Protein AF-0000000083204837 (afdb_homodimer)

Secondary structure (DSSP, 8-state):
------HHHHHHHHHHHTT--HHHHHHHTT-S-THHHHHHHHTSS---HHHHHHHHHH-TTB-HHHHHH--S-SB--TTTS--EEEEEEEEHHHHGGGGGG---SEEEE-GGG-S-SEEEEE--STTGGGS-TTEEEEEEEE-GGG--TT-EEEEEESS-EEEEEEEEPSSTTEEEEE-S-TTT---EEEEGGGEEEEEEEEEEEEE--/------HHHHHHHHHHHTT--HHHHHHHTT-S-THHHHHHHHTSS---HHHHHHHHHH-TTB-HHHHHH--S-SB--TTTS--EEEEEEEEHHHHGGGGGG---SEEEE-GGG-S-SEEEEE--STTGGGS-TTEEEEEEEE-GGG--TT-EEEEEESS-EEEEEEEEPSSTTEEEEE-S-TTT---EEEEGGGEEEEEEEEEEEEE--

pLDDT: mean 86.73, std 13.71, range [25.52, 98.75]

Nearest PDB structures (foldseek):
  6hu8-assembly1_A  TM=7.201E-01  e=7.499E-02  Streptococcus vestibularis F0396
  6qer-assembly4_D  TM=6.445E-01  e=8.971E-02  Streptococcus thermophilus LMD-9
  4wvh-assembly1_A  TM=6.451E-01  e=5.905E-02  Escherichia coli K-12
  5jub-assembly1_B  TM=6.820E-01  e=1.950E-01  Streptococcus thermophilus LMD-9
  6hua-assembly1_A  TM=6.881E-01  e=2.070E-01  Streptococcus vestibularis F0396

Sequence (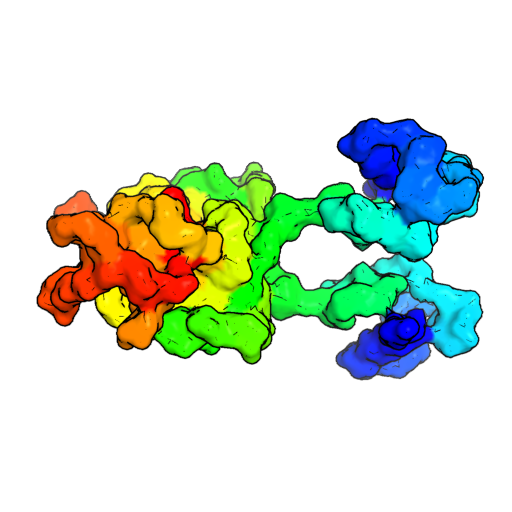418 aa):
MREKQNNWQRIEAVIKWANMSTNYFARYIGLARGENLYQIKRGNNGISLDVADRIVSKFPQVDKLWLLTGEGQMFSDEKLRGVQIPFYNVDVEQAVAHVAHLEAESSLMVPQAGQCDLAMCYMGRAMGPALPPGAVVLLKAVDPDAIIPGGEYVIVSRKIVTLRIVRLSDGDDKLRLVAGDKENYDDIILNVSDIKSVYKVKGKLIINSMREKQNNWQRIEAVIKWANMSTNYFARYIGLARGENLYQIKRGNNGISLDVADRIVSKFPQVDKLWLLTGEGQMFSDEKLRGVQIPFYNVDVEQAVAHVAHLEAESSLMVPQAGQCDLAMCYMGRAMGPALPPGAVVLLKAVDPDAIIPGGEYVIVSRKIVTLRIVRLSDGDDKLRLVAGDKENYDDIILNVSDIKSVYKVKGKLIINS

Solvent-accessible surface area (backbone atoms only — not comparable to full-atom values): 22190 Å² total; per-residue (Å²): 128,82,78,58,60,52,57,35,55,48,52,47,51,51,34,57,72,69,68,46,52,72,62,58,44,25,50,70,49,64,38,93,53,49,57,65,57,51,35,22,61,72,62,76,39,71,65,45,70,66,60,46,49,30,46,29,71,76,36,71,52,39,19,60,52,14,58,64,64,44,50,78,45,64,42,36,37,49,69,65,44,19,68,65,21,40,24,33,94,44,43,41,60,77,40,56,93,50,47,90,79,54,72,62,74,40,36,30,21,48,57,89,46,55,84,44,65,31,28,27,24,36,67,55,64,52,38,28,82,78,45,40,58,68,20,34,37,31,24,25,78,45,58,75,86,68,65,55,72,72,38,48,29,39,39,33,36,83,86,49,48,44,69,28,32,34,34,76,36,92,60,89,62,33,34,27,35,33,39,62,28,55,88,83,39,72,72,44,80,41,50,54,87,44,52,75,48,33,26,39,46,28,25,38,38,43,64,48,129,129,82,80,62,62,51,57,35,56,49,53,47,50,52,35,55,72,68,68,47,53,72,60,57,45,26,50,69,50,64,39,93,55,49,56,66,58,50,35,22,61,73,62,78,40,70,63,44,69,67,59,47,49,33,46,31,72,75,37,70,51,38,19,59,51,15,58,65,64,46,50,79,46,65,41,30,34,47,69,61,42,15,67,66,21,39,24,34,94,43,42,40,60,79,40,57,94,50,48,89,77,55,71,62,75,40,38,30,20,47,55,87,46,56,83,44,65,32,30,26,24,36,65,56,65,51,38,28,81,77,46,40,59,70,20,34,37,32,25,25,77,46,58,76,86,68,64,55,72,71,37,48,29,40,38,34,35,82,87,50,50,45,70,27,31,34,34,77,36,92,59,87,62,34,35,27,34,32,40,61,27,56,89,83,38,72,72,43,80,43,52,55,87,44,53,75,50,33,26,39,47,28,24,38,37,43,62,48,128

Structure (mmCIF, N/CA/C/O backbone):
data_AF-0000000083204837-model_v1
#
loop_
_entity.id
_entity.type
_entity.pdbx_description
1 polymer 'Uncharacterized protein'
#
loop_
_atom_site.group_PDB
_atom_site.id
_atom_site.type_symbol
_atom_site.label_atom_id
_atom_site.label_alt_id
_atom_site.label_comp_id
_atom_site.label_asym_id
_atom_site.label_entity_id
_atom_site.label_seq_id
_atom_site.pdbx_PDB_ins_code
_atom_site.Cartn_x
_atom_site.Cartn_y
_atom_site.Cartn_z
_atom_site.occupancy
_atom_site.B_iso_or_equiv
_atom_site.auth_seq_id
_atom_site.auth_comp_id
_atom_site.auth_asym_id
_atom_site.auth_atom_id
_atom_site.pdbx_PDB_model_num
ATOM 1 N N . MET A 1 1 ? 19.281 29.141 4.973 1 25.52 1 MET A N 1
ATOM 2 C CA . MET A 1 1 ? 17.969 29.641 5.375 1 25.52 1 MET A CA 1
ATOM 3 C C . MET A 1 1 ? 16.875 29.062 4.48 1 25.52 1 MET A C 1
ATOM 5 O O . MET A 1 1 ? 16.656 29.547 3.365 1 25.52 1 MET A O 1
ATOM 9 N N . ARG A 1 2 ? 16.641 27.891 4.109 1 36.44 2 ARG A N 1
ATOM 10 C CA . ARG A 1 2 ? 15.898 27.391 2.961 1 36.44 2 ARG A CA 1
ATOM 11 C C . ARG A 1 2 ? 14.508 28.016 2.883 1 36.44 2 ARG A C 1
ATOM 13 O O . ARG A 1 2 ? 13.797 28.094 3.887 1 36.44 2 ARG A O 1
ATOM 20 N N . GLU A 1 3 ? 14.18 28.844 2.031 1 39.19 3 GLU A N 1
ATOM 21 C CA . GLU A 1 3 ? 13.164 29.891 1.859 1 39.19 3 GLU A CA 1
ATOM 22 C C . GLU A 1 3 ? 11.758 29.312 2.014 1 39.19 3 GLU A C 1
ATOM 24 O O . GLU A 1 3 ? 11.328 28.484 1.202 1 39.19 3 GLU A O 1
ATOM 29 N N . LYS A 1 4 ? 11.5 28.922 3.293 1 48.47 4 LYS A N 1
ATOM 30 C CA . LYS A 1 4 ? 10.141 28.531 3.652 1 48.47 4 LYS A CA 1
ATOM 31 C C . LYS A 1 4 ? 9.109 29.422 2.963 1 48.47 4 LYS A C 1
ATOM 33 O O . LYS A 1 4 ? 9.234 30.641 2.982 1 48.47 4 LYS A O 1
ATOM 38 N N . GLN A 1 5 ? 8.5 28.953 1.961 1 56.72 5 GLN A N 1
ATOM 39 C CA . GLN A 1 5 ? 7.508 29.781 1.286 1 56.72 5 GLN A CA 1
ATOM 40 C C . GLN A 1 5 ? 6.73 30.625 2.285 1 56.72 5 GLN A C 1
ATOM 42 O O . GLN A 1 5 ? 6.359 30.156 3.361 1 56.72 5 GLN A O 1
ATOM 47 N N . ASN A 1 6 ? 6.789 32.094 2.213 1 77.69 6 ASN A N 1
ATOM 48 C CA . ASN A 1 6 ? 6.117 33.031 3.123 1 77.69 6 ASN A CA 1
ATOM 49 C C . ASN A 1 6 ? 4.625 32.75 3.213 1 77.69 6 ASN A C 1
ATOM 51 O O . ASN A 1 6 ? 4.074 32 2.377 1 77.69 6 ASN A O 1
ATOM 55 N N . ASN A 1 7 ? 4.027 33 4.262 1 86.88 7 ASN A N 1
ATOM 56 C CA . ASN A 1 7 ? 2.609 32.781 4.531 1 86.88 7 ASN A CA 1
ATOM 57 C C . ASN A 1 7 ? 1.743 33.188 3.342 1 86.88 7 ASN A C 1
ATOM 59 O O . ASN A 1 7 ? 0.875 32.406 2.912 1 86.88 7 ASN A O 1
ATOM 63 N N . TRP A 1 8 ? 2.195 34.281 2.758 1 89.56 8 TRP A N 1
ATOM 64 C CA . TRP A 1 8 ? 1.377 34.781 1.654 1 89.56 8 TRP A CA 1
ATOM 65 C C . TRP A 1 8 ? 1.583 33.938 0.403 1 89.56 8 TRP A C 1
ATOM 67 O O . TRP A 1 8 ? 0.633 33.656 -0.335 1 89.56 8 TRP A O 1
ATOM 77 N N . GLN A 1 9 ? 2.795 33.469 0.089 1 87.62 9 GLN A N 1
ATOM 78 C CA . GLN A 1 9 ? 3.078 32.688 -1.095 1 87.62 9 GLN A CA 1
ATOM 79 C C . GLN A 1 9 ? 2.252 31.391 -1.098 1 87.62 9 GLN A C 1
ATOM 81 O O . GLN A 1 9 ? 1.774 30.953 -2.148 1 87.62 9 GLN A O 1
ATOM 86 N N . ARG A 1 10 ? 2.055 30.859 0.007 1 89.06 10 ARG A N 1
ATOM 87 C CA . ARG A 1 10 ? 1.282 29.625 0.085 1 89.06 10 ARG A CA 1
ATOM 88 C C . ARG A 1 10 ? -0.199 29.891 -0.166 1 89.06 10 ARG A C 1
ATOM 90 O O . ARG A 1 10 ? -0.857 29.125 -0.881 1 89.06 10 ARG A O 1
ATOM 97 N N . ILE A 1 11 ? -0.664 30.984 0.372 1 89.81 11 ILE A N 1
ATOM 98 C CA . ILE A 1 11 ? -2.053 31.359 0.146 1 89.81 11 ILE A CA 1
ATOM 99 C C . ILE A 1 11 ? -2.262 31.703 -1.329 1 89.81 11 ILE A C 1
ATOM 101 O O . ILE A 1 11 ? -3.23 31.25 -1.943 1 89.81 11 ILE A O 1
ATOM 105 N N . GLU A 1 12 ? -1.315 32.406 -1.79 1 87.62 12 GLU A N 1
ATOM 106 C CA . GLU A 1 12 ? -1.396 32.812 -3.191 1 87.62 12 GLU A CA 1
ATOM 107 C C . GLU A 1 12 ? -1.38 31.594 -4.117 1 87.62 12 GLU A C 1
ATOM 109 O O . GLU A 1 12 ? -2.088 31.562 -5.125 1 87.62 12 GLU A O 1
ATOM 114 N N . ALA A 1 13 ? -0.554 30.641 -3.855 1 84.19 13 ALA A N 1
ATOM 115 C CA . ALA A 1 13 ? -0.505 29.406 -4.637 1 84.19 13 ALA A CA 1
ATOM 116 C C . ALA A 1 13 ? -1.88 28.75 -4.711 1 84.19 13 ALA A C 1
ATOM 118 O O . ALA A 1 13 ? -2.295 28.281 -5.773 1 84.19 13 ALA A O 1
ATOM 119 N N . VAL A 1 14 ? -2.59 28.703 -3.65 1 84.62 14 VAL A N 1
ATOM 120 C CA . VAL A 1 14 ? -3.914 28.094 -3.605 1 84.62 14 VAL A CA 1
ATOM 121 C C . VAL A 1 14 ? -4.895 28.906 -4.434 1 84.62 14 VAL A C 1
ATOM 123 O O . VAL A 1 14 ? -5.691 28.359 -5.195 1 84.62 14 VAL A O 1
ATOM 126 N N . ILE A 1 15 ? -4.793 30.234 -4.285 1 84.94 15 ILE A N 1
ATOM 127 C CA . ILE A 1 15 ? -5.688 31.141 -4.988 1 84.94 15 ILE A CA 1
ATOM 128 C C . ILE A 1 15 ? -5.492 31 -6.496 1 84.94 15 ILE A C 1
ATOM 130 O O . ILE A 1 15 ? -6.465 30.891 -7.246 1 84.94 15 ILE A O 1
ATOM 134 N N . LYS A 1 16 ? -4.254 30.938 -6.852 1 78.88 16 LYS A N 1
ATOM 135 C CA . LYS A 1 16 ? -3.936 30.766 -8.266 1 78.88 16 LYS A CA 1
ATOM 136 C C . LYS A 1 16 ? -4.426 29.422 -8.781 1 78.88 16 LYS A C 1
ATOM 138 O O . LYS A 1 16 ? -5.004 29.328 -9.867 1 78.88 16 LYS A O 1
ATOM 143 N N . TRP A 1 17 ? -4.137 28.453 -8.07 1 73.44 17 TRP A N 1
ATOM 144 C CA . TRP A 1 17 ? -4.594 27.125 -8.43 1 73.44 17 TRP A CA 1
ATOM 145 C C . TRP A 1 17 ? -6.113 27.078 -8.57 1 73.44 17 TRP A C 1
ATOM 147 O O . TRP A 1 17 ? -6.645 26.422 -9.461 1 73.44 17 TRP A O 1
ATOM 157 N N . ALA A 1 18 ? -6.816 27.688 -7.68 1 72.06 18 ALA A N 1
ATOM 158 C CA . ALA A 1 18 ? -8.281 27.703 -7.676 1 72.06 18 ALA A CA 1
ATOM 159 C C . ALA A 1 18 ? -8.812 28.656 -8.75 1 72.06 18 ALA A C 1
ATOM 161 O O . ALA A 1 18 ? -10.023 28.734 -8.953 1 72.06 18 ALA A O 1
ATOM 162 N N . ASN A 1 19 ? -7.887 29.328 -9.32 1 74.62 19 ASN A N 1
ATOM 163 C CA . ASN A 1 19 ? -8.227 30.281 -10.375 1 74.62 19 ASN A CA 1
ATOM 164 C C . ASN A 1 19 ? -9.227 31.328 -9.891 1 74.62 19 ASN A C 1
ATOM 166 O O . ASN A 1 19 ? -10.242 31.562 -10.547 1 74.62 19 ASN A O 1
ATOM 170 N N . MET A 1 20 ? -8.953 31.969 -8.734 1 79.38 20 MET A N 1
ATOM 171 C CA . MET A 1 20 ? -9.82 32.969 -8.133 1 79.38 20 MET A CA 1
ATOM 172 C C . MET A 1 20 ? -9.055 34.25 -7.879 1 79.38 20 MET A C 1
ATOM 174 O O . MET A 1 20 ? -7.824 34.25 -7.801 1 79.38 20 MET A O 1
ATOM 178 N N . SER A 1 21 ? -9.836 35.375 -7.832 1 84.81 21 SER A N 1
ATOM 179 C CA . SER A 1 21 ? -9.25 36.594 -7.301 1 84.81 21 SER A CA 1
ATOM 180 C C . SER A 1 21 ? -9.141 36.531 -5.781 1 84.81 21 SER A C 1
ATOM 182 O O . SER A 1 21 ? -9.859 35.781 -5.129 1 84.81 21 SER A O 1
ATOM 184 N N . THR A 1 22 ? -8.258 37.344 -5.285 1 87.94 22 THR A N 1
ATOM 185 C CA . THR A 1 22 ? -8.047 37.375 -3.842 1 87.94 22 THR A CA 1
ATOM 186 C C . THR A 1 22 ? -9.336 37.719 -3.109 1 87.94 22 THR A C 1
ATOM 188 O O . THR A 1 22 ? -9.688 37.062 -2.115 1 87.94 22 THR A O 1
ATOM 191 N N . ASN A 1 23 ? -10.07 38.688 -3.686 1 86.81 23 ASN A N 1
ATOM 192 C CA . ASN A 1 23 ? -11.32 39.125 -3.066 1 86.81 23 ASN A CA 1
ATOM 193 C C . ASN A 1 23 ? -12.383 38.031 -3.121 1 86.81 23 ASN A C 1
ATOM 195 O O . ASN A 1 23 ? -13.07 37.781 -2.133 1 86.81 23 ASN A O 1
ATOM 199 N N . TYR A 1 24 ? -12.562 37.5 -4.258 1 84.75 24 TYR A N 1
ATOM 200 C CA . TYR A 1 24 ? -13.523 36.406 -4.402 1 84.75 24 TYR A CA 1
ATOM 201 C C . TYR A 1 24 ? -13.148 35.219 -3.518 1 84.75 24 TYR A C 1
ATOM 203 O O . TYR A 1 24 ? -14.023 34.594 -2.906 1 84.75 24 TYR A O 1
ATOM 211 N N . PHE A 1 25 ? -11.883 34.781 -3.496 1 88.81 25 PHE A N 1
ATOM 212 C CA . PHE A 1 25 ? -11.383 33.719 -2.658 1 88.81 25 PHE A CA 1
ATOM 213 C C . PHE A 1 25 ? -11.75 33.938 -1.198 1 88.81 25 PHE A C 1
ATOM 215 O O . PHE A 1 25 ? -12.234 33.031 -0.525 1 88.81 25 PHE A O 1
ATOM 222 N N . ALA A 1 26 ? -11.547 35.156 -0.722 1 91 26 ALA A N 1
ATOM 223 C CA . ALA A 1 26 ? -11.859 35.5 0.664 1 91 26 ALA A CA 1
ATOM 224 C C . ALA A 1 26 ? -13.328 35.219 0.978 1 91 26 ALA A C 1
ATOM 226 O O . ALA A 1 26 ? -13.656 34.594 1.993 1 91 26 ALA A O 1
ATOM 227 N N . ARG A 1 27 ? -14.148 35.688 0.08 1 85.5 27 ARG A N 1
ATOM 228 C CA . ARG A 1 27 ? -15.586 35.469 0.252 1 85.5 27 ARG A CA 1
ATOM 229 C C . ARG A 1 27 ? -15.93 33.969 0.171 1 85.5 27 ARG A C 1
ATOM 231 O O . ARG A 1 27 ? -16.75 33.469 0.941 1 85.5 27 ARG A O 1
ATOM 238 N N . TYR A 1 28 ? -15.258 33.406 -0.716 1 85.62 28 TYR A N 1
ATOM 239 C CA . TYR A 1 28 ? -15.539 32 -0.984 1 85.62 28 TYR A CA 1
ATOM 240 C C . TYR A 1 28 ? -15.227 31.141 0.236 1 85.62 28 TYR A C 1
ATOM 242 O O . TYR A 1 28 ? -15.969 30.203 0.545 1 85.62 28 TYR A O 1
ATOM 250 N N . ILE A 1 29 ? -14.172 31.422 0.95 1 89.62 29 ILE A N 1
ATOM 251 C CA . ILE A 1 29 ? -13.797 30.594 2.09 1 89.62 29 ILE A CA 1
ATOM 252 C C . ILE A 1 29 ? -14.492 31.094 3.35 1 89.62 29 ILE A C 1
ATOM 254 O O . ILE A 1 29 ? -14.242 30.609 4.449 1 89.62 29 ILE A O 1
ATOM 258 N N . GLY A 1 30 ? -15.258 32.125 3.189 1 87.56 30 GLY A N 1
ATOM 259 C CA . GLY A 1 30 ? -16.141 32.562 4.27 1 87.56 30 GLY A CA 1
ATOM 260 C C . GLY A 1 30 ? -15.547 33.656 5.117 1 87.56 30 GLY A C 1
ATOM 261 O O . GLY A 1 30 ? -15.914 33.812 6.281 1 87.56 30 GLY A O 1
ATOM 262 N N . LEU A 1 31 ? -14.578 34.281 4.605 1 87.62 31 LEU A N 1
ATOM 263 C CA . LEU A 1 31 ? -14.07 35.438 5.336 1 87.62 31 LEU A CA 1
ATOM 264 C C . LEU A 1 31 ? -14.914 36.688 5.062 1 87.62 31 LEU A C 1
ATOM 266 O O . LEU A 1 31 ? -15.367 36.875 3.938 1 87.62 31 LEU A O 1
ATOM 270 N N . ALA A 1 32 ? -15.43 37.281 6.23 1 75.94 32 ALA A N 1
ATOM 271 C CA . ALA A 1 32 ? -16.297 38.469 6.086 1 75.94 32 ALA A CA 1
ATOM 272 C C . ALA A 1 32 ? -15.609 39.531 5.246 1 75.94 32 ALA A C 1
ATOM 274 O O . ALA A 1 32 ? -16.266 40.219 4.457 1 75.94 32 ALA A O 1
ATOM 275 N N . ARG A 1 33 ? -14.352 39.812 5.508 1 73.75 33 ARG A N 1
ATOM 276 C CA . ARG A 1 33 ? -13.586 40.812 4.766 1 73.75 33 ARG A CA 1
ATOM 277 C C . ARG A 1 33 ? -12.234 40.25 4.328 1 73.75 33 ARG A C 1
ATOM 279 O O . ARG A 1 33 ? -11.68 39.375 4.988 1 73.75 33 ARG A O 1
ATOM 286 N N . GLY A 1 34 ? -11.844 40.688 3.115 1 76.5 34 GLY A N 1
ATOM 287 C CA . GLY A 1 34 ? -10.555 40.281 2.582 1 76.5 34 GLY A CA 1
ATOM 288 C C . GLY A 1 34 ? -9.383 40.812 3.379 1 76.5 34 GLY A C 1
ATOM 289 O O . GLY A 1 34 ? -8.227 40.531 3.068 1 76.5 34 GLY A O 1
ATOM 290 N N . GLU A 1 35 ? -9.758 41.531 4.438 1 78.44 35 GLU A N 1
ATOM 291 C CA . GLU A 1 35 ? -8.711 42.188 5.203 1 78.44 35 GLU A CA 1
ATOM 292 C C . GLU A 1 35 ? -7.742 41.188 5.816 1 78.44 35 GLU A C 1
ATOM 294 O O . GLU A 1 35 ? -6.531 41.438 5.855 1 78.44 35 GLU A O 1
ATOM 299 N N . ASN A 1 36 ? -8.242 40.125 6.277 1 83.69 36 ASN A N 1
ATOM 300 C CA . ASN A 1 36 ? -7.379 39.094 6.879 1 83.69 36 ASN A CA 1
ATOM 301 C C . ASN A 1 36 ? -6.316 38.625 5.898 1 83.69 36 ASN A C 1
ATOM 303 O O . ASN A 1 36 ? -5.145 38.5 6.262 1 83.69 36 ASN A O 1
ATOM 307 N N . LEU A 1 37 ? -6.695 38.469 4.695 1 89.25 37 LEU A N 1
ATOM 308 C CA . LEU A 1 37 ? -5.766 38 3.682 1 89.25 37 LEU A CA 1
ATOM 309 C C . LEU A 1 37 ? -4.75 39.062 3.318 1 89.25 37 LEU A C 1
ATOM 311 O O . LEU A 1 37 ? -3.576 38.781 3.094 1 89.25 37 LEU A O 1
ATOM 315 N N . TYR A 1 38 ? -5.25 40.281 3.34 1 87.75 38 TYR A N 1
ATOM 316 C CA . TYR A 1 38 ? -4.352 41.406 3.02 1 87.75 38 TYR A CA 1
ATOM 317 C C . TYR A 1 38 ? -3.295 41.594 4.102 1 87.75 38 TYR A C 1
ATOM 319 O O . TYR A 1 38 ? -2.146 41.906 3.809 1 87.75 38 TYR A O 1
ATOM 327 N N . GLN A 1 39 ? -3.631 41.312 5.348 1 87.81 39 GLN A N 1
ATOM 328 C CA . GLN A 1 39 ? -2.664 41.375 6.438 1 87.81 39 GLN A CA 1
ATOM 329 C C . GLN A 1 39 ? -1.592 40.312 6.285 1 87.81 39 GLN A C 1
ATOM 331 O O . GLN A 1 39 ? -0.418 40.531 6.578 1 87.81 39 GLN A O 1
ATOM 336 N N . ILE A 1 40 ? -1.996 39.219 5.863 1 87.38 40 ILE A N 1
ATOM 337 C CA . ILE A 1 40 ? -1.04 38.156 5.613 1 87.38 40 ILE A CA 1
ATOM 338 C C . ILE A 1 40 ? -0.119 38.531 4.461 1 87.38 40 ILE A C 1
ATOM 340 O O . ILE A 1 40 ? 1.095 38.344 4.527 1 87.38 40 ILE A O 1
ATOM 344 N N . LYS A 1 41 ? -0.685 39.125 3.521 1 87.06 41 LYS A N 1
ATOM 345 C CA . LYS A 1 41 ? 0.069 39.562 2.352 1 87.06 41 LYS A CA 1
ATOM 346 C C . LYS A 1 41 ? 1.113 40.625 2.734 1 87.06 41 LYS A C 1
ATOM 348 O O . LYS A 1 41 ? 2.236 40.594 2.225 1 87.06 41 LYS A O 1
ATOM 353 N N . ARG A 1 42 ? 0.731 41.406 3.678 1 87.38 42 ARG A N 1
ATOM 354 C CA . ARG A 1 42 ? 1.624 42.469 4.129 1 87.38 42 ARG A CA 1
ATOM 355 C C . ARG A 1 42 ? 2.656 41.938 5.117 1 87.38 42 ARG A C 1
ATOM 357 O O . ARG A 1 42 ? 3.59 42.656 5.492 1 87.38 42 ARG A O 1
ATOM 364 N N . GLY A 1 43 ? 2.375 40.719 5.559 1 83.56 43 GLY A N 1
ATOM 365 C CA . GLY A 1 43 ? 3.334 40.094 6.465 1 83.56 43 GLY A CA 1
ATOM 366 C C . GLY A 1 43 ? 3.018 40.375 7.926 1 83.56 43 GLY A C 1
ATOM 367 O O . GLY A 1 43 ? 3.816 40.031 8.805 1 83.56 43 GLY A O 1
ATOM 368 N N . ASN A 1 44 ? 1.895 41 8.188 1 81.5 44 ASN A N 1
ATOM 369 C CA . ASN A 1 44 ? 1.525 41.344 9.555 1 81.5 44 ASN A CA 1
ATOM 370 C C . ASN A 1 44 ? 1.095 40.125 10.352 1 81.5 44 ASN A C 1
ATOM 372 O O . ASN A 1 44 ? 1.309 40.062 11.562 1 81.5 44 ASN A O 1
ATOM 376 N N . ASN A 1 45 ? 0.405 39.219 9.695 1 80.31 45 ASN A N 1
ATOM 377 C CA . ASN A 1 45 ? -0.092 38.031 10.344 1 80.31 45 ASN A CA 1
ATOM 378 C C . ASN A 1 45 ? 0.33 36.781 9.586 1 80.31 45 ASN A C 1
ATOM 380 O O . ASN A 1 45 ? 0.504 36.812 8.367 1 80.31 45 ASN A O 1
ATOM 384 N N . GLY A 1 46 ? 0.539 35.688 10.383 1 85 46 GLY A N 1
ATOM 385 C CA . GLY A 1 46 ? 0.645 34.375 9.742 1 85 46 GLY A CA 1
ATOM 386 C C . GLY A 1 46 ? -0.701 33.781 9.383 1 85 46 GLY A C 1
ATOM 387 O O . GLY A 1 46 ? -1.734 34.438 9.508 1 85 46 GLY A O 1
ATOM 388 N N . ILE A 1 47 ? -0.545 32.594 8.766 1 87.31 47 ILE A N 1
ATOM 389 C CA . ILE A 1 47 ? -1.783 31.875 8.477 1 87.31 47 ILE A CA 1
ATOM 390 C C . ILE A 1 47 ? -2.332 31.266 9.766 1 87.31 47 ILE A C 1
ATOM 392 O O . ILE A 1 47 ? -1.701 30.391 10.367 1 87.31 47 ILE A O 1
ATOM 396 N N . SER A 1 48 ? -3.414 31.844 10.172 1 84.62 48 SER A N 1
ATOM 397 C CA . SER A 1 48 ? -4.031 31.328 11.391 1 84.62 48 SER A CA 1
ATOM 398 C C . SER A 1 48 ? -4.68 29.969 11.133 1 84.62 48 SER A C 1
ATOM 400 O O . SER A 1 48 ? -4.949 29.609 9.984 1 84.62 48 SER A O 1
ATOM 402 N N . LEU A 1 49 ? -4.961 29.25 12.203 1 84.56 49 LEU A N 1
ATOM 403 C CA . LEU A 1 49 ? -5.656 27.969 12.109 1 84.56 49 LEU A CA 1
ATOM 404 C C . LEU A 1 49 ? -7.047 28.156 11.5 1 84.56 49 LEU A C 1
ATOM 406 O O . LEU A 1 49 ? -7.504 27.312 10.727 1 84.56 49 LEU A O 1
ATOM 410 N N . ASP A 1 50 ? -7.629 29.266 11.891 1 86 50 ASP A N 1
ATOM 411 C CA . ASP A 1 50 ? -8.961 29.562 11.359 1 86 50 ASP A CA 1
ATOM 412 C C . ASP A 1 50 ? -8.93 29.703 9.844 1 86 50 ASP A C 1
ATOM 414 O O . ASP A 1 50 ? -9.734 29.094 9.141 1 86 50 ASP A O 1
ATOM 418 N N . VAL A 1 51 ? -8.023 30.5 9.383 1 88.81 51 VAL A N 1
ATOM 419 C CA . VAL A 1 51 ? -7.891 30.703 7.945 1 88.81 51 VAL A CA 1
ATOM 420 C C . VAL A 1 51 ? -7.551 29.391 7.254 1 88.81 51 VAL A C 1
ATOM 422 O O . VAL A 1 51 ? -8.125 29.062 6.215 1 88.81 51 VAL A O 1
ATOM 425 N N . ALA A 1 52 ? -6.648 28.594 7.793 1 89.44 52 ALA A N 1
ATOM 426 C CA . ALA A 1 52 ? -6.273 27.312 7.223 1 89.44 52 ALA A CA 1
ATOM 427 C C . ALA A 1 52 ? -7.473 26.375 7.156 1 89.44 52 ALA A C 1
ATOM 429 O O . ALA A 1 52 ? -7.68 25.688 6.148 1 89.44 52 ALA A O 1
ATOM 430 N N . ASP A 1 53 ? -8.211 26.344 8.172 1 86.25 53 ASP A N 1
ATOM 431 C CA . ASP A 1 53 ? -9.391 25.484 8.227 1 86.25 53 ASP A CA 1
ATOM 432 C C . ASP A 1 53 ? -10.391 25.859 7.137 1 86.25 53 ASP A C 1
ATOM 434 O O . ASP A 1 53 ? -10.977 24.984 6.492 1 86.25 53 ASP A O 1
ATOM 438 N N . ARG A 1 54 ? -10.578 27.031 7.012 1 87.06 54 ARG A N 1
ATOM 439 C CA . ARG A 1 54 ? -11.523 27.5 6.008 1 87.06 54 ARG A CA 1
ATOM 440 C C . ARG A 1 54 ? -11.07 27.125 4.602 1 87.06 54 ARG A C 1
ATOM 442 O O . ARG A 1 54 ? -11.875 26.688 3.775 1 87.06 54 ARG A O 1
ATOM 449 N N . ILE A 1 55 ? -9.836 27.234 4.348 1 88.44 55 ILE A N 1
ATOM 450 C CA . ILE A 1 55 ? -9.281 26.906 3.039 1 88.44 55 ILE A CA 1
ATOM 451 C C . ILE A 1 55 ? -9.422 25.406 2.779 1 88.44 55 ILE A C 1
ATOM 453 O O . ILE A 1 55 ? -9.938 25 1.737 1 88.44 55 ILE A O 1
ATOM 457 N N . VAL A 1 56 ? -9.031 24.578 3.686 1 84.25 56 VAL A N 1
ATOM 458 C CA . VAL A 1 56 ? -9.008 23.141 3.486 1 84.25 56 VAL A CA 1
ATOM 459 C C . VAL A 1 56 ? -10.438 22.594 3.416 1 84.25 56 VAL A C 1
ATOM 461 O O . VAL A 1 56 ? -10.703 21.625 2.715 1 84.25 56 VAL A O 1
ATOM 464 N N . SER A 1 57 ? -11.266 23.312 4.125 1 80.5 57 SER A N 1
ATOM 465 C CA . SER A 1 57 ? -12.672 22.922 4.062 1 80.5 57 SER A CA 1
ATOM 466 C C . SER A 1 57 ? -13.227 23.062 2.65 1 80.5 57 SER A C 1
ATOM 468 O O . SER A 1 57 ? -14.016 22.234 2.195 1 80.5 57 SER A O 1
ATOM 470 N N . LYS A 1 58 ? -12.812 24.062 1.978 1 77.44 58 LYS A N 1
ATOM 471 C CA . LYS A 1 58 ? -13.289 24.328 0.624 1 77.44 58 LYS A CA 1
ATOM 472 C C . LYS A 1 58 ? -12.414 23.625 -0.413 1 77.44 58 LYS A C 1
ATOM 474 O O . LYS A 1 58 ? -12.891 23.281 -1.498 1 77.44 58 LYS A O 1
ATOM 479 N N . PHE A 1 59 ? -11.172 23.484 -0.092 1 76.38 59 PHE A N 1
ATOM 480 C CA . PHE A 1 59 ? -10.203 22.828 -0.963 1 76.38 59 PHE A CA 1
ATOM 481 C C . PHE A 1 59 ? -9.5 21.688 -0.235 1 76.38 59 PHE A C 1
ATOM 483 O O . PHE A 1 59 ? -8.344 21.812 0.157 1 76.38 59 PHE A O 1
ATOM 490 N N . PRO A 1 60 ? -10.148 20.531 -0.127 1 71.06 60 PRO A N 1
ATOM 491 C CA . PRO A 1 60 ? -9.617 19.422 0.662 1 71.06 60 PRO A CA 1
ATOM 492 C C . PRO A 1 60 ? -8.312 18.859 0.092 1 71.06 60 PRO A C 1
ATOM 494 O O . PRO A 1 60 ? -7.574 18.172 0.796 1 71.06 60 PRO A O 1
ATOM 497 N N . GLN A 1 61 ? -8.016 19.234 -1.072 1 63.22 61 GLN A N 1
ATOM 498 C CA . GLN A 1 61 ? -6.781 18.75 -1.689 1 63.22 61 GLN A CA 1
ATOM 499 C C . GLN A 1 61 ? -5.566 19.5 -1.154 1 63.22 61 GLN A C 1
ATOM 501 O O . GLN A 1 61 ? -4.43 19.047 -1.324 1 63.22 61 GLN A O 1
ATOM 506 N N . VAL A 1 62 ? -5.824 20.578 -0.617 1 76.31 62 VAL A N 1
ATOM 507 C CA . VAL A 1 62 ? -4.723 21.391 -0.101 1 76.31 62 VAL A CA 1
ATOM 508 C C . VAL A 1 62 ? -4.277 20.844 1.256 1 76.31 62 VAL A C 1
ATOM 510 O O . VAL A 1 62 ? -5.109 20.578 2.127 1 76.31 62 VAL A O 1
ATOM 513 N N . ASP A 1 63 ? -2.998 20.594 1.404 1 74.19 63 ASP A N 1
ATOM 514 C CA . ASP A 1 63 ? -2.418 20.078 2.639 1 74.19 63 ASP A CA 1
ATOM 515 C C . ASP A 1 63 ? -2.389 21.141 3.727 1 74.19 63 ASP A C 1
ATOM 517 O O . ASP A 1 63 ? -1.763 22.188 3.557 1 74.19 63 ASP A O 1
ATOM 521 N N . LYS A 1 64 ? -3.059 20.844 4.809 1 81.56 64 LYS A N 1
ATOM 522 C CA . LYS A 1 64 ? -3.176 21.844 5.875 1 81.56 64 LYS A CA 1
ATOM 523 C C . LYS A 1 64 ? -1.814 22.141 6.492 1 81.56 64 LYS A C 1
ATOM 525 O O . LYS A 1 64 ? -1.519 23.297 6.812 1 81.56 64 LYS A O 1
ATOM 530 N N . LEU A 1 65 ? -1.01 21.109 6.68 1 77.69 65 LEU A N 1
ATOM 531 C CA . LEU A 1 65 ? 0.318 21.328 7.242 1 77.69 65 LEU A CA 1
ATOM 532 C C . LEU A 1 65 ? 1.158 22.219 6.324 1 77.69 65 LEU A C 1
ATOM 534 O O . LEU A 1 65 ? 1.841 23.125 6.789 1 77.69 65 LEU A O 1
ATOM 538 N N . TRP A 1 66 ? 1.069 21.875 5.082 1 80.5 66 TRP A N 1
ATOM 539 C CA . TRP A 1 66 ? 1.783 22.703 4.113 1 80.5 66 TRP A CA 1
ATOM 540 C C . TRP A 1 66 ? 1.326 24.156 4.199 1 80.5 66 TRP A C 1
ATOM 542 O O . TRP A 1 66 ? 2.152 25.062 4.219 1 80.5 66 TRP A O 1
ATOM 552 N N . LEU A 1 67 ? 0.046 24.203 4.215 1 87.25 67 LEU A N 1
ATOM 553 C CA . LEU A 1 67 ? -0.5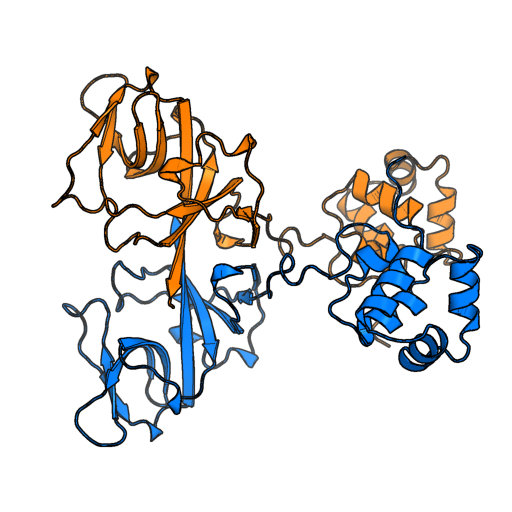26 25.547 4.254 1 87.25 67 LEU A CA 1
ATOM 554 C C . LEU A 1 67 ? -0.012 26.328 5.465 1 87.25 67 LEU A C 1
ATOM 556 O O . LEU A 1 67 ? 0.363 27.484 5.344 1 87.25 67 LEU A O 1
ATOM 560 N N . LEU A 1 68 ? 0.095 25.688 6.633 1 85.81 68 LEU A N 1
ATOM 561 C CA . LEU A 1 68 ? 0.423 26.344 7.891 1 85.81 68 LEU A CA 1
ATOM 562 C C . LEU A 1 68 ? 1.929 26.531 8.023 1 85.81 68 LEU A C 1
ATOM 564 O O . LEU A 1 68 ? 2.381 27.516 8.641 1 85.81 68 LEU A O 1
ATOM 568 N N . THR A 1 69 ? 2.678 25.625 7.438 1 81.81 69 THR A N 1
ATOM 569 C CA . THR A 1 69 ? 4.086 25.625 7.816 1 81.81 69 THR A CA 1
ATOM 570 C C . THR A 1 69 ? 4.977 25.719 6.586 1 81.81 69 THR A C 1
ATOM 572 O O . THR A 1 69 ? 6.168 26.031 6.695 1 81.81 69 THR A O 1
ATOM 575 N N . GLY A 1 70 ? 4.379 25.359 5.449 1 76.75 70 GLY A N 1
ATOM 576 C CA . GLY A 1 70 ? 5.203 25.281 4.25 1 76.75 70 GLY A CA 1
ATOM 577 C C . GLY A 1 70 ? 5.879 23.922 4.086 1 76.75 70 GLY A C 1
ATOM 578 O O . GLY A 1 70 ? 6.574 23.703 3.094 1 76.75 70 GLY A O 1
ATOM 579 N N . GLU A 1 71 ? 5.629 23.172 5.121 1 70.94 71 GLU A N 1
ATOM 580 C CA . GLU A 1 71 ? 6.207 21.844 5.039 1 70.94 71 GLU A CA 1
ATOM 581 C C . GLU A 1 71 ? 5.344 20.906 4.191 1 70.94 71 GLU A C 1
ATOM 583 O O . GLU A 1 71 ? 4.121 20.906 4.32 1 70.94 71 GLU A O 1
ATOM 588 N N . GLY A 1 72 ? 6.023 20.156 3.295 1 67.62 72 GLY A N 1
ATOM 589 C CA . GLY A 1 72 ? 5.293 19.281 2.395 1 67.62 72 GLY A CA 1
ATOM 590 C C . GLY A 1 72 ? 4.902 19.953 1.092 1 67.62 72 GLY A C 1
ATOM 591 O O . GLY A 1 72 ? 5.613 20.828 0.604 1 67.62 72 GLY A O 1
ATOM 592 N N . GLN A 1 73 ? 3.943 19.453 0.467 1 63.09 73 GLN A N 1
ATOM 593 C CA . GLN A 1 73 ? 3.445 19.984 -0.796 1 63.09 73 GLN A CA 1
ATOM 594 C C . GLN A 1 73 ? 2.057 20.594 -0.626 1 63.09 73 GLN A C 1
ATOM 596 O O . GLN A 1 73 ? 1.34 20.266 0.321 1 63.09 73 GLN A O 1
ATOM 601 N N . MET A 1 74 ? 1.871 21.703 -1.509 1 66.88 74 MET A N 1
ATOM 602 C CA . MET A 1 74 ? 0.6 22.422 -1.475 1 66.88 74 MET A CA 1
ATOM 603 C C . MET A 1 74 ? -0.572 21.453 -1.411 1 66.88 74 MET A C 1
ATOM 605 O O . MET A 1 74 ? -1.523 21.672 -0.658 1 66.88 74 MET A O 1
ATOM 609 N N . PHE A 1 75 ? -0.454 20.641 -2.445 1 56.19 75 PHE A N 1
ATOM 610 C CA . PHE A 1 75 ? -1.545 19.672 -2.488 1 56.19 75 PHE A CA 1
ATOM 611 C C . PHE A 1 75 ? -1.239 18.469 -1.599 1 56.19 75 PHE A C 1
ATOM 613 O O . PHE A 1 75 ? -0.094 18.016 -1.526 1 56.19 75 PHE A O 1
ATOM 620 N N . SER A 1 76 ? -1.945 18.562 -0.694 1 49.03 76 SER A N 1
ATOM 621 C CA . SER A 1 76 ? -1.786 17.281 0.001 1 49.03 76 SER A CA 1
ATOM 622 C C . SER A 1 76 ? -1.564 16.141 -0.983 1 49.03 76 SER A C 1
ATOM 624 O O . SER A 1 76 ? -2.281 16.031 -1.979 1 49.03 76 SER A O 1
ATOM 626 N N . ASP A 1 77 ? -0.375 16.203 -1.557 1 43.66 77 ASP A N 1
ATOM 627 C CA . ASP A 1 77 ? -0.157 15.172 -2.566 1 43.66 77 ASP A CA 1
ATOM 628 C C . ASP A 1 77 ? -1.184 14.047 -2.436 1 43.66 77 ASP A C 1
ATOM 630 O O . ASP A 1 77 ? -1.088 13.211 -1.532 1 43.66 77 ASP A O 1
ATOM 634 N N . GLU A 1 78 ? -2.24 14.336 -2.639 1 41.84 78 GLU A N 1
ATOM 635 C CA . GLU A 1 78 ? -3.105 13.203 -2.957 1 41.84 78 GLU A CA 1
ATOM 636 C C . GLU A 1 78 ? -2.32 12.078 -3.631 1 41.84 78 GLU A C 1
ATOM 638 O O . GLU A 1 78 ? -2.693 10.906 -3.529 1 41.84 78 GLU A O 1
ATOM 643 N N . LYS A 1 79 ? -1.494 12.5 -4.602 1 40.03 79 LYS A N 1
ATOM 644 C CA . LYS A 1 79 ? -0.591 11.547 -5.238 1 40.03 79 LYS A CA 1
ATOM 645 C C . LYS A 1 79 ? 0.319 10.875 -4.211 1 40.03 79 LYS A C 1
ATOM 647 O O . LYS A 1 79 ? 0.661 9.703 -4.348 1 40.03 79 LYS A O 1
ATOM 652 N N . LEU A 1 80 ? 0.942 11.734 -3.43 1 43.12 80 LEU A N 1
ATOM 653 C CA . LEU A 1 80 ? 1.711 11.266 -2.283 1 43.12 80 LEU A CA 1
ATOM 654 C C . LEU A 1 80 ? 0.79 10.711 -1.2 1 43.12 80 LEU A C 1
ATOM 656 O O . LEU A 1 80 ? 1.216 9.914 -0.364 1 43.12 80 LEU A O 1
ATOM 660 N N . ARG A 1 81 ? -0.31 11.461 -1.024 1 46.88 81 ARG A N 1
ATOM 661 C CA . ARG A 1 81 ? -1.284 10.922 -0.079 1 46.88 81 ARG A CA 1
ATOM 662 C C . ARG A 1 81 ? -2.109 9.812 -0.714 1 46.88 81 ARG A C 1
ATOM 664 O O . ARG A 1 81 ? -3.059 10.078 -1.454 1 46.88 81 ARG A O 1
ATOM 671 N N . GLY A 1 82 ? -1.474 9.227 -1.682 1 52.38 82 GLY A N 1
ATOM 672 C CA . GLY A 1 82 ? -2.227 8.109 -2.223 1 52.38 82 GLY A CA 1
ATOM 673 C C . GLY A 1 82 ? -3.525 7.848 -1.483 1 52.38 82 GLY A C 1
ATOM 674 O O . GLY A 1 82 ? -3.686 8.266 -0.333 1 52.38 82 GLY A O 1
ATOM 675 N N . VAL A 1 83 ? -4.66 7.863 -2.201 1 64.81 83 VAL A N 1
ATOM 676 C CA . VAL A 1 83 ? -5.938 7.488 -1.6 1 64.81 83 VAL A CA 1
ATOM 677 C C . VAL A 1 83 ? -5.715 6.395 -0.556 1 64.81 83 VAL A C 1
ATOM 679 O O . VAL A 1 83 ? -5.043 5.398 -0.826 1 64.81 83 VAL A O 1
ATOM 682 N N . GLN A 1 84 ? -6.035 6.766 0.657 1 77.44 84 GLN A N 1
ATOM 683 C CA . GLN A 1 84 ? -5.949 5.777 1.726 1 77.44 84 GLN A CA 1
ATOM 684 C C . GLN A 1 84 ? -7.031 4.711 1.579 1 77.44 84 GLN A C 1
ATOM 686 O O . GLN A 1 84 ? -8.203 5.031 1.359 1 77.44 84 GLN A O 1
ATOM 691 N N . ILE A 1 85 ? -6.586 3.537 1.591 1 88.62 85 ILE A N 1
ATOM 692 C CA . ILE A 1 85 ? -7.484 2.387 1.545 1 88.62 85 ILE A CA 1
ATOM 693 C C . ILE A 1 85 ? -7.656 1.809 2.947 1 88.62 85 ILE A C 1
ATOM 695 O O . ILE A 1 85 ? -6.707 1.271 3.525 1 88.62 85 ILE A O 1
ATOM 699 N N . PRO A 1 86 ? -8.836 1.99 3.551 1 89.06 86 PRO A N 1
ATOM 700 C CA . PRO A 1 86 ? -9 1.381 4.871 1 89.06 86 PRO A CA 1
ATOM 701 C C . PRO A 1 86 ? -8.773 -0.13 4.859 1 89.06 86 PRO A C 1
ATOM 703 O O . PRO A 1 86 ? -9.273 -0.824 3.969 1 89.06 86 PRO A O 1
ATOM 706 N N . PHE A 1 87 ? -7.992 -0.631 5.77 1 95 87 PHE A N 1
ATOM 707 C CA . PHE A 1 87 ? -7.684 -2.051 5.887 1 95 87 PHE A CA 1
ATOM 708 C C . PHE A 1 87 ? -8.391 -2.66 7.094 1 95 87 PHE A C 1
ATOM 710 O O . PHE A 1 87 ? -8.266 -2.156 8.211 1 95 87 PHE A O 1
ATOM 717 N N . TYR A 1 88 ? -9.117 -3.711 6.801 1 94.5 88 TYR A N 1
ATOM 718 C CA . TYR A 1 88 ? -9.758 -4.512 7.836 1 94.5 88 TYR A CA 1
ATOM 719 C C . TYR A 1 88 ? -9.094 -5.871 7.969 1 94.5 88 TYR A C 1
ATOM 721 O O . TYR A 1 88 ? -9.055 -6.648 7.012 1 94.5 88 TYR A O 1
ATOM 729 N N . ASN A 1 89 ? -8.547 -6.203 9.109 1 95.12 89 ASN A N 1
ATOM 730 C CA . ASN A 1 89 ? -7.875 -7.48 9.336 1 95.12 89 ASN A CA 1
ATOM 731 C C . ASN A 1 89 ? -8.875 -8.602 9.625 1 95.12 89 ASN A C 1
ATOM 733 O O . ASN A 1 89 ? -8.883 -9.164 10.719 1 95.12 89 ASN A O 1
ATOM 737 N N . VAL A 1 90 ? -9.703 -8.844 8.695 1 97.19 90 VAL A N 1
ATOM 738 C CA . VAL A 1 90 ? -10.734 -9.875 8.75 1 97.19 90 VAL A CA 1
ATOM 739 C C . VAL A 1 90 ? -10.883 -10.539 7.383 1 97.19 90 VAL A C 1
ATOM 741 O O . VAL A 1 90 ? -10.5 -9.961 6.363 1 97.19 90 VAL A O 1
ATOM 744 N N . ASP A 1 91 ? -11.344 -11.781 7.387 1 98.44 91 ASP A N 1
ATOM 745 C CA . ASP A 1 91 ? -11.555 -12.523 6.148 1 98.44 91 ASP A CA 1
ATOM 746 C C . ASP A 1 91 ? -12.633 -11.867 5.289 1 98.44 91 ASP A C 1
ATOM 748 O O . ASP A 1 91 ? -13.766 -11.695 5.738 1 98.44 91 ASP A O 1
ATOM 752 N N . VAL A 1 92 ? -12.281 -11.586 4.066 1 98.62 92 VAL A N 1
ATOM 753 C CA . VAL A 1 92 ? -13.172 -10.867 3.162 1 98.62 92 VAL A CA 1
ATOM 754 C C . VAL A 1 92 ? -14.453 -11.664 2.945 1 98.62 92 VAL A C 1
ATOM 756 O O . VAL A 1 92 ? -15.539 -11.086 2.848 1 98.62 92 VAL A O 1
ATOM 759 N N . GLU A 1 93 ? -14.383 -12.953 2.904 1 98.38 93 GLU A N 1
ATOM 760 C CA . GLU A 1 93 ? -15.547 -13.773 2.6 1 98.38 93 GLU A CA 1
ATOM 761 C C . GLU A 1 93 ? -16.484 -13.867 3.797 1 98.38 93 GLU A C 1
ATOM 763 O O . GLU A 1 93 ? -17.641 -14.281 3.656 1 98.38 93 GLU A O 1
ATOM 768 N N . GLN A 1 94 ? -16.047 -13.438 4.926 1 96.81 94 GLN A N 1
ATOM 769 C CA . GLN A 1 94 ? -16.875 -13.523 6.125 1 96.81 94 GLN A CA 1
ATOM 770 C C . GLN A 1 94 ? -17.391 -12.148 6.539 1 96.81 94 GLN A C 1
ATOM 772 O O . GLN A 1 94 ? -18.422 -12.039 7.207 1 96.81 94 GLN A O 1
ATOM 777 N N . ALA A 1 95 ? -16.688 -11.18 6.086 1 97.31 95 ALA A N 1
ATOM 778 C CA . ALA A 1 95 ? -16.938 -9.922 6.797 1 97.31 95 ALA A CA 1
ATOM 779 C C . ALA A 1 95 ? -17.391 -8.828 5.836 1 97.31 95 ALA A C 1
ATOM 781 O O . ALA A 1 95 ? -17.953 -7.816 6.266 1 97.31 95 ALA A O 1
ATOM 782 N N . VAL A 1 96 ? -17.172 -8.969 4.539 1 97.88 96 VAL A N 1
ATOM 783 C CA . VAL A 1 96 ? -17.359 -7.844 3.629 1 97.88 96 VAL A CA 1
ATOM 784 C C . VAL A 1 96 ? -18.828 -7.441 3.584 1 97.88 96 VAL A C 1
ATOM 786 O O . VAL A 1 96 ? -19.141 -6.266 3.4 1 97.88 96 VAL A O 1
ATOM 789 N N . ALA A 1 97 ? -19.703 -8.367 3.771 1 95.94 97 ALA A N 1
ATOM 790 C CA . ALA A 1 97 ? -21.125 -8.086 3.746 1 95.94 97 ALA A CA 1
ATOM 791 C C . ALA A 1 97 ? -21.516 -7.117 4.855 1 95.94 97 ALA A C 1
ATOM 793 O O . ALA A 1 97 ? -22.562 -6.457 4.777 1 95.94 97 ALA A O 1
ATOM 794 N N . HIS A 1 98 ? -20.719 -6.957 5.898 1 95.12 98 HIS A N 1
ATOM 795 C CA . HIS A 1 98 ? -21.031 -6.098 7.031 1 95.12 98 HIS A CA 1
ATOM 796 C C . HIS A 1 98 ? -19.938 -5.055 7.258 1 95.12 98 HIS A C 1
ATOM 798 O O . HIS A 1 98 ? -19.672 -4.676 8.398 1 95.12 98 HIS A O 1
ATOM 804 N N . VAL A 1 99 ? -19.359 -4.688 6.188 1 93.25 99 VAL A N 1
ATOM 805 C CA . VAL A 1 99 ? -18.203 -3.809 6.289 1 93.25 99 VAL A CA 1
ATOM 806 C C . VAL A 1 99 ? -18.609 -2.486 6.938 1 93.25 99 VAL A C 1
ATOM 808 O O . VAL A 1 99 ? -17.812 -1.858 7.637 1 93.25 99 VAL A O 1
ATOM 811 N N . ALA A 1 100 ? -19.797 -2.039 6.812 1 88.06 100 ALA A N 1
ATOM 812 C CA . ALA A 1 100 ? -20.297 -0.783 7.367 1 88.06 100 ALA A CA 1
ATOM 813 C C . ALA A 1 100 ? -20.203 -0.783 8.891 1 88.06 100 ALA A C 1
ATOM 815 O O . ALA A 1 100 ? -20.172 0.279 9.516 1 88.06 100 ALA A O 1
ATOM 816 N N . HIS A 1 101 ? -20.094 -1.932 9.5 1 93.5 101 HIS A N 1
ATOM 817 C CA . HIS A 1 101 ? -20.078 -2.055 10.953 1 93.5 101 HIS A CA 1
ATOM 818 C C . HIS A 1 101 ? -18.672 -2.352 11.469 1 93.5 101 HIS A C 1
ATOM 820 O O . HIS A 1 101 ? -18.5 -2.619 12.664 1 93.5 101 HIS A O 1
ATOM 826 N N . LEU A 1 102 ? -17.797 -2.363 10.547 1 91 102 LEU A N 1
ATOM 827 C CA . LEU A 1 102 ? -16.422 -2.678 10.938 1 91 102 LEU A CA 1
ATOM 828 C C . LEU A 1 102 ? -15.594 -1.404 11.102 1 91 102 LEU A C 1
ATOM 830 O O . LEU A 1 102 ? -15.914 -0.372 10.508 1 91 102 LEU A O 1
ATOM 834 N N . GLU A 1 103 ? -14.586 -1.534 11.914 1 84.44 103 GLU A N 1
ATOM 835 C CA . GLU A 1 103 ? -13.594 -0.48 12.062 1 84.44 103 GLU A CA 1
ATOM 836 C C . GLU A 1 103 ? -12.273 -0.874 11.406 1 84.44 103 GLU A C 1
ATOM 838 O O . GLU A 1 103 ? -11.758 -1.97 11.641 1 84.44 103 GLU A O 1
ATOM 843 N N . ALA A 1 104 ? -11.852 0.049 10.625 1 84.69 104 ALA A N 1
ATOM 844 C CA . ALA A 1 104 ? -10.57 -0.212 9.961 1 84.69 104 ALA A CA 1
ATOM 845 C C . ALA A 1 104 ? -9.438 -0.29 10.984 1 84.69 104 ALA A C 1
ATOM 847 O O . ALA A 1 104 ? -9.383 0.503 11.922 1 84.69 104 ALA A O 1
ATOM 848 N N . GLU A 1 105 ? -8.625 -1.303 10.789 1 85.06 105 GLU A N 1
ATOM 849 C CA . GLU A 1 105 ? -7.457 -1.445 11.664 1 85.06 105 GLU A CA 1
ATOM 850 C C . GLU A 1 105 ? -6.375 -0.434 11.297 1 85.06 105 GLU A C 1
ATOM 852 O O . GLU A 1 105 ? -5.691 0.094 12.18 1 85.06 105 GLU A O 1
ATOM 857 N N . SER A 1 106 ? -6.203 -0.234 10.016 1 83.5 106 SER A N 1
ATOM 858 C CA . SER A 1 106 ? -5.211 0.679 9.461 1 83.5 106 SER A CA 1
ATOM 859 C C . SER A 1 106 ? -5.598 1.131 8.062 1 83.5 106 SER A C 1
ATOM 861 O O . SER A 1 106 ? -6.75 0.969 7.645 1 83.5 106 SER A O 1
ATOM 863 N N . SER A 1 107 ? -4.613 1.75 7.41 1 85.44 107 SER A N 1
ATOM 864 C CA . SER A 1 107 ? -4.828 2.158 6.023 1 85.44 107 SER A CA 1
ATOM 865 C C . SER A 1 107 ? -3.629 1.8 5.152 1 85.44 107 SER A C 1
ATOM 867 O O . SER A 1 107 ? -2.502 1.708 5.641 1 85.44 107 SER A O 1
ATOM 869 N N . LEU A 1 108 ? -3.99 1.511 3.943 1 88.62 108 LEU A N 1
ATOM 870 C CA . LEU A 1 108 ? -2.977 1.303 2.916 1 88.62 108 LEU A CA 1
ATOM 871 C C . LEU A 1 108 ? -2.947 2.471 1.938 1 88.62 108 LEU A C 1
ATOM 873 O O . LEU A 1 108 ? -3.943 3.18 1.777 1 88.62 108 LEU A O 1
ATOM 877 N N . MET A 1 109 ? -1.803 2.635 1.389 1 85.94 109 MET A N 1
ATOM 878 C CA . MET A 1 109 ? -1.646 3.531 0.247 1 85.94 109 MET A CA 1
ATOM 879 C C . MET A 1 109 ? -0.957 2.822 -0.913 1 85.94 109 MET A C 1
ATOM 881 O O . MET A 1 109 ? 0.212 2.445 -0.808 1 85.94 109 MET A O 1
ATOM 885 N N . VAL A 1 110 ? -1.687 2.584 -1.944 1 91.06 110 VAL A N 1
ATOM 886 C CA . VAL A 1 110 ? -1.207 1.877 -3.127 1 91.06 110 VAL A CA 1
ATOM 887 C C . VAL A 1 110 ? -1.642 2.625 -4.387 1 91.06 110 VAL A C 1
ATOM 889 O O . VAL A 1 110 ? -2.633 2.258 -5.023 1 91.06 110 VAL A O 1
ATOM 892 N N . PRO A 1 111 ? -0.882 3.564 -4.715 1 85.88 111 PRO A N 1
ATOM 893 C CA . PRO A 1 111 ? -1.27 4.367 -5.879 1 85.88 111 PRO A CA 1
ATOM 894 C C . PRO A 1 111 ? -1.444 3.525 -7.141 1 85.88 111 PRO A C 1
ATOM 896 O O . PRO A 1 111 ? -2.287 3.842 -7.984 1 85.88 111 PRO A O 1
ATOM 899 N N . GLN A 1 112 ? -0.715 2.43 -7.293 1 87.31 112 GLN A N 1
ATOM 900 C CA . GLN A 1 112 ? -0.739 1.59 -8.484 1 87.31 112 GLN A CA 1
ATOM 901 C C . GLN A 1 112 ? -2.092 0.902 -8.648 1 87.31 112 GLN A C 1
ATOM 903 O O . GLN A 1 112 ? -2.443 0.458 -9.742 1 87.31 112 GLN A O 1
ATOM 908 N N . ALA A 1 113 ? -2.85 0.856 -7.547 1 90.12 113 ALA A N 1
ATOM 909 C CA . ALA A 1 113 ? -4.125 0.145 -7.586 1 90.12 113 ALA A CA 1
ATOM 910 C C . ALA A 1 113 ? -5.266 1.087 -7.953 1 90.12 113 ALA A C 1
ATOM 912 O O . ALA A 1 113 ? -6.402 0.646 -8.156 1 90.12 113 ALA A O 1
ATOM 913 N N . GLY A 1 114 ? -4.988 2.307 -8.039 1 83.5 114 GLY A N 1
ATOM 914 C CA . GLY A 1 114 ? -6.055 3.262 -8.281 1 83.5 114 GLY A CA 1
ATOM 915 C C . GLY A 1 114 ? -7.02 3.391 -7.113 1 83.5 114 GLY A C 1
ATOM 916 O O . GLY A 1 114 ? -6.613 3.283 -5.953 1 83.5 114 GLY A O 1
ATOM 917 N N . GLN A 1 115 ? -8.25 3.707 -7.441 1 82 115 GLN A N 1
ATOM 918 C CA . GLN A 1 115 ? -9.25 3.914 -6.398 1 82 115 GLN A CA 1
ATOM 919 C C . GLN A 1 115 ? -9.75 2.582 -5.84 1 82 115 GLN A C 1
ATOM 921 O O . GLN A 1 115 ? -10.211 1.724 -6.594 1 82 115 GLN A O 1
ATOM 926 N N . CYS A 1 116 ? -9.594 2.381 -4.613 1 90.06 116 CYS A N 1
ATOM 927 C CA . CYS A 1 116 ? -10.109 1.235 -3.869 1 90.06 116 CYS A CA 1
ATOM 928 C C . CYS A 1 116 ? -10.945 1.687 -2.684 1 90.06 116 CYS A C 1
ATOM 930 O O . CYS A 1 116 ? -10.688 2.738 -2.096 1 90.06 116 CYS A O 1
ATOM 932 N N . ASP A 1 117 ? -11.906 0.927 -2.389 1 91.81 117 ASP A N 1
ATOM 933 C CA . ASP A 1 117 ? -12.797 1.298 -1.297 1 91.81 117 ASP A CA 1
ATOM 934 C C . ASP A 1 117 ? -12.32 0.708 0.028 1 91.81 117 ASP A C 1
ATOM 936 O O . ASP A 1 117 ? -12.5 1.316 1.085 1 91.81 117 ASP A O 1
ATOM 940 N N . LEU A 1 118 ? -11.742 -0.438 -0.041 1 94.12 118 LEU A N 1
ATOM 941 C CA . LEU A 1 118 ? -11.32 -1.119 1.179 1 94.12 118 LEU A CA 1
ATOM 942 C C . LEU A 1 118 ? -10.336 -2.236 0.864 1 94.12 118 LEU A C 1
ATOM 944 O O . LEU A 1 118 ? -10.18 -2.629 -0.295 1 94.12 118 LEU A O 1
ATOM 948 N N . ALA A 1 119 ? -9.648 -2.686 1.857 1 97.75 119 ALA A N 1
ATOM 949 C CA . ALA A 1 119 ? -8.773 -3.854 1.812 1 97.75 119 ALA A CA 1
ATOM 950 C C . ALA A 1 119 ? -9.078 -4.816 2.953 1 97.75 119 ALA A C 1
ATOM 952 O O . ALA A 1 119 ? -9.375 -4.391 4.074 1 97.75 119 ALA A O 1
ATOM 953 N N . MET A 1 120 ? -9.062 -6.109 2.66 1 98.38 120 MET A N 1
ATOM 954 C CA . MET A 1 120 ? -9.305 -7.168 3.637 1 98.38 120 MET A CA 1
ATOM 955 C C . MET A 1 120 ? -8.398 -8.367 3.375 1 98.38 120 MET A C 1
ATOM 957 O O . MET A 1 120 ? -7.773 -8.453 2.318 1 98.38 120 MET A O 1
ATOM 961 N N . CYS A 1 121 ? -8.344 -9.289 4.293 1 98 121 CYS A N 1
ATOM 962 C CA . CYS A 1 121 ? -7.582 -10.523 4.125 1 98 121 CYS A CA 1
ATOM 963 C C . CYS A 1 121 ? -8.414 -11.586 3.414 1 98 121 CYS A C 1
ATOM 965 O O . CYS A 1 121 ? -9.633 -11.648 3.594 1 98 121 CYS A O 1
ATOM 967 N N . TYR A 1 122 ? -7.816 -12.289 2.551 1 98.56 122 TYR A N 1
ATOM 968 C CA . TYR A 1 122 ? -8.391 -13.516 2.016 1 98.56 122 TYR A CA 1
ATOM 969 C C . TYR A 1 122 ? -7.867 -14.734 2.77 1 98.56 122 TYR A C 1
ATOM 971 O O . TYR A 1 122 ? -6.664 -14.992 2.787 1 98.56 122 TYR A O 1
ATOM 979 N N . MET A 1 123 ? -8.781 -15.5 3.332 1 97.94 123 MET A N 1
ATOM 980 C CA . MET A 1 123 ? -8.367 -16.656 4.129 1 97.94 123 MET A CA 1
ATOM 981 C C . MET A 1 123 ? -8.789 -17.953 3.455 1 97.94 123 MET A C 1
ATOM 983 O O . MET A 1 123 ? -8.523 -19.047 3.975 1 97.94 123 MET A O 1
ATOM 987 N N . GLY A 1 124 ? -9.453 -17.859 2.338 1 96.81 124 GLY A N 1
ATOM 988 C CA . GLY A 1 124 ? -9.883 -19.047 1.609 1 96.81 124 GLY A CA 1
ATOM 989 C C . GLY A 1 124 ? -8.758 -19.75 0.882 1 96.81 124 GLY A C 1
ATOM 990 O O . GLY A 1 124 ? -7.617 -19.266 0.892 1 96.81 124 GLY A O 1
ATOM 991 N N . ARG A 1 125 ? -9.109 -20.906 0.241 1 96.19 125 ARG A N 1
ATOM 992 C CA . ARG A 1 125 ? -8.125 -21.703 -0.48 1 96.19 125 ARG A CA 1
ATOM 993 C C . ARG A 1 125 ? -8.539 -21.906 -1.933 1 96.19 125 ARG A C 1
ATOM 995 O O . ARG A 1 125 ? -7.754 -22.406 -2.746 1 96.19 125 ARG A O 1
ATOM 1002 N N . ALA A 1 126 ? -9.656 -21.484 -2.24 1 97.31 126 ALA A N 1
ATOM 1003 C CA . ALA A 1 126 ? -10.258 -21.812 -3.531 1 97.31 126 ALA A CA 1
ATOM 1004 C C . ALA A 1 126 ? -9.492 -21.172 -4.676 1 97.31 126 ALA A C 1
ATOM 1006 O O . ALA A 1 126 ? -9.516 -21.656 -5.809 1 97.31 126 ALA A O 1
ATOM 1007 N N . MET A 1 127 ? -8.805 -20.156 -4.402 1 96.75 127 MET A N 1
ATOM 1008 C CA . MET A 1 127 ? -8.172 -19.406 -5.488 1 96.75 127 MET A CA 1
ATOM 1009 C C . MET A 1 127 ? -6.754 -19.906 -5.734 1 96.75 127 MET A C 1
ATOM 1011 O O . MET A 1 127 ? -6.082 -19.438 -6.66 1 96.75 127 MET A O 1
ATOM 1015 N N . GLY A 1 128 ? -6.273 -20.781 -4.922 1 94.31 128 GLY A N 1
ATOM 1016 C CA . GLY A 1 128 ? -4.996 -21.422 -5.172 1 94.31 128 GLY A CA 1
ATOM 1017 C C . GLY A 1 128 ? -3.803 -20.547 -4.84 1 94.31 128 GLY A C 1
ATOM 1018 O O . GLY A 1 128 ? -3.926 -19.594 -4.078 1 94.31 128 GLY A O 1
ATOM 1019 N N . PRO A 1 129 ? -2.621 -20.859 -5.434 1 89.56 129 PRO A N 1
ATOM 1020 C CA . PRO A 1 129 ? -1.362 -20.203 -5.074 1 89.56 129 PRO A CA 1
ATOM 1021 C C . PRO A 1 129 ? -1.294 -18.766 -5.551 1 89.56 129 PRO A C 1
ATOM 1023 O O . PRO A 1 129 ? -0.516 -17.969 -5.016 1 89.56 129 PRO A O 1
ATOM 1026 N N . ALA A 1 130 ? -2.039 -18.453 -6.551 1 89.44 130 ALA A N 1
ATOM 1027 C CA . ALA A 1 130 ? -2.039 -17.094 -7.062 1 89.44 130 ALA A CA 1
ATOM 1028 C C . ALA A 1 130 ? -2.635 -16.125 -6.047 1 89.44 130 ALA A C 1
ATOM 1030 O O . ALA A 1 130 ? -2.357 -14.922 -6.086 1 89.44 130 ALA A O 1
ATOM 1031 N N . LEU A 1 131 ? -3.459 -16.672 -5.219 1 95.62 131 LEU A N 1
ATOM 1032 C CA . LEU A 1 131 ? -4.035 -15.93 -4.105 1 95.62 131 LEU A CA 1
ATOM 1033 C C . LEU A 1 131 ? -4.121 -16.797 -2.854 1 95.62 131 LEU A C 1
ATOM 1035 O O . LEU A 1 131 ? -5.184 -17.328 -2.537 1 95.62 131 LEU A O 1
ATOM 1039 N N . PRO A 1 132 ? -3.037 -16.875 -2.135 1 95 132 PRO A N 1
ATOM 1040 C CA . PRO A 1 132 ? -2.979 -17.75 -0.965 1 95 132 PRO A CA 1
ATOM 1041 C C . PRO A 1 132 ? -3.701 -17.172 0.248 1 95 132 PRO A C 1
ATOM 1043 O O . PRO A 1 132 ? -3.912 -15.961 0.322 1 95 132 PRO A O 1
ATOM 1046 N N . PRO A 1 133 ? -4.062 -18.125 1.164 1 96.56 133 PRO A N 1
ATOM 1047 C CA . PRO A 1 133 ? -4.621 -17.609 2.418 1 96.56 133 PRO A CA 1
ATOM 1048 C C . PRO A 1 133 ? -3.693 -16.625 3.117 1 96.56 133 PRO A C 1
ATOM 1050 O O . PRO A 1 133 ? -2.475 -16.812 3.133 1 96.56 133 PRO A O 1
ATOM 1053 N N . GLY A 1 134 ? -4.273 -15.523 3.637 1 96.06 134 GLY A N 1
ATOM 1054 C CA . GLY A 1 134 ? -3.5 -14.508 4.332 1 96.06 134 GLY A CA 1
ATOM 1055 C C . GLY A 1 134 ? -3.18 -13.305 3.467 1 96.06 134 GLY A C 1
ATOM 1056 O O . GLY A 1 134 ? -2.787 -12.25 3.979 1 96.06 134 GLY A O 1
ATOM 1057 N N . ALA A 1 135 ? -3.371 -13.461 2.162 1 97.25 135 ALA A N 1
ATOM 1058 C CA . ALA A 1 135 ? -3.146 -12.328 1.263 1 97.25 135 ALA A CA 1
ATOM 1059 C C . ALA A 1 135 ? -4.148 -11.211 1.525 1 97.25 135 ALA A C 1
ATOM 1061 O O . ALA A 1 135 ? -5.242 -11.461 2.041 1 97.25 135 ALA A O 1
ATOM 1062 N N . VAL A 1 136 ? -3.723 -10.023 1.232 1 97.94 136 VAL A N 1
ATOM 1063 C CA . VAL A 1 136 ? -4.609 -8.867 1.326 1 97.94 136 VAL A CA 1
ATOM 1064 C C . VAL A 1 136 ? -5.16 -8.531 -0.056 1 97.94 136 VAL A C 1
ATOM 1066 O O . VAL A 1 136 ? -4.406 -8.445 -1.028 1 97.94 136 VAL A O 1
ATOM 1069 N N . VAL A 1 137 ? -6.461 -8.359 -0.154 1 98.56 137 VAL A N 1
ATOM 1070 C CA . VAL A 1 137 ? -7.074 -7.984 -1.425 1 98.56 137 VAL A CA 1
ATOM 1071 C C . VAL A 1 137 ? -7.574 -6.543 -1.356 1 98.56 137 VAL A C 1
ATOM 1073 O O . VAL A 1 137 ? -8.148 -6.125 -0.346 1 98.56 137 VAL A O 1
ATOM 1076 N N . LEU A 1 138 ? -7.266 -5.766 -2.369 1 97.69 138 LEU A N 1
ATOM 1077 C CA . LEU A 1 138 ? -7.75 -4.402 -2.555 1 97.69 138 LEU A CA 1
ATOM 1078 C C . LEU A 1 138 ? -9.023 -4.387 -3.391 1 97.69 138 LEU A C 1
ATOM 1080 O O . LEU A 1 138 ? -9.047 -4.902 -4.512 1 97.69 138 LEU A O 1
ATOM 1084 N N . LEU A 1 139 ? -10.047 -3.707 -2.816 1 98.06 139 LEU A N 1
ATOM 1085 C CA . LEU A 1 139 ? -11.375 -3.916 -3.389 1 98.06 139 LEU A CA 1
ATOM 1086 C C . LEU A 1 139 ? -12.023 -2.586 -3.762 1 98.06 139 LEU A C 1
ATOM 1088 O O . LEU A 1 139 ? -11.883 -1.6 -3.033 1 98.06 139 LEU A O 1
ATOM 1092 N N . LYS A 1 140 ? -12.727 -2.641 -4.832 1 95.19 140 LYS A N 1
ATOM 1093 C CA . LYS A 1 140 ? -13.586 -1.543 -5.273 1 95.19 140 LYS A CA 1
ATOM 1094 C C . LYS A 1 140 ? -15.016 -2.021 -5.496 1 95.19 140 LYS A C 1
ATOM 1096 O O . LYS A 1 140 ? -15.25 -2.961 -6.262 1 95.19 140 LYS A O 1
ATOM 1101 N N . ALA A 1 141 ? -15.961 -1.428 -4.773 1 95.25 141 ALA A N 1
ATOM 1102 C CA . ALA A 1 141 ? -17.359 -1.734 -5.031 1 95.25 141 ALA A CA 1
ATOM 1103 C C . ALA A 1 141 ? -17.766 -1.326 -6.445 1 95.25 141 ALA A C 1
ATOM 1105 O O . ALA A 1 141 ? -17.422 -0.231 -6.902 1 95.25 141 ALA A O 1
ATOM 1106 N N . VAL A 1 142 ? -18.406 -2.256 -7.113 1 93.88 142 VAL A N 1
ATOM 1107 C CA . VAL A 1 142 ? -18.875 -1.956 -8.461 1 93.88 142 VAL A CA 1
ATOM 1108 C C . VAL A 1 142 ? -20.312 -2.463 -8.633 1 93.88 142 VAL A C 1
ATOM 1110 O O . VAL A 1 142 ? -20.766 -3.307 -7.859 1 93.88 142 VAL A O 1
ATOM 1113 N N . ASP A 1 143 ? -20.953 -1.906 -9.633 1 91.88 143 ASP A N 1
ATOM 1114 C CA . ASP A 1 143 ? -22.266 -2.438 -10.008 1 91.88 143 ASP A CA 1
ATOM 1115 C C . ASP A 1 143 ? -22.125 -3.816 -10.648 1 91.88 143 ASP A C 1
ATOM 1117 O O . ASP A 1 143 ? -21.219 -4.047 -11.453 1 91.88 143 ASP A O 1
ATOM 1121 N N . PRO A 1 144 ? -23.078 -4.66 -10.312 1 93.06 144 PRO A N 1
ATOM 1122 C CA . PRO A 1 144 ? -23.031 -5.977 -10.953 1 93.06 144 PRO A CA 1
ATOM 1123 C C . PRO A 1 144 ? -22.984 -5.895 -12.477 1 93.06 144 PRO A C 1
ATOM 1125 O O . PRO A 1 144 ? -22.375 -6.75 -13.125 1 93.06 144 PRO A O 1
ATOM 1128 N N . ASP A 1 145 ? -23.5 -4.91 -13.055 1 89.81 145 ASP A N 1
ATOM 1129 C CA . ASP A 1 145 ? -23.531 -4.738 -14.508 1 89.81 145 ASP A CA 1
ATOM 1130 C C . ASP A 1 145 ? -22.141 -4.387 -15.039 1 89.81 145 ASP A C 1
ATOM 1132 O O . ASP A 1 145 ? -21.891 -4.465 -16.25 1 89.81 145 ASP A O 1
ATOM 1136 N N . ALA A 1 146 ? -21.297 -4.012 -14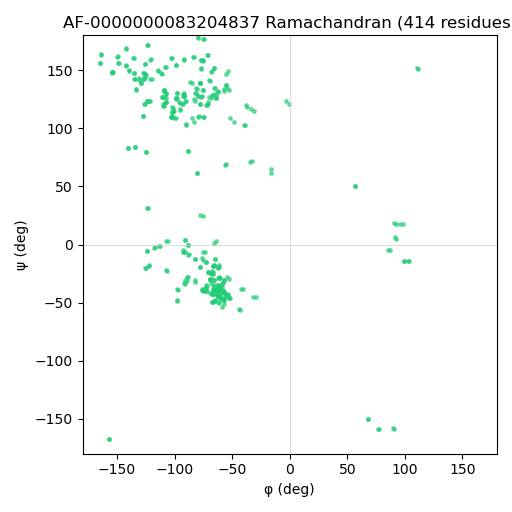.141 1 91.25 146 ALA A N 1
ATOM 1137 C CA . ALA A 1 146 ? -19.953 -3.59 -14.531 1 91.25 146 ALA A CA 1
ATOM 1138 C C . ALA A 1 146 ? -18.984 -4.766 -14.516 1 91.25 146 ALA A C 1
ATOM 1140 O O . ALA A 1 146 ? -17.812 -4.613 -14.836 1 91.25 146 ALA A O 1
ATOM 1141 N N . ILE A 1 147 ? -19.484 -5.891 -14.258 1 93.12 147 ILE A N 1
ATOM 1142 C CA . ILE A 1 147 ? -18.625 -7.07 -14.164 1 93.12 147 ILE A CA 1
ATOM 1143 C C . ILE A 1 147 ? -18.047 -7.387 -15.539 1 93.12 147 ILE A C 1
ATOM 1145 O O . ILE A 1 147 ? -18.766 -7.422 -16.547 1 93.12 147 ILE A O 1
ATOM 1149 N N . ILE A 1 148 ? -16.781 -7.543 -15.602 1 93 148 ILE A N 1
ATOM 1150 C CA . ILE A 1 148 ? -16.078 -8.008 -16.797 1 93 148 ILE A CA 1
ATOM 1151 C C . ILE A 1 148 ? -15.734 -9.484 -16.641 1 93 148 ILE A C 1
ATOM 1153 O O . ILE A 1 148 ? -14.953 -9.867 -15.773 1 93 148 ILE A O 1
ATOM 1157 N N . PRO A 1 149 ? -16.375 -10.312 -17.531 1 94.44 149 PRO A N 1
ATOM 1158 C CA . PRO A 1 149 ? -16.078 -11.75 -17.438 1 94.44 149 PRO A CA 1
ATOM 1159 C C . PRO A 1 149 ? -14.57 -12.039 -17.484 1 94.44 149 PRO A C 1
ATOM 1161 O O . PRO A 1 149 ? -13.859 -11.5 -18.328 1 94.44 149 PRO A O 1
ATOM 1164 N N . GLY A 1 150 ? -14.133 -12.852 -16.609 1 95.5 150 GLY A N 1
ATOM 1165 C CA . GLY A 1 150 ? -12.719 -13.188 -16.516 1 95.5 150 GLY A CA 1
ATOM 1166 C C . GLY A 1 150 ? -12.016 -12.492 -15.359 1 95.5 150 GLY A C 1
ATOM 1167 O O . GLY A 1 150 ? -10.898 -12.859 -15 1 95.5 150 GLY A O 1
ATOM 1168 N N . GLY A 1 151 ? -12.664 -11.508 -14.82 1 96.12 151 GLY A N 1
ATOM 1169 C CA . GLY A 1 151 ? -12.094 -10.781 -13.695 1 96.12 151 GLY A CA 1
ATOM 1170 C C . GLY A 1 151 ? -12.336 -11.469 -12.359 1 96.12 151 GLY A C 1
ATOM 1171 O O . GLY A 1 151 ? -13.172 -12.359 -12.258 1 96.12 151 GLY A O 1
ATOM 1172 N N . GLU A 1 152 ? -11.508 -11.062 -11.359 1 97.88 152 GLU A N 1
ATOM 1173 C CA . GLU A 1 152 ? -11.672 -11.547 -9.992 1 97.88 152 GLU A CA 1
ATOM 1174 C C . GLU A 1 152 ? -12.562 -10.609 -9.18 1 97.88 152 GLU A C 1
ATOM 1176 O O . GLU A 1 152 ? -12.312 -9.398 -9.133 1 97.88 152 GLU A O 1
ATOM 1181 N N . TYR A 1 153 ? -13.547 -11.148 -8.523 1 98.44 153 TYR A N 1
ATOM 1182 C CA . TYR A 1 153 ? -14.508 -10.383 -7.746 1 98.44 153 TYR A CA 1
ATOM 1183 C C . TYR A 1 153 ? -14.836 -11.078 -6.438 1 98.44 153 TYR A C 1
ATOM 1185 O O . TYR A 1 153 ? -14.766 -12.312 -6.348 1 98.44 153 TYR A O 1
ATOM 1193 N N . VAL A 1 154 ? -15.125 -10.32 -5.492 1 98.75 154 VAL A N 1
ATOM 1194 C CA . VAL A 1 154 ? -15.875 -10.82 -4.348 1 98.75 154 VAL A CA 1
ATOM 1195 C C . VAL A 1 154 ? -17.375 -10.641 -4.594 1 98.75 154 VAL A C 1
ATOM 1197 O O . VAL A 1 154 ? -17.844 -9.523 -4.832 1 98.75 154 VAL A O 1
ATOM 1200 N N . ILE A 1 155 ? -18.062 -11.719 -4.523 1 98.56 155 ILE A N 1
ATOM 1201 C CA . ILE A 1 155 ? -19.5 -11.719 -4.75 1 98.56 155 ILE A CA 1
ATOM 1202 C C . ILE A 1 155 ? -20.234 -11.922 -3.426 1 98.56 155 ILE A C 1
ATOM 1204 O O . ILE A 1 155 ? -19.984 -12.898 -2.715 1 98.56 155 ILE A O 1
ATOM 1208 N N . VAL A 1 156 ? -21.062 -10.984 -3.119 1 98.5 156 VAL A N 1
ATOM 1209 C CA . VAL A 1 156 ? -21.953 -11.109 -1.978 1 98.5 156 VAL A CA 1
ATOM 1210 C C . VAL A 1 156 ? -23.359 -11.461 -2.463 1 98.5 156 VAL A C 1
ATOM 1212 O O . VAL A 1 156 ? -24.031 -10.641 -3.105 1 98.5 156 VAL A O 1
ATOM 1215 N N . SER A 1 157 ? -23.781 -12.625 -2.209 1 97.56 157 SER A N 1
ATOM 1216 C CA . SER A 1 157 ? -25.125 -13.07 -2.588 1 97.56 157 SER A CA 1
ATOM 1217 C C . SER A 1 157 ? -25.906 -13.562 -1.375 1 97.56 157 SER A C 1
ATOM 1219 O O . SER A 1 157 ? -25.375 -13.609 -0.264 1 97.56 157 SER A O 1
ATOM 1221 N N . ARG A 1 158 ? -27.172 -13.812 -1.652 1 94.62 158 ARG A N 1
ATOM 1222 C CA . ARG A 1 158 ? -28.031 -14.367 -0.61 1 94.62 158 ARG A CA 1
ATOM 1223 C C . ARG A 1 158 ? -27.516 -15.727 -0.145 1 94.62 158 ARG A C 1
ATOM 1225 O O . ARG A 1 158 ? -27.641 -16.078 1.029 1 94.62 158 ARG A O 1
ATOM 1232 N N . LYS A 1 159 ? -26.844 -16.438 -0.981 1 92.19 159 LYS A N 1
ATOM 1233 C CA . LYS A 1 159 ? -26.469 -17.812 -0.73 1 92.19 159 LYS A CA 1
ATOM 1234 C C . LYS A 1 159 ? -25.031 -17.906 -0.217 1 92.19 159 LYS A C 1
ATOM 1236 O O . LYS A 1 159 ? -24.734 -18.734 0.651 1 92.19 159 LYS A O 1
ATOM 1241 N N . ILE A 1 160 ? -24.203 -17.078 -0.785 1 96.12 160 ILE A N 1
ATOM 1242 C CA . ILE A 1 160 ? -22.781 -17.25 -0.476 1 96.12 160 ILE A CA 1
ATOM 1243 C C . ILE A 1 160 ? -22.047 -15.938 -0.663 1 96.12 160 ILE A C 1
ATOM 1245 O O . ILE A 1 160 ? -22.484 -15.078 -1.438 1 96.12 160 ILE A O 1
ATOM 1249 N N . VAL A 1 161 ? -21.016 -15.727 0.131 1 98.5 161 VAL A N 1
ATOM 1250 C CA . VAL A 1 161 ? -20 -14.711 -0.113 1 98.5 161 VAL A CA 1
ATOM 1251 C C . VAL A 1 161 ? -18.688 -15.383 -0.496 1 98.5 161 VAL A C 1
ATOM 1253 O O . VAL A 1 161 ? -18.156 -16.188 0.266 1 98.5 161 VAL A O 1
ATOM 1256 N N . THR A 1 162 ? -18.156 -15.062 -1.717 1 98.44 162 THR A N 1
ATOM 1257 C CA . THR A 1 162 ? -16.953 -15.781 -2.148 1 98.44 162 THR A CA 1
ATOM 1258 C C . THR A 1 162 ? -16.141 -14.938 -3.123 1 98.44 162 THR A C 1
ATOM 1260 O O . THR A 1 162 ? -16.688 -14.07 -3.812 1 98.44 162 THR A O 1
ATOM 1263 N N . LEU A 1 163 ? -14.883 -15.109 -3.102 1 98.75 163 LEU A N 1
ATOM 1264 C CA . LEU A 1 163 ? -13.984 -14.547 -4.102 1 98.75 163 LEU A CA 1
ATOM 1265 C C . LEU A 1 163 ? -13.719 -15.547 -5.223 1 98.75 163 LEU A C 1
ATOM 1267 O O . LEU A 1 163 ? -13.242 -16.656 -4.969 1 98.75 163 LEU A O 1
ATOM 1271 N N . ARG A 1 164 ? -14.055 -15.156 -6.441 1 98.44 164 ARG A N 1
ATOM 1272 C CA . ARG A 1 164 ? -13.953 -16.047 -7.594 1 98.44 164 ARG A CA 1
ATOM 1273 C C . ARG A 1 164 ? -13.656 -15.258 -8.867 1 98.44 164 ARG A C 1
ATOM 1275 O O . ARG A 1 164 ? -13.734 -14.031 -8.875 1 98.44 164 ARG A O 1
ATOM 1282 N N . ILE A 1 165 ? -13.195 -16 -9.852 1 98 165 ILE A N 1
ATOM 1283 C CA . ILE A 1 165 ? -13.211 -15.484 -11.211 1 98 165 ILE A CA 1
ATOM 1284 C C . ILE A 1 165 ? -14.617 -15.57 -11.789 1 98 165 ILE A C 1
ATOM 1286 O O . ILE A 1 165 ? -15.25 -16.641 -11.742 1 98 165 ILE A O 1
ATOM 1290 N N . VAL A 1 166 ? -15.148 -14.484 -12.305 1 97.56 166 VAL A N 1
ATOM 1291 C CA . VAL A 1 166 ? -16.531 -14.477 -12.766 1 97.56 166 VAL A CA 1
ATOM 1292 C C . VAL A 1 166 ? -16.578 -14.68 -14.281 1 97.56 166 VAL A C 1
ATOM 1294 O O . VAL A 1 166 ? -15.867 -14 -15.023 1 97.56 166 VAL A O 1
ATOM 1297 N N . ARG A 1 167 ? -17.312 -15.633 -14.656 1 96.62 167 ARG A N 1
ATOM 1298 C CA . ARG A 1 167 ? -17.562 -15.93 -16.062 1 96.62 167 ARG A CA 1
ATOM 1299 C C . ARG A 1 167 ? -19.047 -15.883 -16.375 1 96.62 167 ARG A C 1
ATOM 1301 O O . ARG A 1 167 ? -19.875 -15.914 -15.461 1 96.62 167 ARG A O 1
ATOM 1308 N N . LEU A 1 168 ? -19.297 -15.703 -17.625 1 92.12 168 LEU A N 1
ATOM 1309 C CA . LEU A 1 168 ? -20.688 -15.766 -18.047 1 92.12 168 LEU A CA 1
ATOM 1310 C C . LEU A 1 168 ? -21.172 -17.219 -18.141 1 92.12 168 LEU A C 1
ATOM 1312 O O . LEU A 1 168 ? -20.375 -18.109 -18.422 1 92.12 168 LEU A O 1
ATOM 1316 N N . SER A 1 169 ? -22.312 -17.469 -17.719 1 89.81 169 SER A N 1
ATOM 1317 C CA . SER A 1 169 ? -22.922 -18.781 -17.859 1 89.81 169 SER A CA 1
ATOM 1318 C C . SER A 1 169 ? -23.953 -18.797 -18.984 1 89.81 169 SER A C 1
ATOM 1320 O O . SER A 1 169 ? -24.359 -17.75 -19.484 1 89.81 169 SER A O 1
ATOM 1322 N N . ASP A 1 170 ? -24.156 -20.188 -19.375 1 82.19 170 ASP A N 1
ATOM 1323 C CA . ASP A 1 170 ? -25.219 -20.359 -20.375 1 82.19 170 ASP A CA 1
ATOM 1324 C C . ASP A 1 170 ? -26.562 -19.938 -19.797 1 82.19 170 ASP A C 1
ATOM 1326 O O . ASP A 1 170 ? -26.891 -20.234 -18.656 1 82.19 170 ASP A O 1
ATOM 1330 N N . GLY A 1 171 ? -27.297 -19.141 -20.453 1 77.06 171 GLY A N 1
ATOM 1331 C CA . GLY A 1 171 ? -28.594 -18.672 -20.016 1 77.06 171 GLY A CA 1
ATOM 1332 C C . GLY A 1 171 ? -28.609 -17.203 -19.641 1 77.06 171 GLY A C 1
ATOM 1333 O O . GLY A 1 171 ? -27.578 -16.656 -19.234 1 77.06 171 GLY A O 1
ATOM 1334 N N . ASP A 1 172 ? -29.641 -16.578 -19.766 1 77.5 172 ASP A N 1
ATOM 1335 C CA . ASP A 1 172 ? -29.797 -15.156 -19.469 1 77.5 172 ASP A CA 1
ATOM 1336 C C . ASP A 1 172 ? -29.75 -14.898 -17.969 1 77.5 172 ASP A C 1
ATOM 1338 O O . ASP A 1 172 ? -30.297 -15.672 -17.188 1 77.5 172 ASP A O 1
ATOM 1342 N N . ASP A 1 173 ? -28.922 -14.148 -17.375 1 88.19 173 ASP A N 1
ATOM 1343 C CA . ASP A 1 173 ? -28.938 -13.57 -16.031 1 88.19 173 ASP A CA 1
ATOM 1344 C C . ASP A 1 173 ? -28.219 -14.477 -15.039 1 88.19 173 ASP A C 1
ATOM 1346 O O . ASP A 1 173 ? -28.641 -14.586 -13.883 1 88.19 173 ASP A O 1
ATOM 1350 N N . LYS A 1 174 ? -27.438 -15.367 -15.562 1 93.69 174 LYS A N 1
ATOM 1351 C CA . LYS A 1 174 ? -26.656 -16.188 -14.648 1 93.69 174 LYS A CA 1
ATOM 1352 C C . LYS A 1 174 ? -25.156 -15.922 -14.789 1 93.69 174 LYS A C 1
ATOM 1354 O O . LYS A 1 174 ? -24.688 -15.57 -15.867 1 93.69 174 LYS A O 1
ATOM 1359 N N . LEU A 1 175 ? -24.5 -16.109 -13.703 1 95.38 175 LEU A N 1
ATOM 1360 C CA . LEU A 1 175 ? -23.031 -16 -13.664 1 95.38 175 LEU A CA 1
ATOM 1361 C C . LEU A 1 175 ? -22.422 -17.312 -13.18 1 95.38 175 LEU A C 1
ATOM 1363 O O . LEU A 1 175 ? -23.016 -18.031 -12.375 1 95.38 175 LEU A O 1
ATOM 1367 N N . ARG A 1 176 ? -21.344 -17.625 -13.758 1 97.5 176 ARG A N 1
ATOM 1368 C CA . ARG A 1 176 ? -20.531 -18.766 -13.328 1 97.5 176 ARG A CA 1
ATOM 1369 C C . ARG A 1 176 ? -19.312 -18.281 -12.523 1 97.5 176 ARG A C 1
ATOM 1371 O O . ARG A 1 176 ? -18.484 -17.531 -13.031 1 97.5 176 ARG A O 1
ATOM 1378 N N . LEU A 1 177 ? -19.25 -18.703 -11.281 1 97.88 177 LEU A N 1
ATOM 1379 C CA . LEU A 1 177 ? -18.141 -18.375 -10.406 1 97.88 177 LEU A CA 1
ATOM 1380 C C . LEU A 1 177 ? -17.094 -19.5 -10.414 1 97.88 177 LEU A C 1
ATOM 1382 O O . LEU A 1 177 ? -17.359 -20.609 -9.961 1 97.88 177 LEU A O 1
ATOM 1386 N N . VAL A 1 178 ? -15.914 -19.109 -10.914 1 98.12 178 VAL A N 1
ATOM 1387 C CA . VAL A 1 178 ? -14.875 -20.109 -11.133 1 98.12 178 VAL A CA 1
ATOM 1388 C C . VAL A 1 178 ? -13.75 -19.922 -10.109 1 98.12 178 VAL A C 1
ATOM 1390 O O . VAL A 1 178 ? -13.289 -18.797 -9.891 1 98.12 178 VAL A O 1
ATOM 1393 N N . ALA A 1 179 ? -13.344 -21.031 -9.477 1 97.81 179 ALA A N 1
ATOM 1394 C CA . ALA A 1 179 ? -12.227 -21 -8.539 1 97.81 179 ALA A CA 1
ATOM 1395 C C . ALA A 1 179 ? -10.891 -20.938 -9.273 1 97.81 179 ALA A C 1
ATOM 1397 O O . ALA A 1 179 ? -10.789 -21.375 -10.422 1 97.81 179 ALA A O 1
ATOM 1398 N N . GLY A 1 180 ? -9.859 -20.328 -8.656 1 96.06 180 GLY A N 1
ATOM 1399 C CA . GLY A 1 180 ? -8.508 -20.453 -9.195 1 96.06 180 GLY A CA 1
ATOM 1400 C C . GLY A 1 180 ? -7.996 -21.891 -9.188 1 96.06 180 GLY A C 1
ATOM 1401 O O . GLY A 1 180 ? -7.305 -22.297 -10.117 1 96.06 180 GLY A O 1
ATOM 1402 N N . ASP A 1 181 ? -8.281 -22.578 -8.164 1 96 181 ASP A N 1
ATOM 1403 C CA . ASP A 1 181 ? -7.957 -24 -8.039 1 96 181 ASP A CA 1
ATOM 1404 C C . ASP A 1 181 ? -9.07 -24.859 -8.602 1 96 181 ASP A C 1
ATOM 1406 O O . ASP A 1 181 ? -9.828 -25.484 -7.852 1 96 181 ASP A O 1
ATOM 1410 N N . LYS A 1 182 ? -9.047 -24.969 -9.828 1 94.81 182 LYS A N 1
ATOM 1411 C CA . LYS A 1 182 ? -10.109 -25.656 -10.547 1 94.81 182 LYS A CA 1
ATOM 1412 C C . LYS A 1 182 ? -10.078 -27.156 -10.258 1 94.81 182 LYS A C 1
ATOM 1414 O O . LYS A 1 182 ? -11.086 -27.859 -10.445 1 94.81 182 LYS A O 1
ATOM 1419 N N . GLU A 1 183 ? -8.984 -27.625 -9.906 1 95.69 183 GLU A N 1
ATOM 1420 C CA . GLU A 1 183 ? -8.82 -29.047 -9.648 1 95.69 183 GLU A CA 1
ATOM 1421 C C . GLU A 1 183 ? -9.57 -29.484 -8.391 1 95.69 183 GLU A C 1
ATOM 1423 O O . GLU A 1 183 ? -10.078 -30.594 -8.312 1 95.69 183 GLU A O 1
ATOM 1428 N N . ASN A 1 184 ? -9.727 -28.594 -7.441 1 97 184 ASN A N 1
ATOM 1429 C CA . ASN A 1 184 ? -10.266 -29 -6.148 1 97 184 ASN A CA 1
ATOM 1430 C C . ASN A 1 184 ? -11.594 -28.312 -5.855 1 97 184 ASN A C 1
ATOM 1432 O O . ASN A 1 184 ? -12.234 -28.594 -4.836 1 97 184 ASN A O 1
ATOM 1436 N N . TYR A 1 185 ? -12.031 -27.469 -6.707 1 97.31 185 TYR A N 1
ATOM 1437 C CA . TYR A 1 185 ? -13.273 -26.75 -6.48 1 97.31 185 TYR A CA 1
ATOM 1438 C C . TYR A 1 185 ? -14.133 -26.734 -7.742 1 97.31 185 TYR A C 1
ATOM 1440 O O . TYR A 1 185 ? -13.617 -26.531 -8.844 1 97.31 185 TYR A O 1
ATOM 1448 N N . ASP A 1 186 ? -15.406 -26.844 -7.551 1 96.75 186 ASP A N 1
ATOM 1449 C CA . ASP A 1 186 ? -16.359 -26.812 -8.656 1 96.75 186 ASP A CA 1
ATOM 1450 C C . ASP A 1 186 ? -16.859 -25.391 -8.906 1 96.75 186 ASP A C 1
ATOM 1452 O O . ASP A 1 186 ? -16.75 -24.531 -8.023 1 96.75 186 ASP A O 1
ATOM 1456 N N . ASP A 1 187 ? -17.359 -25.188 -10.117 1 97 187 ASP A N 1
ATOM 1457 C CA . ASP A 1 187 ? -17.984 -23.906 -10.43 1 97 187 ASP A CA 1
ATOM 1458 C C . ASP A 1 187 ? -19.281 -23.719 -9.641 1 97 187 ASP A C 1
ATOM 1460 O O . ASP A 1 187 ? -19.953 -24.703 -9.305 1 97 187 ASP A O 1
ATOM 1464 N N . ILE A 1 188 ? -19.578 -22.516 -9.344 1 96.38 188 ILE A N 1
ATOM 1465 C CA . ILE A 1 188 ? -20.859 -22.141 -8.727 1 96.38 188 ILE A CA 1
ATOM 1466 C C . ILE A 1 188 ? -21.688 -21.344 -9.719 1 96.38 188 ILE A C 1
ATOM 1468 O O . ILE A 1 188 ? -21.203 -20.359 -10.289 1 96.38 188 ILE A O 1
ATOM 1472 N N . ILE A 1 189 ? -22.859 -21.719 -9.961 1 95.81 189 ILE A N 1
ATOM 1473 C CA . ILE A 1 189 ? -23.766 -20.969 -10.828 1 95.81 189 ILE A CA 1
ATOM 1474 C C . ILE A 1 189 ? -24.719 -20.125 -9.977 1 95.81 189 ILE A C 1
ATOM 1476 O O . ILE A 1 189 ? -25.359 -20.641 -9.062 1 95.81 189 ILE A O 1
ATOM 1480 N N . LEU A 1 190 ? -24.734 -18.828 -10.281 1 95.25 190 LEU A N 1
ATOM 1481 C CA . LEU A 1 190 ? -25.547 -17.906 -9.5 1 95.25 190 LEU A CA 1
ATOM 1482 C C . LEU A 1 190 ? -26.453 -17.094 -10.406 1 95.25 190 LEU A C 1
ATOM 1484 O O . LEU A 1 190 ? -26.031 -16.656 -11.484 1 95.25 190 LEU A O 1
ATOM 1488 N N . ASN A 1 191 ? -27.688 -16.844 -9.914 1 94 191 ASN A N 1
ATOM 1489 C CA . ASN A 1 191 ? -28.531 -15.859 -10.578 1 94 191 ASN A CA 1
ATOM 1490 C C . ASN A 1 191 ? -28.125 -14.43 -10.234 1 94 191 ASN A C 1
ATOM 1492 O O . ASN A 1 191 ? -27.828 -14.125 -9.07 1 94 191 ASN A O 1
ATOM 1496 N N . VAL A 1 192 ? -28.156 -13.633 -11.203 1 94.38 192 VAL A N 1
ATOM 1497 C CA . VAL A 1 192 ? -27.797 -12.234 -10.984 1 94.38 192 VAL A CA 1
ATOM 1498 C C . VAL A 1 192 ? -28.703 -11.625 -9.93 1 94.38 192 VAL A C 1
ATOM 1500 O O . VAL A 1 192 ? -28.281 -10.797 -9.125 1 94.38 192 VAL A O 1
ATOM 1503 N N . SER A 1 193 ? -29.938 -12.07 -9.891 1 94.12 193 SER A N 1
ATOM 1504 C CA . SER A 1 193 ? -30.938 -11.547 -8.961 1 94.12 193 SER A CA 1
ATOM 1505 C C . SER A 1 193 ? -30.562 -11.867 -7.52 1 94.12 193 SER A C 1
ATOM 1507 O O . SER A 1 193 ? -31.078 -11.242 -6.59 1 94.12 193 SER A O 1
ATOM 1509 N N . ASP A 1 194 ? -29.688 -12.797 -7.297 1 95.81 194 ASP A N 1
ATOM 1510 C CA . ASP A 1 194 ? -29.297 -13.211 -5.953 1 95.81 194 ASP A CA 1
ATOM 1511 C C . ASP A 1 194 ? -28.141 -12.375 -5.434 1 95.81 194 ASP A C 1
ATOM 1513 O O . ASP A 1 194 ? -27.781 -12.453 -4.258 1 95.81 194 ASP A O 1
ATOM 1517 N N . ILE A 1 195 ? -27.562 -11.57 -6.281 1 96.88 195 ILE A N 1
ATOM 1518 C CA . ILE A 1 195 ? -26.375 -10.797 -5.922 1 96.88 195 ILE A CA 1
ATOM 1519 C C . ILE A 1 195 ? -26.797 -9.547 -5.152 1 96.88 195 ILE A C 1
ATOM 1521 O O . ILE A 1 195 ? -27.688 -8.805 -5.59 1 96.88 195 ILE A O 1
ATOM 1525 N N . LYS A 1 196 ? -26.172 -9.312 -4.031 1 97.31 196 LYS A N 1
ATOM 1526 C CA . LYS A 1 196 ? -26.422 -8.133 -3.205 1 97.31 196 LYS A CA 1
ATOM 1527 C C . LYS A 1 196 ? -25.391 -7.043 -3.465 1 97.31 196 LYS A C 1
ATOM 1529 O O . LYS A 1 196 ? -25.734 -5.871 -3.613 1 97.31 196 LYS A O 1
ATOM 1534 N N . SER A 1 197 ? -24.156 -7.402 -3.475 1 97.5 197 SER A N 1
ATOM 1535 C CA . SER A 1 197 ? -23.078 -6.469 -3.771 1 97.5 197 SER A CA 1
ATOM 1536 C C . SER A 1 197 ? -21.906 -7.18 -4.445 1 97.5 197 SER A C 1
ATOM 1538 O O . SER A 1 197 ? -21.797 -8.406 -4.375 1 97.5 197 SER A O 1
ATOM 1540 N N . VAL A 1 198 ? -21.125 -6.418 -5.176 1 97.81 198 VAL A N 1
ATOM 1541 C CA . VAL A 1 198 ? -19.969 -6.914 -5.93 1 97.81 198 VAL A CA 1
ATOM 1542 C C . VAL A 1 198 ? -18.766 -6.012 -5.688 1 97.81 198 VAL A C 1
ATOM 1544 O O . VAL A 1 198 ? -18.891 -4.785 -5.688 1 97.81 198 VAL A O 1
ATOM 1547 N N . TYR A 1 199 ? -17.672 -6.629 -5.426 1 98.25 199 TYR A N 1
ATOM 1548 C CA . TYR A 1 199 ? -16.422 -5.898 -5.301 1 98.25 199 TYR A CA 1
ATOM 1549 C C . TYR A 1 199 ? -15.391 -6.41 -6.297 1 98.25 199 TYR A C 1
ATOM 1551 O O . TYR A 1 199 ? -15.078 -7.602 -6.316 1 98.25 199 TYR A O 1
ATOM 1559 N N . LYS A 1 200 ? -14.875 -5.527 -7.125 1 97.75 200 LYS A N 1
ATOM 1560 C CA . LYS A 1 200 ? -13.773 -5.879 -8.008 1 97.75 200 LYS A CA 1
ATOM 1561 C C . LYS A 1 200 ? -12.453 -5.969 -7.238 1 97.75 200 LYS A C 1
ATOM 1563 O O . LYS A 1 200 ? -12.156 -5.109 -6.406 1 97.75 200 LYS A O 1
ATOM 1568 N N . VAL A 1 201 ? -11.711 -7.043 -7.473 1 98.31 201 VAL A N 1
ATOM 1569 C CA . VAL A 1 201 ? -10.359 -7.137 -6.93 1 98.31 201 VAL A CA 1
ATOM 1570 C C . VAL A 1 201 ? -9.398 -6.316 -7.789 1 98.31 201 VAL A C 1
ATOM 1572 O O . VAL A 1 201 ? -9.055 -6.719 -8.906 1 98.31 201 VAL A O 1
ATOM 1575 N N . LYS A 1 202 ? -8.922 -5.242 -7.25 1 96.19 202 LYS A N 1
ATOM 1576 C CA . LYS A 1 202 ? -8.055 -4.332 -7.992 1 96.19 202 LYS A CA 1
ATOM 1577 C C . LYS A 1 202 ? -6.59 -4.727 -7.848 1 96.19 202 LYS A C 1
ATOM 1579 O O . LYS A 1 202 ? -5.766 -4.395 -8.703 1 96.19 202 LYS A O 1
ATOM 1584 N N . GLY A 1 203 ? -6.309 -5.324 -6.793 1 97.19 203 GLY A N 1
ATOM 1585 C CA . GLY A 1 203 ? -4.953 -5.762 -6.492 1 97.19 203 GLY A CA 1
ATOM 1586 C C . GLY A 1 203 ? -4.895 -6.773 -5.363 1 97.19 203 GLY A C 1
ATOM 1587 O O . GLY A 1 203 ? -5.848 -6.914 -4.598 1 97.19 203 GLY A O 1
ATOM 1588 N N . LYS A 1 204 ? -3.846 -7.574 -5.32 1 97.75 204 LYS A N 1
ATOM 1589 C CA . LYS A 1 204 ? -3.539 -8.562 -4.289 1 97.75 204 LYS A CA 1
ATOM 1590 C C . LYS A 1 204 ? -2.158 -8.32 -3.686 1 97.75 204 LYS A C 1
ATOM 1592 O O . LYS A 1 204 ? -1.187 -8.109 -4.414 1 97.75 204 LYS A O 1
ATOM 1597 N N . LEU A 1 205 ? -2.152 -8.164 -2.434 1 97.62 205 LEU A N 1
ATOM 1598 C CA . LEU A 1 205 ? -0.907 -8.031 -1.686 1 97.62 205 LEU A CA 1
ATOM 1599 C C . LEU A 1 205 ? -0.56 -9.328 -0.965 1 97.62 205 LEU A C 1
ATOM 1601 O O . LEU A 1 205 ? -1.271 -9.742 -0.047 1 97.62 205 LEU A O 1
ATOM 1605 N N . ILE A 1 206 ? 0.479 -9.961 -1.464 1 96.75 206 ILE A N 1
ATOM 1606 C CA . ILE A 1 206 ? 0.969 -11.195 -0.855 1 96.75 206 ILE A CA 1
ATOM 1607 C C . ILE A 1 206 ? 2.211 -10.898 -0.017 1 96.75 206 ILE A C 1
ATOM 1609 O O . ILE A 1 206 ? 3.225 -10.43 -0.542 1 96.75 206 ILE A O 1
ATOM 1613 N N . ILE A 1 207 ? 2.09 -11.078 1.281 1 93.25 207 ILE A N 1
ATOM 1614 C CA . ILE A 1 207 ? 3.16 -10.75 2.219 1 93.25 207 ILE A CA 1
ATOM 1615 C C . ILE A 1 207 ? 4.023 -11.984 2.465 1 93.25 207 ILE A C 1
ATOM 1617 O O . ILE A 1 207 ? 3.504 -13.078 2.707 1 93.25 207 ILE A O 1
ATOM 1621 N N . ASN A 1 208 ? 5.363 -11.664 2.244 1 83.12 208 ASN A N 1
ATOM 1622 C CA . ASN A 1 208 ? 6.301 -12.758 2.492 1 83.12 208 ASN A CA 1
ATOM 1623 C C . ASN A 1 208 ? 6.785 -12.758 3.939 1 83.12 208 ASN A C 1
ATOM 1625 O O . ASN A 1 208 ? 7.027 -11.703 4.52 1 83.12 208 ASN A O 1
ATOM 1629 N N . SER A 1 209 ? 6.395 -13.531 4.84 1 65.5 209 SER A N 1
ATOM 1630 C CA . SER A 1 209 ? 6.844 -13.641 6.223 1 65.5 209 SER A CA 1
ATOM 1631 C C . SER A 1 209 ? 8.328 -13.992 6.297 1 65.5 209 SER A C 1
ATOM 1633 O O . SER A 1 209 ? 8.875 -14.609 5.379 1 65.5 209 SER A O 1
ATOM 1635 N N . MET B 1 1 ? -20.031 20.406 19.75 1 26.17 1 MET B N 1
ATOM 1636 C CA . MET B 1 1 ? -18.766 21.125 19.953 1 26.17 1 MET B CA 1
ATOM 1637 C C . MET B 1 1 ? -17.594 20.141 20.016 1 26.17 1 MET B C 1
ATOM 1639 O O . MET B 1 1 ? -17.391 19.469 21.031 1 26.17 1 MET B O 1
ATOM 1643 N N . ARG B 1 2 ? -17.281 19.219 19.203 1 36.84 2 ARG B N 1
ATOM 1644 C CA . ARG B 1 2 ? -16.438 18.047 19.406 1 36.84 2 ARG B CA 1
ATOM 1645 C C . ARG B 1 2 ? -15.109 18.422 20.062 1 36.84 2 ARG B C 1
ATOM 1647 O O . ARG B 1 2 ? -14.445 19.359 19.625 1 36.84 2 ARG B O 1
ATOM 1654 N N . GLU B 1 3 ? -14.82 18.203 21.219 1 39.62 3 GLU B N 1
ATOM 1655 C CA . GLU B 1 3 ? -13.875 18.688 22.219 1 39.62 3 GLU B CA 1
ATOM 1656 C C . GLU B 1 3 ? -12.438 18.594 21.719 1 39.62 3 GLU B C 1
ATOM 1658 O O . GLU B 1 3 ? -11.93 17.484 21.484 1 39.62 3 GLU B O 1
ATOM 1663 N N . LYS B 1 4 ? -12.188 19.484 20.719 1 48.34 4 LYS B N 1
ATOM 1664 C CA . LYS B 1 4 ? -10.828 19.672 20.219 1 48.34 4 LYS B CA 1
ATOM 1665 C C . LYS B 1 4 ? -9.82 19.641 21.359 1 48.34 4 LYS B C 1
ATOM 1667 O O . LYS B 1 4 ? -9.992 20.328 22.359 1 48.34 4 LYS B O 1
ATOM 1672 N N . GLN B 1 5 ? -9.141 18.594 21.531 1 56.84 5 GLN B N 1
ATOM 1673 C CA . GLN B 1 5 ? -8.141 18.547 22.594 1 56.84 5 GLN B CA 1
ATOM 1674 C C . GLN B 1 5 ? -7.418 19.891 22.734 1 56.84 5 GLN B C 1
ATOM 1676 O O . GLN B 1 5 ? -7.066 20.516 21.734 1 56.84 5 GLN B O 1
ATOM 1681 N N . ASN B 1 6 ? -7.48 20.641 24 1 77.81 6 ASN B N 1
ATOM 1682 C CA . ASN B 1 6 ? -6.855 21.922 24.266 1 77.81 6 ASN B CA 1
ATOM 1683 C C . ASN B 1 6 ? -5.359 21.891 23.984 1 77.81 6 ASN B C 1
ATOM 1685 O O . ASN B 1 6 ? -4.766 20.828 23.859 1 77.81 6 ASN B O 1
ATOM 1689 N N . ASN B 1 7 ? -4.805 22.922 23.547 1 86.94 7 ASN B N 1
ATOM 1690 C CA . ASN B 1 7 ? -3.387 23.078 23.234 1 86.94 7 ASN B CA 1
ATOM 1691 C C . ASN B 1 7 ? -2.508 22.391 24.281 1 86.94 7 ASN B C 1
ATOM 1693 O O . ASN B 1 7 ? -1.603 21.625 23.922 1 86.94 7 ASN B O 1
ATOM 1697 N N . TRP B 1 8 ? -2.992 22.531 25.484 1 89.5 8 TRP B N 1
ATOM 1698 C CA . TRP B 1 8 ? -2.166 21.953 26.547 1 89.5 8 TRP B CA 1
ATOM 1699 C C . TRP B 1 8 ? -2.309 20.438 26.578 1 89.5 8 TRP B C 1
ATOM 1701 O O . TRP B 1 8 ? -1.33 19.719 26.797 1 89.5 8 TRP B O 1
ATOM 1711 N N . GLN B 1 9 ? -3.488 19.875 26.375 1 87.69 9 GLN B N 1
ATOM 1712 C CA . GLN B 1 9 ? -3.711 18.422 26.406 1 87.69 9 GLN B CA 1
ATOM 1713 C C . GLN B 1 9 ? -2.836 17.719 25.375 1 87.69 9 GLN B C 1
ATOM 1715 O O . GLN B 1 9 ? -2.316 16.625 25.641 1 87.69 9 GLN B O 1
ATOM 1720 N N . ARG B 1 10 ? -2.646 18.297 24.297 1 89 10 ARG B N 1
ATOM 1721 C CA . ARG B 1 10 ? -1.826 17.672 23.266 1 89 10 ARG B CA 1
ATOM 1722 C C . ARG B 1 10 ? -0.352 17.688 23.656 1 89 10 ARG B C 1
ATOM 1724 O O . ARG B 1 10 ? 0.354 16.703 23.453 1 89 10 ARG B O 1
ATOM 1731 N N . ILE B 1 11 ? 0.062 18.797 24.234 1 89.81 11 ILE B N 1
ATOM 1732 C CA . ILE B 1 11 ? 1.44 18.891 24.703 1 89.81 11 ILE B CA 1
ATOM 1733 C C . ILE B 1 11 ? 1.67 17.891 25.844 1 89.81 11 ILE B C 1
ATOM 1735 O O . ILE B 1 11 ? 2.672 17.172 25.859 1 89.81 11 ILE B O 1
ATOM 1739 N N . GLU B 1 12 ? 0.706 17.875 26.656 1 87.62 12 GLU B N 1
ATOM 1740 C CA . GLU B 1 12 ? 0.801 16.984 27.797 1 87.62 12 GLU B CA 1
ATOM 1741 C C . GLU B 1 12 ? 0.86 15.523 27.359 1 87.62 12 GLU B C 1
ATOM 1743 O O . GLU B 1 12 ? 1.594 14.719 27.938 1 87.62 12 GLU B O 1
ATOM 1748 N N . ALA B 1 13 ? 0.065 15.141 26.422 1 84.06 13 ALA B N 1
ATOM 1749 C CA . ALA B 1 13 ? 0.086 13.789 25.875 1 84.06 13 ALA B CA 1
ATOM 1750 C C . ALA B 1 13 ? 1.487 13.406 25.406 1 84.06 13 ALA B C 1
ATOM 1752 O O . ALA B 1 13 ? 1.948 12.289 25.641 1 84.06 13 ALA B O 1
ATOM 1753 N N . VAL B 1 14 ? 2.176 14.273 24.75 1 84.25 14 VAL B N 1
ATOM 1754 C CA . VAL B 1 14 ? 3.521 14.008 24.25 1 84.25 14 VAL B CA 1
ATOM 1755 C C . VAL B 1 14 ? 4.488 13.859 25.422 1 84.25 14 VAL B C 1
ATOM 1757 O O . VAL B 1 14 ? 5.324 12.953 25.438 1 84.25 14 VAL B O 1
ATOM 1760 N N . ILE B 1 15 ? 4.336 14.734 26.406 1 84.44 15 ILE B N 1
ATOM 1761 C CA . ILE B 1 15 ? 5.207 14.734 27.578 1 84.44 15 ILE B CA 1
ATOM 1762 C C . ILE B 1 15 ? 5.055 13.414 28.328 1 84.44 15 ILE B C 1
ATOM 1764 O O . ILE B 1 15 ? 6.047 12.781 28.703 1 84.44 15 ILE B O 1
ATOM 1768 N N . LYS B 1 16 ? 3.82 13.047 28.453 1 78.75 16 LYS B N 1
ATOM 1769 C CA . LYS B 1 16 ? 3.543 11.781 29.125 1 78.75 16 LYS B CA 1
ATOM 1770 C C . LYS B 1 16 ? 4.098 10.602 28.344 1 78.75 16 LYS B C 1
ATOM 1772 O O . LYS B 1 16 ? 4.707 9.695 28.922 1 78.75 16 LYS B O 1
ATOM 1777 N N . TRP B 1 17 ? 3.824 10.594 27.156 1 73.44 17 TRP B N 1
ATOM 1778 C CA . TRP B 1 17 ? 4.344 9.547 26.297 1 73.44 17 TRP B CA 1
ATOM 1779 C C . TRP B 1 17 ? 5.867 9.477 26.375 1 73.44 17 TRP B C 1
ATOM 1781 O O . TRP B 1 17 ? 6.445 8.391 26.359 1 73.44 17 TRP B O 1
ATOM 1791 N N . ALA B 1 18 ? 6.527 10.578 26.344 1 71.56 18 ALA B N 1
ATOM 1792 C CA . ALA B 1 18 ? 7.988 10.656 26.391 1 71.56 18 ALA B CA 1
ATOM 1793 C C . ALA B 1 18 ? 8.508 10.352 27.797 1 71.56 18 ALA B C 1
ATOM 1795 O O . ALA B 1 18 ? 9.719 10.289 28.016 1 71.56 18 ALA B O 1
ATOM 1796 N N . ASN B 1 19 ? 7.57 10.234 28.656 1 74.25 19 ASN B N 1
ATOM 1797 C CA . ASN B 1 19 ? 7.898 9.938 30.047 1 74.25 19 ASN B CA 1
ATOM 1798 C C . ASN B 1 19 ? 8.844 10.984 30.641 1 74.25 19 ASN B C 1
ATOM 1800 O O . ASN B 1 19 ? 9.859 10.633 31.234 1 74.25 19 ASN B O 1
ATOM 1804 N N . MET B 1 20 ? 8.523 12.266 30.5 1 78.81 20 MET B N 1
ATOM 1805 C CA . MET B 1 20 ? 9.336 13.375 30.984 1 78.81 20 MET B CA 1
ATOM 1806 C C . MET B 1 20 ? 8.508 14.305 31.875 1 78.81 20 MET B C 1
ATOM 1808 O O . MET B 1 20 ? 7.277 14.305 31.797 1 78.81 20 MET B O 1
ATOM 1812 N N . SER B 1 21 ? 9.227 15.039 32.781 1 83.94 21 SER B N 1
ATOM 1813 C CA . SER B 1 21 ? 8.578 16.156 33.469 1 83.94 21 SER B CA 1
ATOM 1814 C C . SER B 1 21 ? 8.438 17.359 32.531 1 83.94 21 SER B C 1
ATOM 1816 O O . SER B 1 21 ? 9.172 17.469 31.531 1 83.94 21 SER B O 1
ATOM 1818 N N . THR B 1 22 ? 7.516 18.203 32.875 1 87.69 22 THR B N 1
ATOM 1819 C CA . THR B 1 22 ? 7.273 19.375 32.031 1 87.69 22 THR B CA 1
ATOM 1820 C C . THR B 1 22 ? 8.531 20.219 31.922 1 87.69 22 THR B C 1
ATOM 1822 O O . THR B 1 22 ? 8.883 20.672 30.828 1 87.69 22 THR B O 1
ATOM 1825 N N . ASN B 1 23 ? 9.242 20.344 33.062 1 86.25 23 ASN B N 1
ATOM 1826 C CA . ASN B 1 23 ? 10.461 21.156 33.062 1 86.25 23 ASN B CA 1
ATOM 1827 C C . ASN B 1 23 ? 11.562 20.516 32.219 1 86.25 23 ASN B C 1
ATOM 1829 O O . ASN B 1 23 ? 12.242 21.203 31.453 1 86.25 23 ASN B O 1
ATOM 1833 N N . TYR B 1 24 ? 11.781 19.266 32.469 1 84.31 24 TYR B N 1
ATOM 1834 C CA . TYR B 1 24 ? 12.789 18.562 31.672 1 84.31 24 TYR B CA 1
ATOM 1835 C C . TYR B 1 24 ? 12.438 18.578 30.188 1 84.31 24 TYR B C 1
ATOM 1837 O O . TYR B 1 24 ? 13.32 18.75 29.344 1 84.31 24 TYR B O 1
ATOM 1845 N N . PHE B 1 25 ? 11.195 18.297 29.797 1 89.06 25 PHE B N 1
ATOM 1846 C CA . PHE B 1 25 ? 10.719 18.328 28.422 1 89.06 25 PHE B CA 1
ATOM 1847 C C . PHE B 1 25 ? 11.047 19.656 27.766 1 89.06 25 PHE B C 1
ATOM 1849 O O . PHE B 1 25 ? 11.547 19.703 26.641 1 89.06 25 PHE B O 1
ATOM 1856 N N . ALA B 1 26 ? 10.789 20.75 28.484 1 90.88 26 ALA B N 1
ATOM 1857 C CA . ALA B 1 26 ? 11.055 22.094 27.969 1 90.88 26 ALA B CA 1
ATOM 1858 C C . ALA B 1 26 ? 12.523 22.266 27.594 1 90.88 26 ALA B C 1
ATOM 1860 O O . ALA B 1 26 ? 12.844 22.734 26.5 1 90.88 26 ALA B O 1
ATOM 1861 N N . ARG B 1 27 ? 13.336 21.844 28.5 1 84.88 27 ARG B N 1
ATOM 1862 C CA . ARG B 1 27 ? 14.773 21.922 28.25 1 84.88 27 ARG B CA 1
ATOM 1863 C C . ARG B 1 27 ? 15.18 21 27.094 1 84.88 27 ARG B C 1
ATOM 1865 O O . ARG B 1 27 ? 16 21.375 26.266 1 84.88 27 ARG B O 1
ATOM 1872 N N . TYR B 1 28 ? 14.555 19.906 27.141 1 85.38 28 TYR B N 1
ATOM 1873 C CA . TYR B 1 28 ? 14.898 18.875 26.156 1 85.38 28 TYR B CA 1
ATOM 1874 C C . TYR B 1 28 ? 14.602 19.359 24.734 1 85.38 28 TYR B C 1
ATOM 1876 O O . TYR B 1 28 ? 15.367 19.094 23.812 1 85.38 28 TYR B O 1
ATOM 1884 N N . ILE B 1 29 ? 13.523 20.062 24.516 1 89.25 29 ILE B N 1
ATOM 1885 C CA . ILE B 1 29 ? 13.164 20.5 23.172 1 89.25 29 ILE B CA 1
ATOM 1886 C C . ILE B 1 29 ? 13.805 21.844 22.875 1 89.25 29 ILE B C 1
ATOM 1888 O O . ILE B 1 29 ? 13.555 22.438 21.828 1 89.25 29 ILE B O 1
ATOM 1892 N N . GLY B 1 30 ? 14.516 22.359 23.828 1 87.31 30 GLY B N 1
ATOM 1893 C CA . GLY B 1 30 ? 15.352 23.516 23.562 1 87.31 30 GLY B CA 1
ATOM 1894 C C . GLY B 1 30 ? 14.703 24.828 23.969 1 87.31 30 GLY B C 1
ATOM 1895 O O . GLY B 1 30 ? 15.031 25.875 23.438 1 87.31 30 GLY B O 1
ATOM 1896 N N . LEU B 1 31 ? 13.734 24.719 24.766 1 87.19 31 LEU B N 1
ATOM 1897 C CA . LEU B 1 31 ? 13.156 25.953 25.266 1 87.19 31 LEU B CA 1
ATOM 1898 C C . LEU B 1 31 ? 13.953 26.484 26.453 1 87.19 31 LEU B C 1
ATOM 1900 O O . LEU B 1 31 ? 14.422 25.703 27.297 1 87.19 31 LEU B O 1
ATOM 1904 N N . ALA B 1 32 ? 14.406 27.828 26.312 1 76.12 32 ALA B N 1
ATOM 1905 C CA . ALA B 1 32 ? 15.227 28.406 27.375 1 76.12 32 ALA B CA 1
ATOM 1906 C C . ALA B 1 32 ? 14.516 28.328 28.719 1 76.12 32 ALA B C 1
ATOM 1908 O O . ALA B 1 32 ? 15.148 28.094 29.75 1 76.12 32 ALA B O 1
ATOM 1909 N N . ARG B 1 33 ? 13.25 28.656 28.766 1 73.62 33 ARG B N 1
ATOM 1910 C CA . ARG B 1 33 ? 12.461 28.609 29.984 1 73.62 33 ARG B CA 1
ATOM 1911 C C . ARG B 1 33 ? 11.148 27.875 29.766 1 73.62 33 ARG B C 1
ATOM 1913 O O . ARG B 1 33 ? 10.609 27.875 28.656 1 73.62 33 ARG B O 1
ATOM 1920 N N . GLY B 1 34 ? 10.758 27.094 30.797 1 75.94 34 GLY B N 1
ATOM 1921 C CA . GLY B 1 34 ? 9.492 26.375 30.75 1 75.94 34 GLY B CA 1
ATOM 1922 C C . GLY B 1 34 ? 8.289 27.297 30.703 1 75.94 34 GLY B C 1
ATOM 1923 O O . GLY B 1 34 ? 7.148 26.828 30.641 1 75.94 34 GLY B O 1
ATOM 1924 N N . GLU B 1 35 ? 8.602 28.578 30.656 1 77.94 35 GLU B N 1
ATOM 1925 C CA . GLU B 1 35 ? 7.523 29.562 30.734 1 77.94 35 GLU B CA 1
ATOM 1926 C C . GLU B 1 35 ? 6.578 29.438 29.547 1 77.94 35 GLU B C 1
ATOM 1928 O O . GLU B 1 35 ? 5.359 29.562 29.703 1 77.94 35 GLU B O 1
ATOM 1933 N N . ASN B 1 36 ? 7.109 29.203 28.406 1 83.19 36 ASN B N 1
ATOM 1934 C CA . ASN B 1 36 ? 6.277 29.062 27.219 1 83.19 36 ASN B CA 1
ATOM 1935 C C . ASN B 1 36 ? 5.254 27.938 27.375 1 83.19 36 ASN B C 1
ATOM 1937 O O . ASN B 1 36 ? 4.082 28.109 27.031 1 83.19 36 ASN B O 1
ATOM 1941 N N . LEU B 1 37 ? 5.668 26.891 27.969 1 89.06 37 LEU B N 1
ATOM 1942 C CA . LEU B 1 37 ? 4.781 25.75 28.156 1 89.06 37 LEU B CA 1
ATOM 1943 C C . LEU B 1 37 ? 3.736 26.031 29.219 1 89.06 37 LEU B C 1
ATOM 1945 O O . LEU B 1 37 ? 2.578 25.625 29.094 1 89.06 37 LEU B O 1
ATOM 1949 N N . TYR B 1 38 ? 4.191 26.781 30.203 1 87.62 38 TYR B N 1
ATOM 1950 C CA . TYR B 1 38 ? 3.258 27.141 31.281 1 87.62 38 TYR B CA 1
ATOM 1951 C C . TYR B 1 38 ? 2.168 28.062 30.766 1 87.62 38 TYR B C 1
ATOM 1953 O O . TYR B 1 38 ? 1.013 27.969 31.188 1 87.62 38 TYR B O 1
ATOM 1961 N N . GLN B 1 39 ? 2.477 28.953 29.828 1 87.81 39 GLN B N 1
ATOM 1962 C CA . GLN B 1 39 ? 1.479 29.828 29.234 1 87.81 39 GLN B CA 1
ATOM 1963 C C . GLN B 1 39 ? 0.458 29.031 28.422 1 87.81 39 GLN B C 1
ATOM 1965 O O . GLN B 1 39 ? -0.731 29.359 28.422 1 87.81 39 GLN B O 1
ATOM 1970 N N . ILE B 1 40 ? 0.908 28.078 27.812 1 87.5 40 ILE B N 1
ATOM 1971 C CA . ILE B 1 40 ? 0.003 27.203 27.062 1 87.5 40 ILE B CA 1
ATOM 1972 C C . ILE B 1 40 ? -0.905 26.453 28.031 1 87.5 40 ILE B C 1
ATOM 1974 O O . ILE B 1 40 ? -2.111 26.328 27.797 1 87.5 40 ILE B O 1
ATOM 1978 N N . LYS B 1 41 ? -0.346 26.047 29.062 1 87.06 41 LYS B N 1
ATOM 1979 C CA . LYS B 1 41 ? -1.09 25.328 30.094 1 8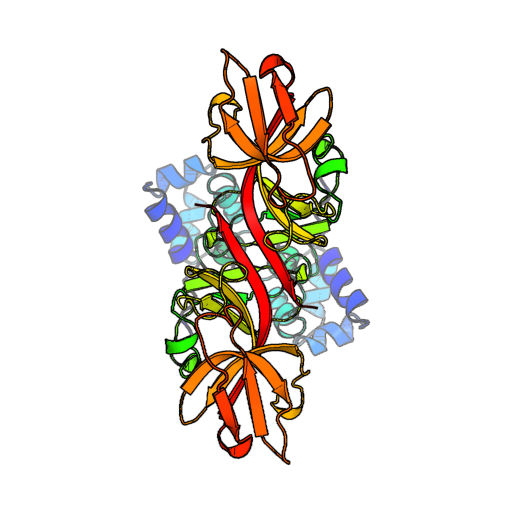7.06 41 LYS B CA 1
ATOM 1980 C C . LYS B 1 41 ? -2.184 26.203 30.703 1 87.06 41 LYS B C 1
ATOM 1982 O O . LYS B 1 41 ? -3.291 25.719 30.953 1 87.06 41 LYS B O 1
ATOM 1987 N N . ARG B 1 42 ? -1.859 27.453 30.797 1 87.25 42 ARG B N 1
ATOM 1988 C CA . ARG B 1 42 ? -2.805 28.406 31.391 1 87.25 42 ARG B CA 1
ATOM 1989 C C . ARG B 1 42 ? -3.834 28.859 30.359 1 87.25 42 ARG B C 1
ATOM 1991 O O . ARG B 1 42 ? -4.801 29.547 30.688 1 87.25 42 ARG B O 1
ATOM 1998 N N . GLY B 1 43 ? -3.506 28.516 29.109 1 83.5 43 GLY B N 1
ATOM 1999 C CA . GLY B 1 43 ? -4.457 28.859 28.078 1 83.5 43 GLY B CA 1
ATOM 2000 C C . GLY B 1 43 ? -4.184 30.219 27.438 1 83.5 43 GLY B C 1
ATOM 2001 O O . GLY B 1 43 ? -4.988 30.703 26.641 1 83.5 43 GLY B O 1
ATOM 2002 N N . ASN B 1 44 ? -3.094 30.844 27.828 1 81.25 44 ASN B N 1
ATOM 2003 C CA . ASN B 1 44 ? -2.771 32.156 27.312 1 81.25 44 ASN B CA 1
ATOM 2004 C C . ASN B 1 44 ? -2.309 32.125 25.859 1 81.25 44 ASN B C 1
ATOM 2006 O O . ASN B 1 44 ? -2.551 33.062 25.109 1 81.25 44 ASN B O 1
ATOM 2010 N N . ASN B 1 45 ? -1.576 31.109 25.531 1 80.25 45 ASN B N 1
ATOM 2011 C CA . ASN B 1 45 ? -1.044 30.953 24.188 1 80.25 45 ASN B CA 1
ATOM 2012 C C . ASN B 1 45 ? -1.396 29.594 23.594 1 80.25 45 ASN B C 1
ATOM 2014 O O . ASN B 1 45 ? -1.548 28.609 24.328 1 80.25 45 ASN B O 1
ATOM 2018 N N . GLY B 1 46 ? -1.581 29.609 22.25 1 84.88 46 GLY B N 1
ATOM 2019 C CA . GLY B 1 46 ? -1.619 28.328 21.547 1 84.88 46 GLY B CA 1
ATOM 2020 C C . GLY B 1 46 ? -0.242 27.75 21.297 1 84.88 46 GLY B C 1
ATOM 2021 O O . GLY B 1 46 ? 0.762 28.281 21.781 1 84.88 46 GLY B O 1
ATOM 2022 N N . ILE B 1 47 ? -0.329 26.547 20.688 1 87.31 47 ILE B N 1
ATOM 2023 C CA . ILE B 1 47 ? 0.942 25.953 20.281 1 87.31 47 ILE B CA 1
ATOM 2024 C C . ILE B 1 47 ? 1.482 26.672 19.047 1 87.31 47 ILE B C 1
ATOM 2026 O O . ILE B 1 47 ? 0.872 26.625 17.984 1 87.31 47 ILE B O 1
ATOM 2030 N N . SER B 1 48 ? 2.533 27.391 19.312 1 84.5 48 SER B N 1
ATOM 2031 C CA . SER B 1 48 ? 3.139 28.094 18.188 1 84.5 48 SER B CA 1
ATOM 2032 C C . SER B 1 48 ? 3.848 27.125 17.234 1 84.5 48 SER B C 1
ATOM 2034 O O . SER B 1 48 ? 4.164 26 17.625 1 84.5 48 SER B O 1
ATOM 2036 N N . LEU B 1 49 ? 4.125 27.594 16.031 1 84.06 49 LEU B N 1
ATOM 2037 C CA . LEU B 1 49 ? 4.875 26.797 15.062 1 84.06 49 LEU B CA 1
ATOM 2038 C C . LEU B 1 49 ? 6.27 26.469 15.586 1 84.06 49 LEU B C 1
ATOM 2040 O O . LEU B 1 49 ? 6.781 25.375 15.359 1 84.06 49 LEU B O 1
ATOM 2044 N N . ASP B 1 50 ? 6.793 27.453 16.266 1 85.75 50 ASP B N 1
ATOM 2045 C CA . ASP B 1 50 ? 8.125 27.25 16.828 1 85.75 50 ASP B CA 1
ATOM 2046 C C . ASP B 1 50 ? 8.125 26.109 17.844 1 85.75 50 ASP B C 1
ATOM 2048 O O . ASP B 1 50 ? 8.977 25.219 17.766 1 85.75 50 ASP B O 1
ATOM 2052 N N . VAL B 1 51 ? 7.215 26.156 18.734 1 88.75 51 VAL B N 1
ATOM 2053 C CA . VAL B 1 51 ? 7.105 25.109 19.75 1 88.75 51 VAL B CA 1
ATOM 2054 C C . VAL B 1 51 ? 6.836 23.766 19.078 1 88.75 51 VAL B C 1
ATOM 2056 O O . VAL B 1 51 ? 7.453 22.766 19.422 1 88.75 51 VAL B O 1
ATOM 2059 N N . ALA B 1 52 ? 5.957 23.703 18.094 1 89.19 52 ALA B N 1
ATOM 2060 C CA . ALA B 1 52 ? 5.645 22.484 17.375 1 89.19 52 ALA B CA 1
ATOM 2061 C C . ALA B 1 52 ? 6.883 21.938 16.672 1 89.19 52 ALA B C 1
ATOM 2063 O O . ALA B 1 52 ? 7.141 20.719 16.703 1 89.19 52 ALA B O 1
ATOM 2064 N N . ASP B 1 53 ? 7.598 22.781 16.078 1 85.88 53 ASP B N 1
ATOM 2065 C CA . ASP B 1 53 ? 8.812 22.375 15.367 1 85.88 53 ASP B CA 1
ATOM 2066 C C . ASP B 1 53 ? 9.828 21.75 16.328 1 85.88 53 ASP B C 1
ATOM 2068 O O . ASP B 1 53 ? 10.461 20.75 16 1 85.88 53 ASP B O 1
ATOM 2072 N N . ARG B 1 54 ? 9.969 22.344 17.344 1 86.69 54 ARG B N 1
ATOM 2073 C CA . ARG B 1 54 ? 10.914 21.844 18.328 1 86.69 54 ARG B CA 1
ATOM 2074 C C . ARG B 1 54 ? 10.508 20.453 18.828 1 86.69 54 ARG B C 1
ATOM 2076 O O . ARG B 1 54 ? 11.352 19.562 18.984 1 86.69 54 ARG B O 1
ATOM 2083 N N . ILE B 1 55 ? 9.273 20.266 19.062 1 88.19 55 ILE B N 1
ATOM 2084 C CA . ILE B 1 55 ? 8.773 18.984 19.547 1 88.19 55 ILE B CA 1
ATOM 2085 C C . ILE B 1 55 ? 8.977 17.922 18.484 1 88.19 55 ILE B C 1
ATOM 2087 O O . ILE B 1 55 ? 9.531 16.859 18.766 1 88.19 55 ILE B O 1
ATOM 2091 N N . VAL B 1 56 ? 8.609 18.141 17.266 1 83.75 56 VAL B N 1
ATOM 2092 C CA . VAL B 1 56 ? 8.656 17.141 16.203 1 83.75 56 VAL B CA 1
ATOM 2093 C C . VAL B 1 56 ? 10.102 16.844 15.844 1 83.75 56 VAL B C 1
ATOM 2095 O O . VAL B 1 56 ? 10.43 15.711 15.453 1 83.75 56 VAL B O 1
ATOM 2098 N N . SER B 1 57 ? 10.883 17.875 16.016 1 80.06 57 SER B N 1
ATOM 2099 C CA . SER B 1 57 ? 12.297 17.656 15.758 1 80.06 57 SER B CA 1
ATOM 2100 C C . SER B 1 57 ? 12.875 16.625 16.703 1 80.06 57 SER B C 1
ATOM 2102 O O . SER B 1 57 ? 13.711 15.805 16.312 1 80.06 57 SER B O 1
ATOM 2104 N N . LYS B 1 58 ? 12.438 16.625 17.906 1 77.12 58 LYS B N 1
ATOM 2105 C CA . LYS B 1 58 ? 12.938 15.695 18.906 1 77.12 58 LYS B CA 1
ATOM 2106 C C . LYS B 1 58 ? 12.117 14.406 18.938 1 77.12 58 LYS B C 1
ATOM 2108 O O . LYS B 1 58 ? 12.625 13.344 19.281 1 77.12 58 LYS B O 1
ATOM 2113 N N . PHE B 1 59 ? 10.867 14.539 18.609 1 76.25 59 PHE B N 1
ATOM 2114 C CA . PHE B 1 59 ? 9.945 13.406 18.578 1 76.25 59 PHE B CA 1
ATOM 2115 C C . PHE B 1 59 ? 9.281 13.312 17.203 1 76.25 59 PHE B C 1
ATOM 2117 O O . PHE B 1 59 ? 8.102 13.648 17.062 1 76.25 59 PHE B O 1
ATOM 2124 N N . PRO B 1 60 ? 9.977 12.766 16.234 1 70.5 60 PRO B N 1
ATOM 2125 C CA . PRO B 1 60 ? 9.469 12.742 14.852 1 70.5 60 PRO B CA 1
ATOM 2126 C C . PRO B 1 60 ? 8.203 11.898 14.703 1 70.5 60 PRO B C 1
ATOM 2128 O O . PRO B 1 60 ? 7.477 12.039 13.719 1 70.5 60 PRO B O 1
ATOM 2131 N N . GLN B 1 61 ? 7.906 11.148 15.688 1 63.25 61 GLN B N 1
ATOM 2132 C CA . GLN B 1 61 ? 6.711 10.312 15.633 1 63.25 61 GLN B CA 1
ATOM 2133 C C . GLN B 1 61 ? 5.453 11.133 15.906 1 63.25 61 GLN B C 1
ATOM 2135 O O . GLN B 1 61 ? 4.34 10.688 15.617 1 63.25 61 GLN B O 1
ATOM 2140 N N . VAL B 1 62 ? 5.66 12.219 16.484 1 75.69 62 VAL B N 1
ATOM 2141 C CA . VAL B 1 62 ? 4.512 13.055 16.812 1 75.69 62 VAL B CA 1
ATOM 2142 C C . VAL B 1 62 ? 4.062 13.828 15.57 1 75.69 62 VAL B C 1
ATOM 2144 O O . VAL B 1 62 ? 4.883 14.422 14.867 1 75.69 62 VAL B O 1
ATOM 2147 N N . ASP B 1 63 ? 2.787 13.742 15.227 1 73.88 63 ASP B N 1
ATOM 2148 C CA . ASP B 1 63 ? 2.203 14.422 14.078 1 73.88 63 ASP B CA 1
ATOM 2149 C C . ASP B 1 63 ? 2.104 15.922 14.32 1 73.88 63 ASP B C 1
ATOM 2151 O O . ASP B 1 63 ? 1.439 16.359 15.258 1 73.88 63 ASP B O 1
ATOM 2155 N N . LYS B 1 64 ? 2.773 16.656 13.453 1 81.25 64 LYS B N 1
ATOM 2156 C CA . LYS B 1 64 ? 2.824 18.094 13.633 1 81.25 64 LYS B CA 1
ATOM 2157 C C . LYS B 1 64 ? 1.437 18.719 13.508 1 81.25 64 LYS B C 1
ATOM 2159 O O . LYS B 1 64 ? 1.087 19.641 14.25 1 8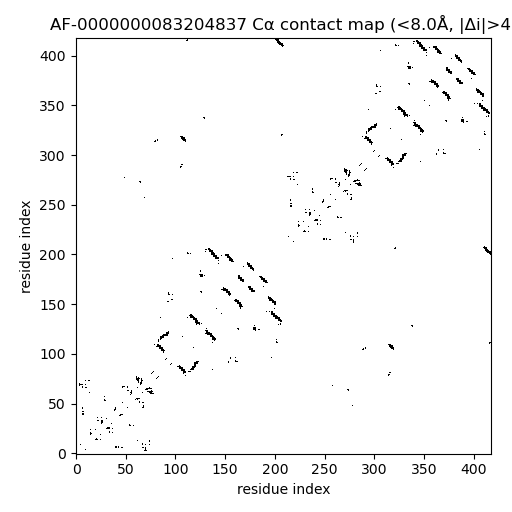1.25 64 LYS B O 1
ATOM 2164 N N . LEU B 1 65 ? 0.664 18.234 12.539 1 77.12 65 LEU B N 1
ATOM 2165 C CA . LEU B 1 65 ? -0.684 18.766 12.367 1 77.12 65 LEU B CA 1
ATOM 2166 C C . LEU B 1 65 ? -1.539 18.5 13.594 1 77.12 65 LEU B C 1
ATOM 2168 O O . LEU B 1 65 ? -2.268 19.375 14.055 1 77.12 65 LEU B O 1
ATOM 2172 N N . TRP B 1 66 ? -1.414 17.297 14.047 1 80.88 66 TRP B N 1
ATOM 2173 C CA . TRP B 1 66 ? -2.141 16.953 15.266 1 80.88 66 TRP B CA 1
ATOM 2174 C C . TRP B 1 66 ? -1.748 17.875 16.406 1 80.88 66 TRP B C 1
ATOM 2176 O O . TRP B 1 66 ? -2.611 18.391 17.125 1 80.88 66 TRP B O 1
ATOM 2186 N N . LEU B 1 67 ? -0.462 17.984 16.469 1 87.19 67 LEU B N 1
ATOM 2187 C CA . LEU B 1 67 ? 0.052 18.812 17.547 1 87.19 67 LEU B CA 1
ATOM 2188 C C . LEU B 1 67 ? -0.524 20.219 17.469 1 87.19 67 LEU B C 1
ATOM 2190 O O . LEU B 1 67 ? -0.946 20.781 18.484 1 87.19 67 LEU B O 1
ATOM 2194 N N . LEU B 1 68 ? -0.637 20.797 16.266 1 85.75 68 LEU B N 1
ATOM 2195 C CA . LEU B 1 68 ? -1.023 22.203 16.062 1 85.75 68 LEU B CA 1
ATOM 2196 C C . LEU B 1 68 ? -2.539 22.359 16.125 1 85.75 68 LEU B C 1
ATOM 2198 O O . LEU B 1 68 ? -3.047 23.391 16.547 1 85.75 68 LEU B O 1
ATOM 2202 N N . THR B 1 69 ? -3.24 21.312 15.688 1 81.56 69 THR B N 1
ATOM 2203 C CA . THR B 1 69 ? -4.656 21.562 15.43 1 81.56 69 THR B CA 1
ATOM 2204 C C . THR B 1 69 ? -5.523 20.578 16.219 1 81.56 69 THR B C 1
ATOM 2206 O O . THR B 1 69 ? -6.727 20.797 16.375 1 81.56 69 THR B O 1
ATOM 2209 N N . GLY B 1 70 ? -4.883 19.484 16.609 1 76.62 70 GLY B N 1
ATOM 2210 C CA . GLY B 1 70 ? -5.672 18.422 17.219 1 76.62 70 GLY B CA 1
ATOM 2211 C C . GLY B 1 70 ? -6.289 17.484 16.203 1 76.62 70 GLY B C 1
ATOM 2212 O O . GLY B 1 70 ? -6.949 16.5 16.578 1 76.62 70 GLY B O 1
ATOM 2213 N N . GLU B 1 71 ? -6.039 17.922 15 1 70.56 71 GLU B N 1
ATOM 2214 C CA . GLU B 1 71 ? -6.562 17.062 13.945 1 70.56 71 GLU B CA 1
ATOM 2215 C C . GLU B 1 71 ? -5.645 15.867 13.703 1 70.56 71 GLU B C 1
ATOM 2217 O O . GLU B 1 71 ? -4.422 16.016 13.633 1 70.56 71 GLU B O 1
ATOM 2222 N N . GLY B 1 72 ? -6.262 14.68 13.609 1 67.56 72 GLY B N 1
ATOM 2223 C CA . GLY B 1 72 ? -5.473 13.469 13.43 1 67.56 72 GLY B CA 1
ATOM 2224 C C . GLY B 1 72 ? -5.086 12.812 14.742 1 67.56 72 GLY B C 1
ATOM 2225 O O . GLY B 1 72 ? -5.82 12.898 15.727 1 67.56 72 GLY B O 1
ATOM 2226 N N . GLN B 1 73 ? -4.109 12.047 14.734 1 62.97 73 GLN B N 1
ATOM 2227 C CA . GLN B 1 73 ? -3.604 11.352 15.914 1 62.97 73 GLN B CA 1
ATOM 2228 C C . GLN B 1 73 ? -2.242 11.898 16.344 1 62.97 73 GLN B C 1
ATOM 2230 O O . GLN B 1 73 ? -1.535 12.508 15.531 1 62.97 73 GLN B O 1
ATOM 2235 N N . MET B 1 74 ? -2.078 11.844 17.766 1 66.31 74 MET B N 1
ATOM 2236 C CA . MET B 1 74 ? -0.842 12.344 18.359 1 66.31 74 MET B CA 1
ATOM 2237 C C . MET B 1 74 ? 0.371 11.891 17.562 1 66.31 74 MET B C 1
ATOM 2239 O O . MET B 1 74 ? 1.293 12.672 17.312 1 66.31 74 MET B O 1
ATOM 2243 N N . PHE B 1 75 ? 0.334 10.594 17.5 1 56.28 75 PHE B N 1
ATOM 2244 C CA . PHE B 1 75 ? 1.476 10.055 16.781 1 56.28 75 PHE B CA 1
ATOM 2245 C C . PHE B 1 75 ? 1.219 10.086 15.273 1 56.28 75 PHE B C 1
ATOM 2247 O O . PHE B 1 75 ? 0.1 9.828 14.828 1 56.28 75 PHE B O 1
ATOM 2254 N N . SER B 1 76 ? 1.891 10.977 14.891 1 48.91 76 SER B N 1
ATOM 2255 C CA . SER B 1 76 ? 1.798 10.797 13.445 1 48.91 76 SER B CA 1
ATOM 2256 C C . SER B 1 76 ? 1.678 9.328 13.07 1 48.91 76 SER B C 1
ATOM 2258 O O . SER B 1 76 ? 2.424 8.492 13.586 1 48.91 76 SER B O 1
ATOM 2260 N N . ASP B 1 77 ? 0.491 8.859 13.398 1 43.47 77 ASP B N 1
ATOM 2261 C CA . ASP B 1 77 ? 0.362 7.422 13.156 1 43.47 77 ASP B CA 1
ATOM 2262 C C . ASP B 1 77 ? 1.471 6.922 12.234 1 43.47 77 ASP B C 1
ATOM 2264 O O . ASP B 1 77 ? 1.42 7.133 11.016 1 43.47 77 ASP B O 1
ATOM 2268 N N . GLU B 1 78 ? 2.5 7.043 12.617 1 41.47 78 GLU B N 1
ATOM 2269 C CA . GLU B 1 78 ? 3.434 6.129 11.969 1 41.47 78 GLU B CA 1
ATOM 2270 C C . GLU B 1 78 ? 2.746 4.82 11.586 1 41.47 78 GLU B C 1
ATOM 2272 O O . GLU B 1 78 ? 3.146 4.164 10.625 1 41.47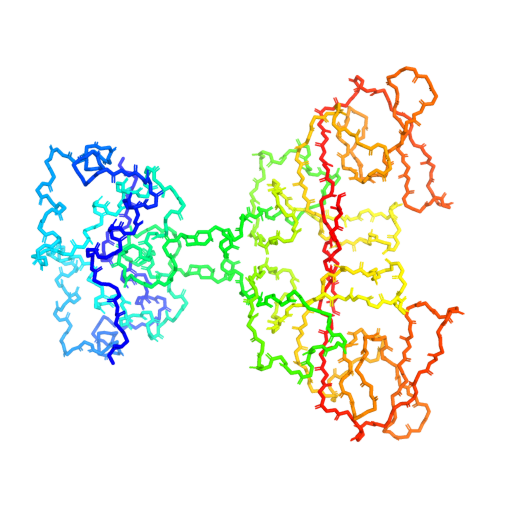 78 GLU B O 1
ATOM 2277 N N . LYS B 1 79 ? 1.979 4.316 12.523 1 39.56 79 LYS B N 1
ATOM 2278 C CA . LYS B 1 79 ? 1.139 3.162 12.227 1 39.56 79 LYS B CA 1
ATOM 2279 C C . LYS B 1 79 ? 0.171 3.469 11.086 1 39.56 79 LYS B C 1
ATOM 2281 O O . LYS B 1 79 ? -0.142 2.592 10.273 1 39.56 79 LYS B O 1
ATOM 2286 N N . LEU B 1 80 ? -0.555 4.547 11.273 1 42.44 80 LEU B N 1
ATOM 2287 C CA . LEU B 1 80 ? -1.382 5.094 10.203 1 42.44 80 LEU B CA 1
ATOM 2288 C C . LEU B 1 80 ? -0.516 5.648 9.078 1 42.44 80 LEU B C 1
ATOM 2290 O O . LEU B 1 80 ? -0.952 5.711 7.926 1 42.44 80 LEU B O 1
ATOM 2294 N N . ARG B 1 81 ? 0.535 6.352 9.531 1 46.22 81 ARG B N 1
ATOM 2295 C CA . ARG B 1 81 ? 1.487 6.777 8.508 1 46.22 81 ARG B CA 1
ATOM 2296 C C . ARG B 1 81 ? 2.352 5.613 8.047 1 46.22 81 ARG B C 1
ATOM 2298 O O . ARG B 1 81 ? 3.311 5.234 8.719 1 46.22 81 ARG B O 1
ATOM 2305 N N . GLY B 1 82 ? 1.782 4.473 8.234 1 52 82 GLY B N 1
ATOM 2306 C CA . GLY B 1 82 ? 2.574 3.375 7.707 1 52 82 GLY B CA 1
ATOM 2307 C C . GLY B 1 82 ? 3.869 3.83 7.062 1 52 82 GLY B C 1
ATOM 2308 O O . GLY B 1 82 ? 3.998 4.992 6.668 1 52 82 GLY B O 1
ATOM 2309 N N . VAL B 1 83 ? 5.031 3.357 7.566 1 64.88 83 VAL B N 1
ATOM 2310 C CA . VAL B 1 83 ? 6.309 3.631 6.914 1 64.88 83 VAL B CA 1
ATOM 2311 C C . VAL B 1 83 ? 6.098 3.748 5.406 1 64.88 83 VAL B C 1
ATOM 2313 O O . VAL B 1 83 ? 5.461 2.889 4.793 1 64.88 83 VAL B O 1
ATOM 2316 N N . GLN B 1 84 ? 6.355 4.953 4.949 1 77.25 84 GLN B N 1
ATOM 2317 C CA . GLN B 1 84 ? 6.281 5.152 3.504 1 77.25 84 GLN B CA 1
ATOM 2318 C C . GLN B 1 84 ? 7.398 4.406 2.787 1 77.25 84 GLN B C 1
ATOM 2320 O O . GLN B 1 84 ? 8.562 4.488 3.186 1 77.25 84 GLN B O 1
ATOM 2325 N N . ILE B 1 85 ? 6.996 3.648 1.893 1 88.94 85 ILE B N 1
ATOM 2326 C CA . ILE B 1 85 ? 7.926 2.916 1.043 1 88.94 85 ILE B CA 1
ATOM 2327 C C . ILE B 1 85 ? 8.094 3.643 -0.289 1 88.94 85 ILE B C 1
ATOM 2329 O O . ILE B 1 85 ? 7.152 3.717 -1.084 1 88.94 85 ILE B O 1
ATOM 2333 N N . PRO B 1 86 ? 9.25 4.254 -0.51 1 89.62 86 PRO B N 1
ATOM 2334 C CA . PRO B 1 86 ? 9.414 4.895 -1.817 1 89.62 86 PRO B CA 1
ATOM 2335 C C . PRO B 1 86 ? 9.227 3.918 -2.979 1 89.62 86 PRO B C 1
ATOM 2337 O O . PRO B 1 86 ? 9.758 2.807 -2.945 1 89.62 86 PRO B O 1
ATOM 2340 N N . PHE B 1 87 ? 8.461 4.309 -3.98 1 95.44 87 PHE B N 1
ATOM 2341 C CA . PHE B 1 87 ? 8.195 3.494 -5.16 1 95.44 87 PHE B CA 1
ATOM 2342 C C . PHE B 1 87 ? 8.906 4.062 -6.383 1 95.44 87 PHE B C 1
ATOM 2344 O O . PHE B 1 87 ? 8.742 5.242 -6.707 1 95.44 87 PHE B O 1
ATOM 2351 N N . TYR B 1 88 ? 9.656 3.193 -7.008 1 94.94 88 TYR B N 1
ATOM 2352 C CA . TYR B 1 88 ? 10.305 3.51 -8.273 1 94.94 88 TYR B CA 1
ATOM 2353 C C . TYR B 1 88 ? 9.68 2.729 -9.422 1 94.94 88 TYR B C 1
ATOM 2355 O O . TYR B 1 88 ? 9.68 1.496 -9.414 1 94.94 88 TYR B O 1
ATOM 2363 N N . ASN B 1 89 ? 9.133 3.393 -10.391 1 95.25 89 ASN B N 1
ATOM 2364 C CA . ASN B 1 89 ? 8.5 2.744 -11.531 1 95.25 89 ASN B CA 1
ATOM 2365 C C . ASN B 1 89 ? 9.523 2.285 -12.562 1 95.25 89 ASN B C 1
ATOM 2367 O O . ASN B 1 89 ? 9.523 2.764 -13.695 1 95.25 89 ASN B O 1
ATOM 2371 N N . VAL B 1 90 ? 10.375 1.421 -12.156 1 97.25 90 VAL B N 1
ATOM 2372 C CA . VAL B 1 90 ? 11.438 0.847 -12.977 1 97.25 90 VAL B CA 1
ATOM 2373 C C . VAL B 1 90 ? 11.617 -0.628 -12.633 1 97.25 90 VAL B C 1
ATOM 2375 O O . VAL B 1 90 ? 11.234 -1.066 -11.539 1 97.25 90 VAL B O 1
ATOM 2378 N N . ASP B 1 91 ? 12.117 -1.389 -13.578 1 98.5 91 ASP B N 1
ATOM 2379 C CA . ASP B 1 91 ? 12.375 -2.811 -13.367 1 98.5 91 ASP B CA 1
ATOM 2380 C C . ASP B 1 91 ? 13.438 -3.025 -12.297 1 98.5 91 ASP B C 1
ATOM 2382 O O . ASP B 1 91 ? 14.562 -2.531 -12.43 1 98.5 91 ASP B O 1
ATOM 2386 N N . VAL B 1 92 ? 13.102 -3.811 -11.312 1 98.62 92 VAL B N 1
ATOM 2387 C CA . VAL B 1 92 ? 13.977 -4.027 -10.172 1 98.62 92 VAL B CA 1
ATOM 2388 C C . VAL B 1 92 ? 15.289 -4.66 -10.633 1 98.62 92 VAL B C 1
ATOM 2390 O O . VAL B 1 92 ? 16.359 -4.336 -10.109 1 98.62 92 VAL B O 1
ATOM 2393 N N . GLU B 1 93 ? 15.258 -5.508 -11.594 1 98.44 93 GLU B N 1
ATOM 2394 C CA . GLU B 1 93 ? 16.453 -6.227 -12.023 1 98.44 93 GLU B CA 1
ATOM 2395 C C . GLU B 1 93 ? 17.375 -5.324 -12.828 1 98.44 93 GLU B C 1
ATOM 2397 O O . GLU B 1 93 ? 18.547 -5.664 -13.047 1 98.44 93 GLU B O 1
ATOM 2402 N N . GLN B 1 94 ? 16.906 -4.203 -13.234 1 96.88 94 GLN B N 1
ATOM 2403 C CA . GLN B 1 94 ? 17.719 -3.305 -14.047 1 96.88 94 GLN B CA 1
ATOM 2404 C C . GLN B 1 94 ? 18.188 -2.096 -13.234 1 96.88 94 GLN B C 1
ATOM 2406 O O . GLN B 1 94 ? 19.203 -1.481 -13.555 1 96.88 94 GLN B O 1
ATOM 2411 N N . ALA B 1 95 ? 17.453 -1.849 -12.211 1 97.31 95 ALA B N 1
ATOM 2412 C CA . ALA B 1 95 ? 17.641 -0.5 -11.68 1 97.31 95 ALA B CA 1
ATOM 2413 C C . ALA B 1 95 ? 18.078 -0.538 -10.219 1 97.31 95 ALA B C 1
ATOM 2415 O O . ALA B 1 95 ? 18.609 0.446 -9.703 1 97.31 95 ALA B O 1
ATOM 2416 N N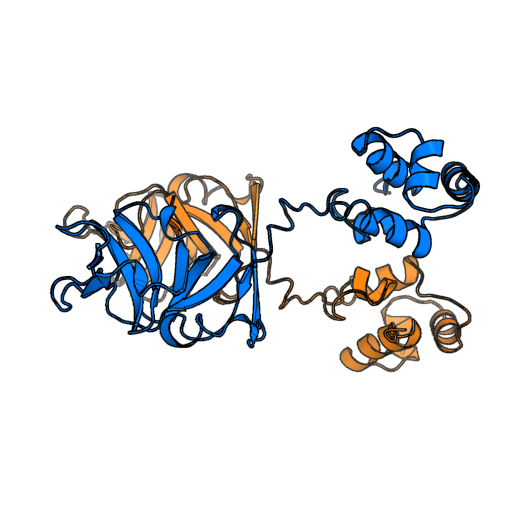 . VAL B 1 96 ? 17.891 -1.643 -9.508 1 97.94 96 VAL B N 1
ATOM 2417 C CA . VAL B 1 96 ? 18.047 -1.633 -8.055 1 97.94 96 VAL B CA 1
ATOM 2418 C C . VAL B 1 96 ? 19.5 -1.367 -7.691 1 97.94 96 VAL B C 1
ATOM 2420 O O . VAL B 1 96 ? 19.797 -0.757 -6.66 1 97.94 96 VAL B O 1
ATOM 2423 N N . ALA B 1 97 ? 20.406 -1.776 -8.523 1 96 97 ALA B N 1
ATOM 2424 C CA . ALA B 1 97 ? 21.828 -1.576 -8.266 1 96 97 ALA B CA 1
ATOM 2425 C C . ALA B 1 97 ? 22.172 -0.09 -8.219 1 96 97 ALA B C 1
ATOM 2427 O O . ALA B 1 97 ? 23.203 0.296 -7.648 1 96 97 ALA B O 1
ATOM 2428 N N . HIS B 1 98 ? 21.344 0.784 -8.758 1 95.25 98 HIS B N 1
ATOM 2429 C CA . HIS B 1 98 ? 21.609 2.215 -8.812 1 95.25 98 HIS B CA 1
ATOM 2430 C C . HIS B 1 98 ? 20.484 3.014 -8.148 1 95.25 98 HIS B C 1
ATOM 2432 O O . HIS B 1 98 ? 20.188 4.129 -8.578 1 95.25 98 HIS B O 1
ATOM 2438 N N . VAL B 1 99 ? 19.922 2.408 -7.195 1 93.44 99 VAL B N 1
ATOM 2439 C CA . VAL B 1 99 ? 18.734 3.006 -6.586 1 93.44 99 VAL B CA 1
ATOM 2440 C C . VAL B 1 99 ? 19.094 4.355 -5.969 1 93.44 99 VAL B C 1
ATOM 2442 O O . VAL B 1 99 ? 18.266 5.27 -5.93 1 93.44 99 VAL B O 1
ATOM 2445 N N . ALA B 1 100 ? 20.281 4.57 -5.527 1 88.56 100 ALA B N 1
ATOM 2446 C CA . ALA B 1 100 ? 20.734 5.809 -4.898 1 88.56 100 ALA B CA 1
ATOM 2447 C C . ALA B 1 100 ? 20.625 6.984 -5.863 1 88.56 100 ALA B C 1
ATOM 2449 O O . ALA B 1 100 ? 20.562 8.141 -5.438 1 88.56 100 ALA B O 1
ATOM 2450 N N . HIS B 1 101 ? 20.516 6.723 -7.137 1 93.56 101 HIS B N 1
ATOM 2451 C CA . HIS B 1 101 ? 20.5 7.773 -8.148 1 93.56 101 HIS B CA 1
ATOM 2452 C C . HIS B 1 101 ? 19.094 7.949 -8.727 1 93.56 101 HIS B C 1
ATOM 2454 O O . HIS B 1 101 ? 18.906 8.695 -9.688 1 93.56 101 HIS B O 1
ATOM 2460 N N . LEU B 1 102 ? 18.219 7.203 -8.18 1 91.56 102 LEU B N 1
ATOM 2461 C CA . LEU B 1 102 ? 16.859 7.266 -8.688 1 91.56 102 LEU B CA 1
ATOM 2462 C C . LEU B 1 102 ? 15.992 8.164 -7.812 1 91.56 102 LEU B C 1
ATOM 2464 O O . LEU B 1 102 ? 16.297 8.367 -6.633 1 91.56 102 LEU B O 1
ATOM 2468 N N . GLU B 1 103 ? 14.984 8.68 -8.453 1 85 103 GLU B N 1
ATOM 2469 C CA . GLU B 1 103 ? 13.953 9.438 -7.738 1 85 103 GLU B CA 1
ATOM 2470 C C . GLU B 1 103 ? 12.648 8.641 -7.648 1 85 103 GLU B C 1
ATOM 2472 O O . GLU B 1 103 ? 12.172 8.117 -8.656 1 85 103 GLU B O 1
ATOM 2477 N N . ALA B 1 104 ? 12.203 8.617 -6.445 1 85.25 104 ALA B N 1
ATOM 2478 C CA . ALA B 1 104 ? 10.945 7.902 -6.254 1 85.25 104 ALA B CA 1
ATOM 2479 C C . ALA B 1 104 ? 9.797 8.609 -6.973 1 85.25 104 ALA B C 1
ATOM 2481 O O . ALA B 1 104 ? 9.703 9.836 -6.949 1 85.25 104 ALA B O 1
ATOM 2482 N N . GLU B 1 105 ? 9.023 7.797 -7.656 1 84.94 105 GLU B N 1
ATOM 2483 C CA . GLU B 1 105 ? 7.848 8.336 -8.328 1 84.94 105 GLU B CA 1
ATOM 2484 C C . GLU B 1 105 ? 6.738 8.664 -7.336 1 84.94 105 GLU B C 1
ATOM 2486 O O . GLU B 1 105 ? 6.02 9.648 -7.496 1 84.94 105 GLU B O 1
ATOM 2491 N N . SER B 1 106 ? 6.582 7.805 -6.371 1 83.5 106 SER B N 1
ATOM 2492 C CA . SER B 1 106 ? 5.566 7.918 -5.324 1 83.5 106 SER B CA 1
ATOM 2493 C C . SER B 1 106 ? 5.965 7.133 -4.082 1 83.5 106 SER B C 1
ATOM 2495 O O . SER B 1 106 ? 7.133 6.766 -3.92 1 83.5 106 SER B O 1
ATOM 2497 N N . SER B 1 107 ? 4.965 6.977 -3.213 1 85.75 107 SER B N 1
ATOM 2498 C CA . SER B 1 107 ? 5.191 6.168 -2.02 1 85.75 107 SER B CA 1
ATOM 2499 C C . SER B 1 107 ? 4.02 5.223 -1.763 1 85.75 107 SER B C 1
ATOM 2501 O O . SER B 1 107 ? 2.891 5.5 -2.172 1 85.75 107 SER B O 1
ATOM 2503 N N . LEU B 1 108 ? 4.402 4.113 -1.21 1 88.62 108 LEU B N 1
ATOM 2504 C CA . LEU B 1 108 ? 3.412 3.154 -0.737 1 88.62 108 LEU B CA 1
ATOM 2505 C C . LEU B 1 108 ? 3.363 3.129 0.787 1 88.62 108 LEU B C 1
ATOM 2507 O O . LEU B 1 108 ? 4.344 3.479 1.449 1 88.62 108 LEU B O 1
ATOM 2511 N N . MET B 1 109 ? 2.221 2.779 1.241 1 85.88 109 MET B N 1
ATOM 2512 C CA . MET B 1 109 ? 2.057 2.457 2.656 1 85.88 109 MET B CA 1
ATOM 2513 C C . MET B 1 109 ? 1.404 1.089 2.83 1 85.88 109 MET B C 1
ATOM 2515 O O . MET B 1 109 ? 0.246 0.896 2.455 1 85.88 109 MET B O 1
ATOM 2519 N N . VAL B 1 110 ? 2.156 0.155 3.311 1 90.88 110 VAL B N 1
ATOM 2520 C CA . VAL B 1 110 ? 1.715 -1.223 3.506 1 90.88 110 VAL B CA 1
ATOM 2521 C C . VAL B 1 110 ? 2.143 -1.712 4.887 1 90.88 110 VAL B C 1
ATOM 2523 O O . VAL B 1 110 ? 3.15 -2.41 5.02 1 90.88 110 VAL B O 1
ATOM 2526 N N . PRO B 1 111 ? 1.37 -1.395 5.809 1 86.25 111 PRO B N 1
ATOM 2527 C CA . PRO B 1 111 ? 1.748 -1.777 7.168 1 86.25 111 PRO B CA 1
ATOM 2528 C C . PRO B 1 111 ? 1.967 -3.281 7.32 1 86.25 111 PRO B C 1
ATOM 2530 O O . PRO B 1 111 ? 2.812 -3.709 8.109 1 86.25 111 PRO B O 1
ATOM 2533 N N . GLN B 1 112 ? 1.276 -4.109 6.551 1 87.31 112 GLN B N 1
ATOM 2534 C CA . GLN B 1 112 ? 1.347 -5.562 6.652 1 87.31 112 GLN B CA 1
ATOM 2535 C C . GLN B 1 112 ? 2.723 -6.074 6.242 1 87.31 112 GLN B C 1
ATOM 2537 O O . GLN B 1 112 ? 3.105 -7.191 6.598 1 87.31 112 GLN B O 1
ATOM 2542 N N . ALA B 1 113 ? 3.461 -5.242 5.52 1 90 113 ALA B N 1
ATOM 2543 C CA . ALA B 1 113 ? 4.758 -5.676 5.008 1 90 113 ALA B CA 1
ATOM 2544 C C . ALA B 1 113 ? 5.875 -5.336 5.988 1 90 113 ALA B C 1
ATOM 2546 O O . ALA B 1 113 ? 7.027 -5.738 5.793 1 90 113 ALA B O 1
ATOM 2547 N N . GLY B 1 114 ? 5.566 -4.648 6.992 1 83.75 114 GLY B N 1
ATOM 2548 C CA . GLY B 1 114 ? 6.609 -4.207 7.902 1 83.75 114 GLY B CA 1
ATOM 2549 C C . GLY B 1 114 ? 7.551 -3.188 7.285 1 83.75 114 GLY B C 1
ATOM 2550 O O . GLY B 1 114 ? 7.129 -2.361 6.469 1 83.75 114 GLY B O 1
ATOM 2551 N N . GLN B 1 115 ? 8.781 -3.211 7.75 1 82 115 GLN B N 1
ATOM 2552 C CA . GLN B 1 115 ? 9.758 -2.238 7.266 1 82 115 GLN B CA 1
ATOM 2553 C C . GLN B 1 115 ? 10.281 -2.629 5.891 1 82 115 GLN B C 1
ATOM 2555 O O . GLN B 1 115 ? 10.789 -3.736 5.707 1 82 115 GLN B O 1
ATOM 2560 N N . CYS B 1 116 ? 10.109 -1.8 4.949 1 90.31 116 CYS B N 1
ATOM 2561 C CA . CYS B 1 116 ? 10.641 -1.93 3.598 1 90.31 116 CYS B CA 1
ATOM 2562 C C . CYS B 1 116 ? 11.453 -0.699 3.209 1 90.31 116 CYS B C 1
ATOM 2564 O O . CYS B 1 116 ? 11.148 0.412 3.646 1 90.31 116 CYS B O 1
ATOM 2566 N N . ASP B 1 117 ? 12.43 -0.922 2.461 1 92.06 117 ASP B N 1
ATOM 2567 C CA . ASP B 1 117 ? 13.297 0.186 2.07 1 92.06 117 ASP B CA 1
ATOM 2568 C C . ASP B 1 117 ? 12.812 0.826 0.77 1 92.06 117 ASP B C 1
ATOM 2570 O O . ASP B 1 117 ? 12.961 2.035 0.576 1 92.06 117 ASP B O 1
ATOM 2574 N N . LEU B 1 118 ? 12.273 0.04 -0.082 1 94.25 118 LEU B N 1
ATOM 2575 C CA . LEU B 1 118 ? 11.852 0.542 -1.387 1 94.25 118 LEU B CA 1
ATOM 2576 C C . LEU B 1 118 ? 10.906 -0.438 -2.07 1 94.25 118 LEU B C 1
ATOM 2578 O O . LEU B 1 118 ? 10.781 -1.588 -1.644 1 94.25 118 LEU B O 1
ATOM 2582 N N . ALA B 1 119 ? 10.219 0.028 -3.057 1 97.75 119 ALA B N 1
ATOM 2583 C CA . ALA B 1 119 ? 9.375 -0.771 -3.945 1 97.75 119 ALA B CA 1
ATOM 2584 C C . ALA B 1 119 ? 9.703 -0.487 -5.41 1 97.75 119 ALA B C 1
ATOM 2586 O O . ALA B 1 119 ? 9.969 0.658 -5.781 1 97.75 119 ALA B O 1
ATOM 2587 N N . MET B 1 120 ? 9.727 -1.531 -6.227 1 98.38 120 MET B N 1
ATOM 2588 C CA . MET B 1 120 ? 9.992 -1.438 -7.66 1 98.38 120 MET B CA 1
ATOM 2589 C C . MET B 1 120 ? 9.125 -2.424 -8.438 1 98.38 120 MET B C 1
ATOM 2591 O O . MET B 1 120 ? 8.516 -3.318 -7.852 1 98.38 120 MET B O 1
ATOM 2595 N N . CYS B 1 121 ? 9.078 -2.299 -9.742 1 98.06 121 CYS B N 1
ATOM 2596 C CA . CYS B 1 121 ? 8.367 -3.23 -10.609 1 98.06 121 CYS B CA 1
ATOM 2597 C C . CYS B 1 121 ? 9.234 -4.426 -10.961 1 98.06 121 CYS B C 1
ATOM 2599 O O . CYS B 1 121 ? 10.453 -4.293 -11.109 1 98.06 121 CYS B O 1
ATOM 2601 N N . TYR B 1 122 ? 8.68 -5.562 -10.969 1 98.56 122 TYR B N 1
ATOM 2602 C CA . TYR B 1 122 ? 9.297 -6.734 -11.57 1 98.56 122 TYR B CA 1
ATOM 2603 C C . TYR B 1 122 ? 8.805 -6.938 -13 1 98.56 122 TYR B C 1
ATOM 2605 O O . TYR B 1 122 ? 7.605 -7.133 -13.227 1 98.56 122 TYR B O 1
ATOM 2613 N N . MET B 1 123 ? 9.734 -6.949 -13.93 1 97.94 123 MET B N 1
ATOM 2614 C CA . MET B 1 123 ? 9.344 -7.07 -15.336 1 97.94 123 MET B CA 1
ATOM 2615 C C . MET B 1 123 ? 9.812 -8.406 -15.914 1 97.94 123 MET B C 1
ATOM 2617 O O . MET B 1 123 ? 9.562 -8.695 -17.094 1 97.94 123 MET B O 1
ATOM 2621 N N . GLY B 1 124 ? 10.484 -9.195 -15.125 1 96.94 124 GLY B N 1
ATOM 2622 C CA . GLY B 1 124 ? 10.961 -10.492 -15.578 1 96.94 124 GLY B CA 1
ATOM 2623 C C . GLY B 1 124 ? 9.867 -11.531 -15.672 1 96.94 124 GLY B C 1
ATOM 2624 O O . GLY B 1 124 ? 8.711 -11.258 -15.336 1 96.94 124 GLY B O 1
ATOM 2625 N N . ARG B 1 125 ? 10.266 -12.75 -16.156 1 96.25 125 ARG B N 1
ATOM 2626 C CA . ARG B 1 125 ? 9.312 -13.844 -16.344 1 96.25 125 ARG B CA 1
ATOM 2627 C C . ARG B 1 125 ? 9.758 -15.086 -15.57 1 96.25 125 ARG B C 1
ATOM 2629 O O . ARG B 1 125 ? 9 -16.047 -15.445 1 96.25 125 ARG B O 1
ATOM 2636 N N . ALA B 1 126 ? 10.859 -15.016 -15.031 1 97.44 126 ALA B N 1
ATOM 2637 C CA . ALA B 1 126 ? 11.492 -16.203 -14.469 1 97.44 126 ALA B CA 1
ATOM 2638 C C . ALA B 1 126 ? 10.727 -16.703 -13.25 1 97.44 126 ALA B C 1
ATOM 2640 O O . ALA B 1 126 ? 10.797 -17.891 -12.906 1 97.44 126 ALA B O 1
ATOM 2641 N N . MET B 1 127 ? 10 -15.875 -12.641 1 96.81 127 MET B N 1
ATOM 2642 C CA . MET B 1 127 ? 9.367 -16.266 -11.391 1 96.81 127 MET B CA 1
ATOM 2643 C C . MET B 1 127 ? 7.965 -16.812 -11.633 1 96.81 127 MET B C 1
ATOM 2645 O O . MET B 1 127 ? 7.297 -17.266 -10.703 1 96.81 127 MET B O 1
ATOM 2649 N N . GLY B 1 128 ? 7.5 -16.766 -12.828 1 94.38 128 GLY B N 1
ATOM 2650 C CA . GLY B 1 128 ? 6.246 -17.406 -13.195 1 94.38 128 GLY B CA 1
ATOM 2651 C C . GLY B 1 128 ? 5.023 -16.625 -12.734 1 94.38 128 GLY B C 1
ATOM 2652 O O . GLY B 1 128 ? 5.109 -15.43 -12.461 1 94.38 128 GLY B O 1
ATOM 2653 N N . PRO B 1 129 ? 3.855 -17.328 -12.633 1 89.69 129 PRO B N 1
ATOM 2654 C CA . PRO B 1 129 ? 2.572 -16.672 -12.367 1 89.69 129 PRO B CA 1
ATOM 2655 C C . PRO B 1 129 ? 2.469 -16.141 -10.945 1 89.69 129 PRO B C 1
ATOM 2657 O O . PRO B 1 129 ? 1.662 -15.234 -10.68 1 89.69 129 PRO B O 1
ATOM 2660 N N . ALA B 1 130 ? 3.219 -16.688 -10.07 1 89.75 130 ALA B N 1
ATOM 2661 C CA . ALA B 1 130 ? 3.188 -16.219 -8.688 1 89.75 130 ALA B CA 1
ATOM 2662 C C . ALA B 1 130 ? 3.742 -14.805 -8.57 1 89.75 130 ALA B C 1
ATOM 2664 O O . ALA B 1 13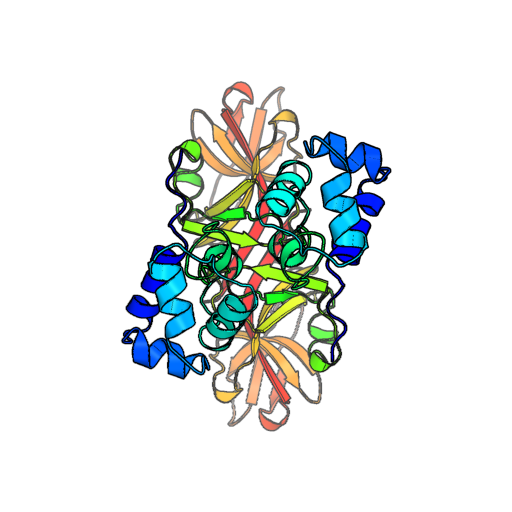0 ? 3.436 -14.086 -7.613 1 89.75 130 ALA B O 1
ATOM 2665 N N . LEU B 1 131 ? 4.57 -14.484 -9.508 1 95.75 131 LEU B N 1
ATOM 2666 C CA . LEU B 1 131 ? 5.105 -13.133 -9.625 1 95.75 131 LEU B CA 1
ATOM 2667 C C . LEU B 1 131 ? 5.195 -12.711 -11.086 1 95.75 131 LEU B C 1
ATOM 2669 O O . LEU B 1 131 ? 6.266 -12.773 -11.695 1 95.75 131 LEU B O 1
ATOM 2673 N N . PRO B 1 132 ? 4.105 -12.234 -11.633 1 95.06 132 PRO B N 1
ATOM 2674 C CA . PRO B 1 132 ? 4.055 -11.891 -13.055 1 95.06 132 PRO B CA 1
ATOM 2675 C C . PRO B 1 132 ? 4.742 -10.562 -13.367 1 95.06 132 PRO B C 1
ATOM 2677 O O . PRO B 1 132 ? 4.918 -9.734 -12.469 1 95.06 132 PRO B O 1
ATOM 2680 N N . PRO B 1 133 ? 5.117 -10.438 -14.672 1 96.62 133 PRO B N 1
ATOM 2681 C CA . PRO B 1 133 ? 5.641 -9.125 -15.062 1 96.62 133 PRO B CA 1
ATOM 2682 C C . PRO B 1 133 ? 4.672 -7.988 -14.75 1 96.62 133 PRO B C 1
ATOM 2684 O O . PRO B 1 133 ? 3.461 -8.133 -14.93 1 96.62 133 PRO B O 1
ATOM 2687 N N . GLY B 1 134 ? 5.215 -6.871 -14.219 1 96.12 134 GLY B N 1
ATOM 2688 C CA . GLY B 1 134 ? 4.402 -5.711 -13.883 1 96.12 134 GLY B CA 1
ATOM 2689 C C . GLY B 1 134 ? 4.062 -5.629 -12.406 1 96.12 134 GLY B C 1
ATOM 2690 O O . GLY B 1 134 ? 3.637 -4.582 -11.922 1 96.12 134 GLY B O 1
ATOM 2691 N N . ALA B 1 135 ? 4.277 -6.734 -11.695 1 97.25 135 ALA B N 1
ATOM 2692 C CA . ALA B 1 135 ? 4.031 -6.727 -10.258 1 97.25 135 ALA B CA 1
ATOM 2693 C C . ALA B 1 135 ? 4.996 -5.789 -9.539 1 97.25 135 ALA B C 1
ATOM 2695 O O . ALA B 1 135 ? 6.09 -5.512 -10.039 1 97.25 135 ALA B O 1
ATOM 2696 N N . VAL B 1 136 ? 4.535 -5.277 -8.438 1 97.94 136 VAL B N 1
ATOM 2697 C CA . VAL B 1 136 ? 5.383 -4.445 -7.586 1 97.94 136 VAL B CA 1
ATOM 2698 C C . VAL B 1 136 ? 5.945 -5.285 -6.441 1 97.94 136 VAL B C 1
ATOM 2700 O O . VAL B 1 136 ? 5.203 -6.012 -5.773 1 97.94 136 VAL B O 1
ATOM 2703 N N . VAL B 1 137 ? 7.238 -5.215 -6.227 1 98.56 137 VAL B N 1
ATOM 2704 C CA . VAL B 1 137 ? 7.859 -5.949 -5.125 1 98.56 137 VAL B CA 1
ATOM 2705 C C . VAL B 1 137 ? 8.312 -4.969 -4.047 1 98.56 137 VAL B C 1
ATOM 2707 O O . VAL B 1 137 ? 8.859 -3.906 -4.352 1 98.56 137 VAL B O 1
ATOM 2710 N N . LEU B 1 138 ? 7.992 -5.266 -2.807 1 97.62 138 LEU B N 1
ATOM 2711 C CA . LEU B 1 138 ? 8.438 -4.535 -1.625 1 97.62 138 LEU B CA 1
ATOM 2712 C C . LEU B 1 138 ? 9.727 -5.133 -1.067 1 97.62 138 LEU B C 1
ATOM 2714 O O . LEU B 1 138 ? 9.781 -6.328 -0.765 1 97.62 138 LEU B O 1
ATOM 2718 N N . LEU B 1 139 ? 10.719 -4.223 -0.893 1 98 139 LEU B N 1
ATOM 2719 C CA . LEU B 1 139 ? 12.055 -4.758 -0.674 1 98 139 LEU B CA 1
ATOM 2720 C C . LEU B 1 139 ? 12.664 -4.188 0.602 1 98 139 LEU B C 1
ATOM 2722 O O . LEU B 1 139 ? 12.492 -3.004 0.903 1 98 139 LEU B O 1
ATOM 2726 N N . LYS B 1 140 ? 13.398 -5.027 1.248 1 95.25 140 LYS B N 1
ATOM 2727 C CA . LYS B 1 140 ? 14.234 -4.648 2.389 1 95.25 140 LYS B CA 1
ATOM 2728 C C . LYS B 1 140 ? 15.68 -5.086 2.182 1 95.25 140 LYS B C 1
ATOM 2730 O O . LYS B 1 140 ? 15.945 -6.262 1.938 1 95.25 140 LYS B O 1
ATOM 2735 N N . ALA B 1 141 ? 16.594 -4.125 2.203 1 95.44 141 ALA B N 1
ATOM 2736 C CA . ALA B 1 141 ? 18 -4.477 2.148 1 95.44 141 ALA B CA 1
ATOM 2737 C C . ALA B 1 141 ? 18.406 -5.305 3.363 1 95.44 141 ALA B C 1
ATOM 2739 O O . ALA B 1 141 ? 18.047 -4.977 4.496 1 95.44 141 ALA B O 1
ATOM 2740 N N . VAL B 1 142 ? 19.094 -6.391 3.068 1 93.81 142 VAL B N 1
ATOM 2741 C CA . VAL B 1 142 ? 19.578 -7.23 4.16 1 93.81 142 VAL B CA 1
ATOM 2742 C C . VAL B 1 142 ? 21.016 -7.641 3.896 1 93.81 142 VAL B C 1
ATOM 2744 O O . VAL B 1 142 ? 21.5 -7.559 2.762 1 93.81 142 VAL B O 1
ATOM 2747 N N . ASP B 1 143 ? 21.672 -8.039 4.965 1 91.88 143 ASP B N 1
ATOM 2748 C CA . ASP B 1 143 ? 23 -8.633 4.809 1 91.88 143 ASP B CA 1
ATOM 2749 C C . ASP B 1 143 ? 22.922 -10 4.145 1 91.88 143 ASP B C 1
ATOM 2751 O O . ASP B 1 143 ? 22.031 -10.797 4.453 1 91.88 143 ASP B O 1
ATOM 2755 N N . PRO B 1 144 ? 23.875 -10.242 3.295 1 92.94 144 PRO B N 1
ATOM 2756 C CA . PRO B 1 144 ? 23.891 -11.57 2.676 1 92.94 144 PRO B CA 1
ATOM 2757 C C . PRO B 1 144 ? 23.844 -12.703 3.701 1 92.94 144 PRO B C 1
ATOM 2759 O O . PRO B 1 144 ? 23.281 -13.758 3.438 1 92.94 144 PRO B O 1
ATOM 2762 N N . ASP B 1 145 ? 24.344 -12.516 4.844 1 89.75 145 ASP B N 1
ATOM 2763 C CA . ASP B 1 145 ? 24.375 -13.531 5.891 1 89.75 145 ASP B CA 1
ATOM 2764 C C . ASP B 1 145 ? 22.984 -13.758 6.477 1 89.75 145 ASP B C 1
ATOM 2766 O O . ASP B 1 145 ? 22.766 -14.75 7.172 1 89.75 145 ASP B O 1
ATOM 2770 N N . ALA B 1 146 ? 22.141 -12.852 6.188 1 91.25 146 ALA B N 1
ATOM 2771 C CA . ALA B 1 146 ? 20.781 -12.93 6.742 1 91.25 146 ALA B CA 1
ATOM 2772 C C . ALA B 1 146 ? 19.859 -13.688 5.805 1 91.25 146 ALA B C 1
ATOM 2774 O O . ALA B 1 146 ? 18.672 -13.875 6.109 1 91.25 146 ALA B O 1
ATOM 2775 N N . ILE B 1 147 ? 20.375 -14.188 4.785 1 92.94 147 ILE B N 1
ATOM 2776 C CA . ILE B 1 147 ? 19.562 -14.891 3.799 1 92.94 147 ILE B CA 1
ATOM 2777 C C . ILE B 1 147 ? 19 -16.172 4.414 1 92.94 147 ILE B C 1
ATOM 2779 O O . ILE B 1 147 ? 19.734 -16.953 5.035 1 92.94 147 ILE B O 1
ATOM 2783 N N . ILE B 1 148 ? 17.75 -16.344 4.305 1 93 148 ILE B N 1
ATOM 2784 C CA . ILE B 1 148 ? 17.062 -17.578 4.688 1 93 148 ILE B CA 1
ATOM 2785 C C . ILE B 1 148 ? 16.766 -18.406 3.445 1 93 148 ILE B C 1
ATOM 2787 O O . ILE B 1 148 ? 15.992 -18 2.582 1 93 148 ILE B O 1
ATOM 2791 N N . PRO B 1 149 ? 17.438 -19.625 3.377 1 94.25 149 PRO B N 1
ATOM 2792 C CA . PRO B 1 149 ? 17.188 -20.453 2.199 1 94.25 149 PRO B CA 1
ATOM 2793 C C . PRO B 1 149 ? 15.695 -20.719 1.978 1 94.25 149 PRO B C 1
ATOM 2795 O O . PRO B 1 149 ? 14.977 -21.062 2.922 1 94.25 149 PRO B O 1
ATOM 2798 N N . GLY B 1 150 ? 15.266 -20.578 0.799 1 95.44 150 GLY B N 1
ATOM 2799 C CA . GLY B 1 150 ? 13.859 -20.75 0.459 1 95.44 150 GLY B CA 1
ATOM 2800 C C . GLY B 1 150 ? 13.125 -19.453 0.256 1 95.44 150 GLY B C 1
ATOM 2801 O O . GLY B 1 150 ? 12.008 -19.422 -0.269 1 95.44 150 GLY B O 1
ATOM 2802 N N . GLY B 1 151 ? 13.742 -18.375 0.68 1 96.12 151 GLY B N 1
ATOM 2803 C CA . GLY B 1 151 ? 13.133 -17.062 0.523 1 96.12 151 GLY B CA 1
ATOM 2804 C C . GLY B 1 151 ? 13.375 -16.453 -0.841 1 96.12 151 GLY B C 1
ATOM 2805 O O . GLY B 1 151 ? 14.242 -16.906 -1.588 1 96.12 151 GLY B O 1
ATOM 2806 N N . GLU B 1 152 ? 12.516 -15.453 -1.174 1 97.88 152 GLU B N 1
ATOM 2807 C CA . GLU B 1 152 ? 12.68 -14.695 -2.408 1 97.88 152 GLU B CA 1
ATOM 2808 C C . GLU B 1 152 ? 13.523 -13.438 -2.178 1 97.88 152 GLU B C 1
ATOM 2810 O O . GLU B 1 152 ? 13.234 -12.648 -1.281 1 97.88 152 GLU B O 1
ATOM 2815 N N . TYR B 1 153 ? 14.516 -13.242 -3.006 1 98.44 153 TYR B N 1
ATOM 2816 C CA . TYR B 1 153 ? 15.438 -12.125 -2.883 1 98.44 153 TYR B CA 1
ATOM 2817 C C . TYR B 1 153 ? 15.773 -11.539 -4.25 1 98.44 153 TYR B C 1
ATOM 2819 O O . TYR B 1 153 ? 15.742 -12.25 -5.258 1 98.44 153 TYR B O 1
ATOM 2827 N N . VAL B 1 154 ? 16.031 -10.32 -4.254 1 98.69 154 VAL B N 1
ATOM 2828 C CA . VAL B 1 154 ? 16.781 -9.727 -5.355 1 98.69 154 VAL B CA 1
ATOM 2829 C C . VAL B 1 154 ? 18.266 -9.758 -5.035 1 98.69 154 VAL B C 1
ATOM 2831 O O . VAL B 1 154 ? 18.703 -9.219 -4.016 1 98.69 154 VAL B O 1
ATOM 2834 N N . ILE B 1 155 ? 19 -10.359 -5.902 1 98.56 155 ILE B N 1
ATOM 2835 C CA . ILE B 1 155 ? 20.453 -10.492 -5.734 1 98.56 155 ILE B CA 1
ATOM 2836 C C . ILE B 1 155 ? 21.172 -9.57 -6.719 1 98.56 155 ILE B C 1
ATOM 2838 O O . ILE B 1 155 ? 20.938 -9.641 -7.926 1 98.56 155 ILE B O 1
ATOM 2842 N N . VAL B 1 156 ? 21.953 -8.727 -6.172 1 98.5 156 VAL B N 1
ATOM 2843 C CA . VAL B 1 156 ? 22.844 -7.891 -6.973 1 98.5 156 VAL B CA 1
ATOM 2844 C C . VAL B 1 156 ? 24.266 -8.445 -6.914 1 98.5 156 VAL B C 1
ATOM 2846 O O . VAL B 1 156 ? 24.906 -8.414 -5.859 1 98.5 156 VAL B O 1
ATOM 2849 N N . SER B 1 157 ? 24.719 -8.969 -7.977 1 97.56 157 SER B N 1
ATOM 2850 C CA . SER B 1 157 ? 26.062 -9.5 -8.055 1 97.56 157 SER B CA 1
ATOM 2851 C C . SER B 1 157 ? 26.859 -8.852 -9.195 1 97.56 157 SER B C 1
ATOM 2853 O O . SER B 1 157 ? 26.312 -8.031 -9.938 1 97.56 157 SER B O 1
ATOM 2855 N N . ARG B 1 158 ? 28.141 -9.188 -9.18 1 94.69 158 ARG B N 1
ATOM 2856 C CA . ARG B 1 158 ? 29 -8.711 -10.258 1 94.69 158 ARG B CA 1
ATOM 2857 C C . ARG B 1 158 ? 28.516 -9.234 -11.609 1 94.69 158 ARG B C 1
ATOM 2859 O O . ARG B 1 158 ? 28.656 -8.547 -12.625 1 94.69 158 ARG B O 1
ATOM 2866 N N . LYS B 1 159 ? 27.891 -10.352 -11.641 1 92.19 159 LYS B N 1
ATOM 2867 C CA . LYS B 1 159 ? 27.547 -11.047 -12.883 1 92.19 159 LYS B CA 1
ATOM 2868 C C . LYS B 1 159 ? 26.109 -10.75 -13.305 1 92.19 159 LYS B C 1
ATOM 2870 O O . LYS B 1 159 ? 25.828 -10.602 -14.492 1 92.19 159 LYS B O 1
ATOM 2875 N N . ILE B 1 160 ? 25.25 -10.695 -12.312 1 96.12 160 ILE B N 1
ATOM 2876 C CA . ILE B 1 160 ? 23.844 -10.602 -12.672 1 96.12 160 ILE B CA 1
ATOM 2877 C C . ILE B 1 160 ? 23.062 -9.938 -11.539 1 96.12 160 ILE B C 1
ATOM 2879 O O . ILE B 1 160 ? 23.484 -9.984 -10.375 1 96.12 160 ILE B O 1
ATOM 2883 N N . VAL B 1 161 ? 22.031 -9.211 -11.898 1 98.5 161 VAL B N 1
ATOM 2884 C CA . VAL B 1 161 ? 20.984 -8.789 -10.977 1 98.5 161 VAL B CA 1
ATOM 2885 C C . VAL B 1 161 ? 19.688 -9.555 -11.273 1 98.5 161 VAL B C 1
ATOM 2887 O O . VAL B 1 161 ? 19.172 -9.484 -12.391 1 98.5 161 VAL B O 1
ATOM 2890 N N . THR B 1 162 ? 19.156 -10.297 -10.266 1 98.5 162 THR B N 1
ATOM 2891 C CA . THR B 1 162 ? 17.984 -11.117 -10.562 1 98.5 162 THR B CA 1
ATOM 2892 C C . THR B 1 162 ? 17.156 -11.367 -9.297 1 98.5 162 THR B C 1
ATOM 2894 O O . THR B 1 162 ? 17.703 -11.344 -8.188 1 98.5 162 THR B O 1
ATOM 2897 N N . LEU B 1 163 ? 15.914 -11.484 -9.469 1 98.75 163 LEU B N 1
ATOM 2898 C CA . LEU B 1 163 ? 15.008 -11.938 -8.414 1 98.75 163 LEU B CA 1
ATOM 2899 C C . LEU B 1 163 ? 14.797 -13.445 -8.492 1 98.75 163 LEU B C 1
ATOM 2901 O O . LEU B 1 163 ? 14.359 -13.961 -9.523 1 98.75 163 LEU B O 1
ATOM 2905 N N . ARG B 1 164 ? 15.133 -14.133 -7.414 1 98.44 164 ARG B N 1
ATOM 2906 C CA . ARG B 1 164 ? 15.07 -15.594 -7.375 1 98.44 164 ARG B CA 1
ATOM 2907 C C . ARG B 1 164 ? 14.773 -16.094 -5.965 1 98.44 164 ARG B C 1
ATOM 2909 O O . ARG B 1 164 ? 14.82 -15.32 -5.004 1 98.44 164 ARG B O 1
ATOM 2916 N N . ILE B 1 165 ? 14.336 -17.328 -5.93 1 98 165 ILE B N 1
ATOM 2917 C CA . ILE B 1 165 ? 14.352 -18.062 -4.668 1 98 165 ILE B CA 1
ATOM 2918 C C . ILE B 1 165 ? 15.773 -18.516 -4.355 1 98 165 ILE B C 1
ATOM 2920 O O . ILE B 1 165 ? 16.438 -19.125 -5.199 1 98 165 ILE B O 1
ATOM 2924 N N . VAL B 1 166 ? 16.281 -18.219 -3.178 1 97.56 166 VAL B N 1
ATOM 2925 C CA . VAL B 1 166 ? 17.672 -18.531 -2.855 1 97.56 166 VAL B CA 1
ATOM 2926 C C . VAL B 1 166 ? 17.734 -19.828 -2.053 1 97.56 166 VAL B C 1
ATOM 2928 O O . VAL B 1 166 ? 17.016 -19.984 -1.062 1 97.56 166 VAL B O 1
ATOM 2931 N N . ARG B 1 167 ? 18.484 -20.703 -2.545 1 96.62 167 ARG B N 1
ATOM 2932 C CA . ARG B 1 167 ? 18.766 -21.969 -1.879 1 96.62 167 ARG B CA 1
ATOM 2933 C C . ARG B 1 167 ? 20.266 -22.141 -1.624 1 96.62 167 ARG B C 1
ATOM 2935 O O . ARG B 1 167 ? 21.078 -21.422 -2.201 1 96.62 167 ARG B O 1
ATOM 2942 N N . LEU B 1 168 ? 20.516 -23 -0.696 1 92.12 168 LEU B N 1
ATOM 2943 C CA . LEU B 1 168 ? 21.922 -23.328 -0.46 1 92.12 168 LEU B CA 1
ATOM 2944 C C . LEU B 1 168 ? 22.438 -24.297 -1.517 1 92.12 168 LEU B C 1
ATOM 2946 O O . LEU B 1 168 ? 21.688 -25.109 -2.051 1 92.12 168 LEU B O 1
ATOM 2950 N N . SER B 1 169 ? 23.594 -24.078 -1.953 1 89.81 169 SER B N 1
ATOM 2951 C CA . SER B 1 169 ? 24.25 -25 -2.881 1 89.81 169 SER B CA 1
ATOM 2952 C C . SER B 1 169 ? 25.281 -25.859 -2.166 1 89.81 169 SER B C 1
ATOM 2954 O O . SER B 1 169 ? 25.672 -25.562 -1.031 1 89.81 169 SER B O 1
ATOM 2956 N N . ASP B 1 170 ? 25.531 -27.031 -3.004 1 82.19 170 ASP B N 1
ATOM 2957 C CA . ASP B 1 170 ? 26.609 -27.891 -2.496 1 82.19 170 ASP B CA 1
ATOM 2958 C C . ASP B 1 170 ? 27.938 -27.156 -2.508 1 82.19 170 ASP B C 1
ATOM 2960 O O . ASP B 1 170 ? 28.266 -26.438 -3.463 1 82.19 170 ASP B O 1
ATOM 2964 N N . GLY B 1 171 ? 28.641 -27.109 -1.478 1 77.38 171 GLY B N 1
ATOM 2965 C CA . GLY B 1 171 ? 29.922 -26.438 -1.368 1 77.38 171 GLY B CA 1
ATOM 2966 C C . GLY B 1 171 ? 29.891 -25.219 -0.469 1 77.38 171 GLY B C 1
ATOM 2967 O O . GLY B 1 171 ? 28.844 -24.594 -0.308 1 77.38 171 GLY B O 1
ATOM 2968 N N . ASP B 1 172 ? 30.906 -24.906 0.11 1 77.75 172 ASP B N 1
ATOM 2969 C CA . ASP B 1 172 ? 31.016 -23.781 1.029 1 77.75 172 ASP B CA 1
ATOM 2970 C C . ASP B 1 172 ? 30.938 -22.453 0.279 1 77.75 172 ASP B C 1
ATOM 2972 O O . ASP B 1 172 ? 31.516 -22.312 -0.804 1 77.75 172 ASP B O 1
ATOM 2976 N N . ASP B 1 173 ? 30.109 -21.547 0.491 1 88.31 173 ASP B N 1
ATOM 2977 C CA . ASP B 1 173 ? 30.078 -20.141 0.1 1 88.31 173 ASP B CA 1
ATOM 2978 C C . ASP B 1 173 ? 29.375 -19.953 -1.241 1 88.31 173 ASP B C 1
ATOM 2980 O O . ASP B 1 173 ? 29.781 -19.109 -2.051 1 88.31 173 ASP B O 1
ATOM 2984 N N . LYS B 1 174 ? 28.625 -20.953 -1.606 1 93.75 174 LYS B N 1
ATOM 2985 C CA . LYS B 1 174 ? 27.859 -20.781 -2.84 1 93.75 174 LYS B CA 1
ATOM 2986 C C . LYS B 1 174 ? 26.359 -20.766 -2.561 1 93.75 174 LYS B C 1
ATOM 2988 O O . LYS B 1 174 ? 25.906 -21.391 -1.612 1 93.75 174 LYS B O 1
ATOM 2993 N N . LEU B 1 175 ? 25.688 -20.047 -3.383 1 95.38 175 LEU B N 1
ATOM 2994 C CA . LEU B 1 175 ? 24.234 -20 -3.357 1 95.38 175 LEU B CA 1
ATOM 2995 C C . LEU B 1 175 ? 23.656 -20.469 -4.684 1 95.38 175 LEU B C 1
ATOM 2997 O O . LEU B 1 175 ? 24.25 -20.281 -5.738 1 95.38 175 LEU B O 1
ATOM 3001 N N . ARG B 1 176 ? 22.594 -21.156 -4.578 1 97.5 176 ARG B N 1
ATOM 3002 C CA . ARG B 1 176 ? 21.797 -21.562 -5.738 1 97.5 176 ARG B CA 1
ATOM 3003 C C . ARG B 1 176 ? 20.578 -20.672 -5.898 1 97.5 176 ARG B C 1
ATOM 3005 O O . ARG B 1 176 ? 19.719 -20.609 -5.004 1 97.5 176 ARG B O 1
ATOM 3012 N N . LEU B 1 177 ? 20.516 -19.969 -7.02 1 97.88 177 LEU B N 1
ATOM 3013 C CA . LEU B 1 177 ? 19.375 -19.109 -7.34 1 97.88 177 LEU B CA 1
ATOM 3014 C C . LEU B 1 177 ? 18.375 -19.859 -8.211 1 97.88 177 LEU B C 1
ATOM 3016 O O . LEU B 1 177 ? 18.672 -20.203 -9.352 1 97.88 177 LEU B O 1
ATOM 3020 N N . VAL B 1 178 ? 17.188 -20.031 -7.625 1 98.19 178 VAL B N 1
ATOM 3021 C CA . VAL B 1 178 ? 16.172 -20.859 -8.273 1 98.19 178 VAL B CA 1
ATOM 3022 C C . VAL B 1 178 ? 15.031 -19.984 -8.789 1 98.19 178 VAL B C 1
ATOM 3024 O O . VAL B 1 178 ? 14.531 -19.125 -8.07 1 98.19 178 VAL B O 1
ATOM 3027 N N . ALA B 1 179 ? 14.648 -20.219 -10.047 1 97.81 179 ALA B N 1
ATOM 3028 C CA . ALA B 1 179 ? 13.516 -19.5 -10.633 1 97.81 179 ALA B CA 1
ATOM 3029 C C . ALA B 1 179 ? 12.195 -20.078 -10.133 1 97.81 179 ALA B C 1
ATOM 3031 O O . ALA B 1 179 ? 12.117 -21.25 -9.75 1 97.81 179 ALA B O 1
ATOM 3032 N N . GLY B 1 180 ? 11.133 -19.266 -10.07 1 96.19 180 GLY B N 1
ATOM 3033 C CA . GLY B 1 180 ? 9.797 -19.797 -9.852 1 96.19 180 GLY B CA 1
ATOM 3034 C C . GLY B 1 180 ? 9.328 -20.703 -10.969 1 96.19 180 GLY B C 1
ATOM 3035 O O . GLY B 1 180 ? 8.664 -21.719 -10.711 1 96.19 180 GLY B O 1
ATOM 3036 N N . ASP B 1 181 ? 9.617 -20.328 -12.148 1 96.06 181 ASP B N 1
ATOM 3037 C CA . ASP B 1 181 ? 9.336 -21.141 -13.328 1 96.06 181 ASP B CA 1
ATOM 3038 C C . ASP B 1 181 ? 10.484 -22.094 -13.633 1 96.06 181 ASP B C 1
ATOM 3040 O O . ASP B 1 181 ? 11.242 -21.875 -14.578 1 96.06 181 ASP B O 1
ATOM 3044 N N . LYS B 1 182 ? 10.484 -23.109 -12.938 1 94.94 182 LYS B N 1
ATOM 3045 C CA . LYS B 1 182 ? 11.578 -24.078 -13.016 1 94.94 182 LYS B CA 1
ATOM 3046 C C . LYS B 1 182 ? 11.586 -24.797 -14.359 1 94.94 182 LYS B C 1
ATOM 3048 O O . LYS B 1 182 ? 12.617 -25.344 -14.766 1 94.94 182 LYS B O 1
ATOM 3053 N N . GLU B 1 183 ? 10.5 -24.844 -14.953 1 95.75 183 GLU B N 1
ATOM 3054 C CA . GLU B 1 183 ? 10.375 -25.547 -16.234 1 95.75 183 GLU B CA 1
ATOM 3055 C C . GLU B 1 183 ? 11.125 -24.828 -17.344 1 95.75 183 GLU B C 1
ATOM 3057 O O . GLU B 1 183 ? 11.664 -25.453 -18.25 1 95.75 183 GLU B O 1
ATOM 3062 N N . ASN B 1 184 ? 11.242 -23.531 -17.25 1 97 184 ASN B N 1
ATOM 3063 C CA . ASN B 1 184 ? 11.773 -22.766 -18.391 1 97 184 ASN B CA 1
ATOM 3064 C C . ASN B 1 184 ? 13.078 -22.062 -18.016 1 97 184 ASN B C 1
ATOM 3066 O O . ASN B 1 184 ? 13.703 -21.438 -18.875 1 97 184 ASN B O 1
ATOM 3070 N N . TYR B 1 185 ? 13.484 -22.172 -16.828 1 97.31 185 TYR B N 1
ATOM 3071 C CA . TYR B 1 185 ? 14.703 -21.5 -16.391 1 97.31 185 TYR B CA 1
ATOM 3072 C C . TYR B 1 185 ? 15.578 -22.453 -15.562 1 97.31 185 TYR B C 1
ATOM 3074 O O . TYR B 1 185 ? 15.078 -23.188 -14.727 1 97.31 185 TYR B O 1
ATOM 3082 N N . ASP B 1 186 ? 16.859 -22.344 -15.742 1 96.88 186 ASP B N 1
ATOM 3083 C CA . ASP B 1 186 ? 17.828 -23.141 -14.992 1 96.88 186 ASP B CA 1
ATOM 3084 C C . ASP B 1 186 ? 18.281 -22.422 -13.727 1 96.88 186 ASP B C 1
ATOM 3086 O O . ASP B 1 186 ? 18.125 -21.203 -13.617 1 96.88 186 ASP B O 1
ATOM 3090 N N . ASP B 1 187 ? 18.797 -23.219 -12.812 1 97.06 187 ASP B N 1
ATOM 3091 C CA . ASP B 1 187 ? 19.391 -22.641 -11.609 1 97.06 187 ASP B CA 1
ATOM 3092 C C . ASP B 1 187 ? 20.672 -21.875 -11.945 1 97.06 187 ASP B C 1
ATOM 3094 O O . ASP B 1 187 ? 21.375 -22.203 -12.906 1 97.06 187 ASP B O 1
ATOM 3098 N N . ILE B 1 188 ? 20.922 -20.859 -11.195 1 96.38 188 ILE B N 1
ATOM 3099 C CA . ILE B 1 188 ? 22.172 -20.125 -11.281 1 96.38 188 ILE B CA 1
ATOM 3100 C C . ILE B 1 188 ? 23 -20.359 -10.016 1 96.38 188 ILE B C 1
ATOM 3102 O O . ILE B 1 188 ? 22.5 -20.203 -8.898 1 96.38 188 ILE B O 1
ATOM 3106 N N . ILE B 1 189 ? 24.188 -20.75 -10.133 1 95.88 189 ILE B N 1
ATOM 3107 C CA . ILE B 1 189 ? 25.078 -20.922 -8.992 1 95.88 189 ILE B CA 1
ATOM 3108 C C . ILE B 1 189 ? 25.984 -19.703 -8.859 1 95.88 189 ILE B C 1
ATOM 3110 O O . ILE B 1 189 ? 26.641 -19.297 -9.828 1 95.88 189 ILE B O 1
ATOM 3114 N N . LEU B 1 190 ? 25.969 -19.109 -7.672 1 95.19 190 LEU B N 1
ATOM 3115 C CA . LEU B 1 190 ? 26.75 -17.906 -7.441 1 95.19 190 LEU B CA 1
ATOM 3116 C C . LEU B 1 190 ? 27.641 -18.047 -6.211 1 95.19 190 LEU B C 1
ATOM 3118 O O . LEU B 1 190 ? 27.203 -18.609 -5.195 1 95.19 190 LEU B O 1
ATOM 3122 N N . ASN B 1 191 ? 28.844 -17.484 -6.316 1 94 191 ASN B N 1
ATOM 3123 C CA . ASN B 1 191 ? 29.672 -17.359 -5.125 1 94 191 ASN B CA 1
ATOM 3124 C C . ASN B 1 191 ? 29.219 -16.203 -4.246 1 94 191 ASN B C 1
ATOM 3126 O O . ASN B 1 191 ? 28.891 -15.117 -4.75 1 94 191 ASN B O 1
ATOM 3130 N N . VAL B 1 192 ? 29.234 -16.453 -3.006 1 94.44 192 VAL B N 1
ATOM 3131 C CA . VAL B 1 192 ? 28.828 -15.406 -2.068 1 94.44 192 VAL B CA 1
ATOM 3132 C C . VAL B 1 192 ? 29.719 -14.18 -2.246 1 94.44 192 VAL B C 1
ATOM 3134 O O . VAL B 1 192 ? 29.25 -13.039 -2.119 1 94.44 192 VAL B O 1
ATOM 3137 N N . SER B 1 193 ? 30.953 -14.375 -2.592 1 94.19 193 SER B N 1
ATOM 3138 C CA . SER B 1 193 ? 31.922 -13.289 -2.762 1 94.19 193 SER B CA 1
ATOM 3139 C C . SER B 1 193 ? 31.547 -12.391 -3.93 1 94.19 193 SER B C 1
ATOM 3141 O O . SER B 1 193 ? 32.031 -11.258 -4.027 1 94.19 193 SER B O 1
ATOM 3143 N N . ASP B 1 194 ? 30.703 -12.852 -4.809 1 95.81 194 ASP B N 1
ATOM 3144 C CA . ASP B 1 194 ? 30.297 -12.078 -5.988 1 95.81 194 ASP B CA 1
ATOM 3145 C C . ASP B 1 194 ? 29.109 -11.188 -5.68 1 95.81 194 ASP B C 1
ATOM 3147 O O . ASP B 1 194 ? 28.734 -10.336 -6.492 1 95.81 194 ASP B O 1
ATOM 3151 N N . ILE B 1 195 ? 28.516 -11.344 -4.523 1 96.88 195 ILE B N 1
ATOM 3152 C CA . ILE B 1 195 ? 27.297 -10.609 -4.168 1 96.88 195 ILE B CA 1
ATOM 3153 C C . ILE B 1 195 ? 27.672 -9.211 -3.676 1 96.88 195 ILE B C 1
ATOM 3155 O O . ILE B 1 195 ? 28.547 -9.062 -2.82 1 96.88 195 ILE B O 1
ATOM 3159 N N . LYS B 1 196 ? 27.016 -8.219 -4.227 1 97.38 196 LYS B N 1
ATOM 3160 C CA . LYS B 1 196 ? 27.219 -6.832 -3.832 1 97.38 196 LYS B CA 1
ATOM 3161 C C . LYS B 1 196 ? 26.156 -6.375 -2.838 1 97.38 196 LYS B C 1
ATOM 3163 O O . LYS B 1 196 ? 26.469 -5.738 -1.83 1 97.38 196 LYS B O 1
ATOM 3168 N N . SER B 1 197 ? 24.953 -6.633 -3.131 1 97.62 197 SER B N 1
ATOM 3169 C CA . SER B 1 197 ? 23.844 -6.309 -2.238 1 97.62 197 SER B CA 1
ATOM 3170 C C . SER B 1 197 ? 22.703 -7.312 -2.379 1 97.62 197 SER B C 1
ATOM 3172 O O . SER B 1 197 ? 22.625 -8.031 -3.377 1 97.62 197 SER B O 1
ATOM 3174 N N . VAL B 1 198 ? 21.891 -7.422 -1.33 1 97.81 198 VAL B N 1
ATOM 3175 C CA . VAL B 1 198 ? 20.766 -8.352 -1.255 1 97.81 198 VAL B CA 1
ATOM 3176 C C . VAL B 1 198 ? 19.531 -7.633 -0.727 1 97.81 198 VAL B C 1
ATOM 3178 O O . VAL B 1 198 ? 19.625 -6.855 0.227 1 97.81 198 VAL B O 1
ATOM 3181 N N . TYR B 1 199 ? 18.469 -7.859 -1.396 1 98.25 199 TYR B N 1
ATOM 3182 C CA . TYR B 1 199 ? 17.203 -7.34 -0.927 1 98.25 199 TYR B CA 1
ATOM 3183 C C . TYR B 1 199 ? 16.188 -8.469 -0.709 1 98.25 199 TYR B C 1
ATOM 3185 O O . TYR B 1 199 ? 15.914 -9.242 -1.626 1 98.25 199 TYR B O 1
ATOM 3193 N N . LYS B 1 200 ? 15.664 -8.562 0.49 1 97.75 200 LYS B N 1
ATOM 3194 C CA . LYS B 1 200 ? 14.578 -9.508 0.761 1 97.75 200 LYS B CA 1
ATOM 3195 C C . LYS B 1 200 ? 13.258 -9 0.187 1 97.75 200 LYS B C 1
ATOM 3197 O O . LYS B 1 200 ? 12.922 -7.824 0.325 1 97.75 200 LYS B O 1
ATOM 3202 N N . VAL B 1 201 ? 12.547 -9.891 -0.506 1 98.31 201 VAL B N 1
ATOM 3203 C CA . VAL B 1 201 ? 11.195 -9.57 -0.941 1 98.31 201 VAL B CA 1
ATOM 3204 C C . VAL B 1 201 ? 10.219 -9.75 0.223 1 98.31 201 VAL B C 1
ATOM 3206 O O . VAL B 1 201 ? 9.914 -10.875 0.615 1 98.31 201 VAL B O 1
ATOM 3209 N N . LYS B 1 202 ? 9.711 -8.664 0.709 1 96.19 202 LYS B N 1
ATOM 3210 C CA . LYS B 1 202 ? 8.828 -8.688 1.871 1 96.19 202 LYS B CA 1
ATOM 3211 C C . LYS B 1 202 ? 7.371 -8.875 1.451 1 96.19 202 LYS B C 1
ATOM 3213 O O . LYS B 1 202 ? 6.551 -9.352 2.234 1 96.19 202 LYS B O 1
ATOM 3218 N N . GLY B 1 203 ? 7.094 -8.453 0.319 1 97.19 203 GLY B N 1
ATOM 3219 C CA . GLY B 1 203 ? 5.75 -8.539 -0.232 1 97.19 203 GLY B CA 1
ATOM 3220 C C . GLY B 1 203 ? 5.703 -8.305 -1.729 1 97.19 203 GLY B C 1
ATOM 3221 O O . GLY B 1 203 ? 6.648 -7.77 -2.311 1 97.19 203 GLY B O 1
ATOM 3222 N N . LYS B 1 204 ? 4.68 -8.812 -2.396 1 97.81 204 LYS B N 1
ATOM 3223 C CA . LYS B 1 204 ? 4.387 -8.648 -3.818 1 97.81 204 LYS B CA 1
ATOM 3224 C C . LYS B 1 204 ? 2.992 -8.07 -4.027 1 97.81 204 LYS B C 1
ATOM 3226 O O . LYS B 1 204 ? 2.023 -8.539 -3.424 1 97.81 204 LYS B O 1
ATOM 3231 N N . LEU B 1 205 ? 2.961 -7.004 -4.699 1 97.62 205 LEU B N 1
ATOM 3232 C CA . LEU B 1 205 ? 1.702 -6.371 -5.082 1 97.62 205 LEU B CA 1
ATOM 3233 C C . LEU B 1 205 ? 1.383 -6.641 -6.547 1 97.62 205 LEU B C 1
ATOM 3235 O O . LEU B 1 205 ? 2.092 -6.168 -7.438 1 97.62 205 LEU B O 1
ATOM 3239 N N . ILE B 1 206 ? 0.369 -7.449 -6.742 1 96.88 206 ILE B N 1
ATOM 3240 C CA . ILE B 1 206 ? -0.09 -7.77 -8.086 1 96.88 206 ILE B CA 1
ATOM 3241 C C . ILE B 1 206 ? -1.353 -6.973 -8.406 1 96.88 206 ILE B C 1
ATOM 3243 O O . ILE B 1 206 ? -2.373 -7.117 -7.73 1 96.88 206 ILE B O 1
ATOM 3247 N N . ILE B 1 207 ? -1.24 -6.078 -9.367 1 93.38 207 ILE B N 1
ATOM 3248 C CA . ILE B 1 207 ? -2.336 -5.184 -9.727 1 93.38 207 ILE B CA 1
ATOM 3249 C C . ILE B 1 207 ? -3.164 -5.805 -10.844 1 93.38 207 ILE B C 1
ATOM 3251 O O . ILE B 1 207 ? -2.613 -6.293 -11.836 1 93.38 207 ILE B O 1
ATOM 3255 N N . ASN B 1 208 ? -4.512 -5.812 -10.484 1 83.25 208 ASN B N 1
ATOM 3256 C CA . ASN B 1 208 ? -5.418 -6.336 -11.5 1 83.25 208 ASN B CA 1
ATOM 3257 C C . ASN B 1 208 ? -5.914 -5.234 -12.43 1 83.25 208 ASN B C 1
ATOM 3259 O O . ASN B 1 208 ? -6.199 -4.121 -11.984 1 83.25 208 ASN B O 1
ATOM 3263 N N . SER B 1 209 ? -5.52 -5.027 -13.602 1 65.56 209 SER B N 1
ATOM 3264 C CA . SER B 1 209 ? -5.98 -4.047 -14.578 1 65.56 209 SER B CA 1
ATOM 3265 C C . SER B 1 209 ? -7.449 -4.262 -14.922 1 65.56 209 SER B C 1
ATOM 3267 O O . SER B 1 209 ? -7.961 -5.379 -14.836 1 65.56 209 SER B O 1
#

Foldseek 3Di:
DPPLPQLLNLVVVLCVVVPHDLQVVCVQLPNPGSVVSVCSVVVNDHCDPSNLVSSCVNVVQADSCCNRGVPDDRGPCCVVVAPWAFEDAAACFPPVVPVVPDDGPGTDHDVVLPDFHHKYFHQDPQQDPVHHGGKIFTKHWDDPVPDDQQFWKFWDFPVGTDIFRWHDDPDPQKIWGHTNPNVVDPIDIDGNVRTDTMIGGSDIGDDDD/DPCLQQLLNLVVVLCVVVVHDLQVVCVQLPHPGSVVSVCSVVVNDHCDPSNLVSSCVNVVQADSCCSRGVPDDRGPCCVVVAPWAFEDAAACFPPVVPVVPDDGPGTDHDVVLPDFHHKYFHQDPQQDPVRHGGKIFTKHWDDPVPDDQQFWKFWDFPVGTDIFRWHDDPDPQKIWGHTNPNVVDPIDIDGNVRTDTMIGGSDIGDDDD

Organism: NCBI:txid214856

Radius of gyration: 26.19 Å; Cα contacts (8 Å, |Δi|>4): 851; chains: 2; bounding box: 63×72×54 Å